Protein AF-A0A512MAI5-F1 (afdb_monomer)

pLDDT: mean 74.7, std 24.09, range [29.08, 98.25]

Foldseek 3Di:
DDDDDDDDDDDDDDDDDDDDDDDDDDDDDDDDDDDDDDDDDDDDDDDDDDDDDDDDDDDDDPDPVVVVVVVVVVVVVVVVVVVVVPDDDDDLVVVVVVVVCVLCVLQPPDDDDAFQWEQQPQPRDTFGADPLQAFSDAQPPDDPVNVSVVLNVLLVLLLVVLLCQLVVNDPPDADELLNVQSVQSNVLRLCCVVQNHAQFAKEKEARAPCRVVVNPQSYQQKAFAADLAQQQQLPVAPFGKMKHFFPQSDSDRSRAHTSSFTMKIKGWDACDVLLLAHHIIMMITGHNADARVHAGDPGDRPPGHHDDDDPVNVVRNVVVVVVCVSCPPVADPPSHLYQAAHPVLLVLLVVLLVVDDPPLSVLQPPPPARGNNHALLSNLVSLVVSLVVDDPPDPNNVSSCVSNVVCPVVDDPSNNGHHSHHYYYSSNSD

Structure (mmCIF, N/CA/C/O backbone):
data_AF-A0A512MAI5-F1
#
_entry.id   AF-A0A512MAI5-F1
#
loop_
_atom_site.group_PDB
_atom_site.id
_atom_site.type_symbol
_atom_site.label_atom_id
_atom_site.label_alt_id
_atom_site.label_comp_id
_atom_site.label_asym_id
_atom_site.label_entity_id
_atom_site.label_seq_id
_atom_site.pdbx_PDB_ins_code
_atom_site.Cartn_x
_atom_site.Cartn_y
_atom_site.Cartn_z
_atom_site.occupancy
_at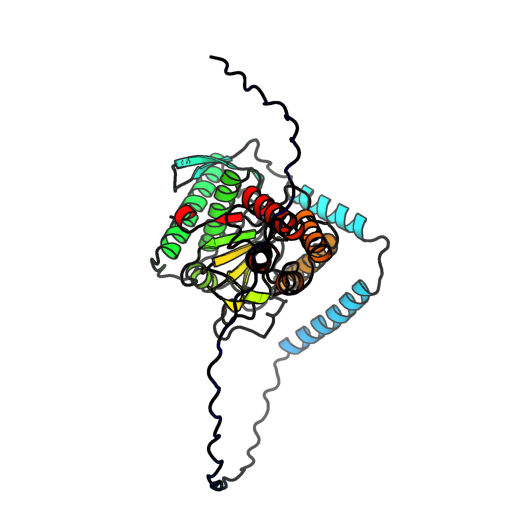om_site.B_iso_or_equiv
_atom_site.auth_seq_id
_atom_site.auth_comp_id
_atom_site.auth_asym_id
_atom_site.auth_atom_id
_atom_site.pdbx_PDB_model_num
ATOM 1 N N . MET A 1 1 ? 39.278 14.447 13.593 1.00 38.53 1 MET A N 1
ATOM 2 C CA . MET A 1 1 ? 39.739 13.643 12.443 1.00 38.53 1 MET A CA 1
ATOM 3 C C . MET A 1 1 ? 38.834 13.982 11.276 1.00 38.53 1 MET A C 1
ATOM 5 O O . MET A 1 1 ? 37.700 13.529 11.249 1.00 38.53 1 MET A O 1
ATOM 9 N N . SER A 1 2 ? 39.291 14.879 10.406 1.00 30.28 2 SER A N 1
ATOM 10 C CA . SER A 1 2 ? 38.518 15.384 9.268 1.00 30.28 2 SER A CA 1
ATOM 11 C C . SER A 1 2 ? 39.024 14.702 8.008 1.00 30.28 2 SER A C 1
ATOM 13 O O . SER A 1 2 ? 40.211 14.798 7.705 1.00 30.28 2 SER A O 1
ATOM 15 N N . VAL A 1 3 ? 38.144 13.999 7.300 1.00 33.81 3 VAL A N 1
ATOM 16 C CA . VAL A 1 3 ? 38.470 13.353 6.026 1.00 33.81 3 VAL A CA 1
ATOM 17 C C . VAL A 1 3 ? 37.884 14.207 4.906 1.00 33.81 3 VAL A C 1
ATOM 19 O O . VAL A 1 3 ? 36.670 14.354 4.789 1.00 33.81 3 VAL A O 1
ATOM 22 N N . HIS A 1 4 ? 38.771 14.812 4.118 1.00 30.73 4 HIS A N 1
ATOM 23 C CA . HIS A 1 4 ? 38.453 15.441 2.840 1.00 30.73 4 HIS A CA 1
ATOM 24 C C . HIS A 1 4 ? 38.208 14.358 1.784 1.00 30.73 4 HIS A C 1
ATOM 26 O O . HIS A 1 4 ? 39.070 13.511 1.560 1.00 30.73 4 HIS A O 1
ATOM 32 N N . LEU A 1 5 ? 37.062 14.419 1.106 1.00 37.56 5 LEU A N 1
ATOM 33 C CA . LEU A 1 5 ? 36.808 13.672 -0.125 1.00 37.56 5 LEU A CA 1
ATOM 34 C C . LEU A 1 5 ? 37.178 14.559 -1.320 1.00 37.56 5 LEU A C 1
ATOM 36 O O . LEU A 1 5 ? 36.527 15.569 -1.584 1.00 37.56 5 LEU A O 1
ATOM 40 N N . GLN A 1 6 ? 38.254 14.181 -2.011 1.00 33.62 6 GLN A N 1
ATOM 41 C CA . GLN A 1 6 ? 38.637 14.714 -3.317 1.00 33.62 6 GLN A CA 1
ATOM 42 C C . GLN A 1 6 ? 37.765 14.075 -4.407 1.00 33.62 6 GLN A C 1
ATOM 44 O O . GLN A 1 6 ? 37.620 12.855 -4.456 1.00 33.62 6 GLN A O 1
ATOM 49 N N . GLN A 1 7 ? 37.205 14.901 -5.291 1.00 35.25 7 GLN A N 1
ATOM 50 C CA . GLN A 1 7 ? 36.589 14.456 -6.542 1.00 35.25 7 GLN A CA 1
ATOM 51 C C . GLN A 1 7 ? 37.678 14.181 -7.594 1.00 35.25 7 GLN A C 1
ATOM 53 O O . GLN A 1 7 ? 38.600 14.993 -7.710 1.00 35.25 7 GLN A O 1
ATOM 58 N N . PRO A 1 8 ? 37.586 13.104 -8.395 1.00 41.28 8 PRO A N 1
ATOM 59 C CA . PRO A 1 8 ? 38.468 12.924 -9.536 1.00 41.28 8 PRO A CA 1
ATOM 60 C C . PRO A 1 8 ? 37.946 13.640 -10.791 1.00 41.28 8 PRO A C 1
ATOM 62 O O . PRO A 1 8 ? 36.758 13.631 -11.113 1.00 41.28 8 PRO A O 1
ATOM 65 N N . LEU A 1 9 ? 38.902 14.254 -11.486 1.00 34.19 9 LEU A N 1
ATOM 66 C CA . LEU A 1 9 ? 38.802 14.944 -12.768 1.00 34.19 9 LEU A CA 1
ATOM 67 C C . LEU A 1 9 ? 38.496 13.970 -13.920 1.00 34.19 9 LEU A C 1
ATOM 69 O O . LEU A 1 9 ? 39.096 12.901 -14.020 1.00 34.19 9 LEU A O 1
ATOM 73 N N . LEU A 1 10 ? 37.608 14.392 -14.824 1.00 35.34 10 LEU A N 1
ATOM 74 C CA . LEU A 1 10 ? 37.319 13.747 -16.109 1.00 35.34 10 LEU A CA 1
ATOM 75 C C . LEU A 1 10 ? 38.524 13.883 -17.056 1.00 35.34 10 LEU A C 1
ATOM 77 O O . LEU A 1 10 ? 38.804 14.967 -17.565 1.00 35.34 10 LEU A O 1
ATOM 81 N N . GLY A 1 11 ? 39.235 12.776 -17.281 1.00 33.69 11 GLY A N 1
ATOM 82 C CA . GLY A 1 11 ? 40.284 12.641 -18.295 1.00 33.69 11 GLY A CA 1
ATOM 83 C C . GLY A 1 11 ? 39.714 12.187 -19.642 1.00 33.69 11 GLY A C 1
ATOM 84 O O . GLY A 1 11 ? 38.841 11.324 -19.692 1.00 33.69 11 GLY A O 1
ATOM 85 N N . GLY A 1 12 ? 40.201 12.800 -20.724 1.00 32.84 12 GLY A N 1
ATOM 86 C CA . GLY A 1 12 ? 39.754 12.579 -22.099 1.00 32.84 12 GLY A CA 1
ATOM 87 C C . GLY A 1 12 ? 40.074 11.194 -22.671 1.00 32.84 12 GLY A C 1
ATOM 88 O O . GLY A 1 12 ? 41.032 10.531 -22.278 1.00 32.84 12 GLY A O 1
ATOM 89 N N . LEU A 1 13 ? 39.246 10.785 -23.634 1.00 37.34 13 LEU A N 1
ATOM 90 C CA . LEU A 1 13 ? 39.361 9.543 -24.397 1.00 37.34 13 LEU A CA 1
ATOM 91 C C . LEU A 1 13 ? 40.420 9.658 -25.512 1.00 37.34 13 LEU A C 1
ATOM 93 O O . LEU A 1 13 ? 40.415 10.657 -26.236 1.00 37.34 13 LEU A O 1
ATOM 97 N N . PRO A 1 14 ? 41.268 8.636 -25.729 1.00 42.28 14 PRO A N 1
ATOM 98 C CA . PRO A 1 14 ? 41.997 8.464 -26.981 1.00 42.28 14 PRO A CA 1
ATOM 99 C C . PRO A 1 14 ? 41.134 7.733 -28.036 1.00 42.28 14 PRO A C 1
ATOM 101 O O . PRO A 1 14 ? 40.220 6.986 -27.675 1.00 42.28 14 PRO A O 1
ATOM 104 N N . PRO A 1 15 ? 41.407 7.919 -29.341 1.00 38.91 15 PRO A N 1
ATOM 105 C CA . PRO A 1 15 ? 40.669 7.253 -30.410 1.00 38.91 15 PRO A CA 1
ATOM 106 C C . PRO A 1 15 ? 41.094 5.783 -30.550 1.00 38.91 15 PRO A C 1
ATOM 108 O O . PRO A 1 15 ? 42.277 5.456 -30.440 1.00 38.91 15 PRO A O 1
ATOM 111 N N . LEU A 1 16 ? 40.125 4.905 -30.820 1.00 40.72 16 LEU A N 1
ATOM 112 C CA . LEU A 1 16 ? 40.356 3.489 -31.119 1.00 40.72 16 LEU A CA 1
ATOM 113 C C . LEU A 1 16 ? 40.530 3.247 -32.630 1.00 40.72 16 LEU A C 1
ATOM 115 O O . LEU A 1 16 ? 39.947 3.977 -33.435 1.00 40.72 16 LEU A O 1
ATOM 119 N N . PRO A 1 17 ? 41.330 2.234 -33.016 1.00 39.94 17 PRO A N 1
ATOM 120 C CA . PRO A 1 17 ? 41.697 1.967 -34.399 1.00 39.94 17 PRO A CA 1
ATOM 121 C C . PRO A 1 17 ? 40.676 1.106 -35.157 1.00 39.94 17 PRO A C 1
ATOM 123 O O . PRO A 1 17 ? 39.855 0.394 -34.581 1.00 39.94 17 PRO A O 1
ATOM 126 N N . HIS A 1 18 ? 40.801 1.190 -36.480 1.00 33.88 18 HIS A N 1
ATOM 127 C CA . HIS A 1 18 ? 40.090 0.447 -37.514 1.00 33.88 18 HIS A CA 1
ATOM 128 C C . HIS A 1 18 ? 40.183 -1.086 -37.388 1.00 33.88 18 HIS A C 1
ATOM 130 O O . HIS A 1 18 ? 41.269 -1.645 -37.273 1.00 33.88 18 HIS A O 1
ATOM 136 N N . ASP A 1 19 ? 39.008 -1.714 -37.467 1.00 35.75 19 ASP A N 1
ATOM 137 C CA . ASP A 1 19 ? 38.585 -2.743 -38.432 1.00 35.75 19 ASP A CA 1
ATOM 138 C C . ASP A 1 19 ? 39.604 -3.808 -38.889 1.00 35.75 19 ASP A C 1
ATOM 140 O O . ASP A 1 19 ? 40.536 -3.496 -39.629 1.00 35.75 19 ASP A O 1
ATOM 144 N N . GLN A 1 20 ? 39.336 -5.080 -38.558 1.00 33.53 20 GLN A N 1
ATOM 145 C CA . GLN A 1 20 ? 39.626 -6.232 -39.425 1.00 33.53 20 GLN A CA 1
ATOM 146 C C . GLN A 1 20 ? 38.560 -7.321 -39.238 1.00 33.53 20 GLN A C 1
ATOM 148 O O . GLN A 1 20 ? 38.294 -7.780 -38.126 1.00 33.53 20 GLN A O 1
ATOM 153 N N . GLY A 1 21 ? 37.951 -7.696 -40.364 1.00 33.94 21 GLY A N 1
ATOM 154 C CA . GLY A 1 21 ? 36.859 -8.653 -40.478 1.00 33.94 21 GLY A CA 1
ATOM 155 C C . GLY A 1 21 ? 37.239 -10.110 -40.228 1.00 33.94 21 GLY A C 1
ATOM 156 O O . GLY A 1 21 ? 38.408 -10.493 -40.239 1.00 33.94 21 GLY A O 1
ATOM 157 N N . ILE A 1 22 ? 36.203 -10.931 -40.049 1.00 37.66 22 ILE A N 1
ATOM 158 C CA . ILE A 1 22 ? 36.301 -12.388 -40.087 1.00 37.66 22 ILE A CA 1
ATOM 159 C C . ILE A 1 22 ? 35.157 -12.951 -40.932 1.00 37.66 22 ILE A C 1
ATOM 161 O O . ILE A 1 22 ? 34.013 -12.502 -40.874 1.00 37.66 22 ILE A O 1
ATOM 165 N N . ASP A 1 23 ? 35.576 -13.921 -41.732 1.00 34.81 23 ASP A N 1
ATOM 166 C CA . ASP A 1 23 ? 34.932 -14.610 -42.833 1.00 34.81 23 ASP A CA 1
ATOM 167 C C . ASP A 1 23 ? 33.792 -15.558 -42.441 1.00 34.81 23 ASP A C 1
ATOM 169 O O . ASP A 1 23 ? 33.665 -16.026 -41.307 1.00 34.81 23 ASP A O 1
ATOM 173 N N . ALA A 1 24 ? 32.995 -15.872 -43.461 1.00 35.72 24 ALA A N 1
ATOM 174 C CA . ALA A 1 24 ? 31.846 -16.761 -43.438 1.00 35.72 24 ALA A CA 1
ATOM 175 C C . ALA A 1 24 ? 32.212 -18.246 -43.244 1.00 35.72 24 ALA A C 1
ATOM 177 O O . ALA A 1 24 ? 33.210 -18.742 -43.763 1.00 35.72 24 ALA A O 1
ATOM 178 N N . GLY A 1 25 ? 31.321 -18.993 -42.585 1.00 32.53 25 GLY A N 1
ATOM 179 C CA . GLY A 1 25 ? 31.386 -20.451 -42.478 1.00 32.53 25 GLY A CA 1
ATOM 180 C C . GLY A 1 25 ? 29.993 -21.078 -42.416 1.00 32.53 25 GLY A C 1
ATOM 181 O O . GLY A 1 25 ? 29.254 -20.889 -41.457 1.00 32.53 25 GLY A O 1
ATOM 182 N N . GLN A 1 26 ? 29.643 -21.804 -43.476 1.00 34.97 26 GLN A N 1
ATOM 183 C CA . GLN A 1 26 ? 28.407 -22.562 -43.692 1.00 34.97 26 GLN A CA 1
ATOM 184 C C . GLN A 1 26 ? 28.293 -23.791 -42.761 1.00 34.97 26 GLN A C 1
ATOM 186 O O . GLN A 1 26 ? 29.307 -24.434 -42.499 1.00 34.97 26 GLN A O 1
ATOM 191 N N . ASN A 1 27 ? 27.071 -24.203 -42.377 1.00 32.22 27 ASN A N 1
ATOM 192 C CA . ASN A 1 27 ? 26.424 -25.446 -42.859 1.00 32.22 27 ASN A CA 1
ATOM 193 C C . ASN A 1 27 ? 25.310 -26.027 -41.954 1.00 32.22 27 ASN A C 1
ATOM 195 O O . ASN A 1 27 ? 25.454 -26.157 -40.745 1.00 32.22 27 ASN A O 1
ATOM 199 N N . ASN A 1 28 ? 24.294 -26.540 -42.661 1.00 35.56 28 ASN A N 1
ATOM 200 C CA . ASN A 1 28 ? 23.476 -27.737 -42.412 1.00 35.56 28 ASN A CA 1
ATOM 201 C C . ASN A 1 28 ? 22.297 -27.730 -41.420 1.00 35.56 28 ASN A C 1
ATOM 203 O O . ASN A 1 28 ? 22.423 -27.927 -40.216 1.00 35.56 28 ASN A O 1
ATOM 207 N N . VAL A 1 29 ? 21.111 -27.691 -42.039 1.00 43.06 29 VAL A N 1
ATOM 208 C CA . VAL A 1 29 ? 19.788 -28.093 -41.541 1.00 43.06 29 VAL A CA 1
ATOM 209 C C . VAL A 1 29 ? 19.509 -29.554 -41.941 1.00 43.06 29 VAL A C 1
ATOM 211 O O . VAL A 1 29 ? 19.768 -29.905 -43.094 1.00 43.06 29 VAL A O 1
ATOM 214 N N . PRO A 1 30 ? 18.896 -30.382 -41.073 1.00 46.69 30 PRO A N 1
ATOM 215 C CA . PRO A 1 30 ? 18.131 -31.559 -41.487 1.00 46.69 30 PRO A CA 1
ATOM 216 C C . PRO A 1 30 ? 16.601 -31.394 -41.294 1.00 46.69 30 PRO A C 1
ATOM 218 O O . PRO A 1 30 ? 16.153 -30.490 -40.588 1.00 46.69 30 PRO A O 1
ATOM 221 N N . PRO A 1 31 ? 15.785 -32.234 -41.966 1.00 50.75 31 PRO A N 1
ATOM 222 C CA . PRO A 1 31 ? 14.461 -31.861 -42.463 1.00 50.75 31 PRO A CA 1
ATOM 223 C C . PRO A 1 31 ? 13.286 -32.143 -41.515 1.00 50.75 31 PRO A C 1
ATOM 225 O O . PRO A 1 31 ? 13.330 -33.016 -40.652 1.00 50.75 31 PRO A O 1
ATOM 228 N N . GLN A 1 32 ? 12.190 -31.425 -41.780 1.00 38.72 32 GLN A N 1
ATOM 229 C CA . GLN A 1 32 ? 10.863 -31.616 -41.200 1.00 38.72 32 GLN A CA 1
ATOM 230 C C . GLN A 1 32 ? 10.175 -32.897 -41.712 1.00 38.72 32 GLN A C 1
ATOM 232 O O . GLN A 1 32 ? 10.114 -33.154 -42.913 1.00 38.72 32 GLN A O 1
ATOM 237 N N . GLN A 1 33 ? 9.567 -33.636 -40.787 1.00 39.56 33 GLN A N 1
ATOM 238 C CA . GLN A 1 33 ? 8.447 -34.567 -40.980 1.00 39.56 33 GLN A CA 1
ATOM 239 C C . GLN A 1 33 ? 7.448 -34.207 -39.866 1.00 39.56 33 GLN A C 1
ATOM 241 O O . GLN A 1 33 ? 7.876 -33.876 -38.767 1.00 39.56 33 GLN A O 1
ATOM 246 N N . GLY A 1 34 ? 6.129 -34.176 -39.987 1.00 35.03 34 GLY A N 1
ATOM 247 C CA . GLY A 1 34 ? 5.163 -34.650 -40.967 1.00 35.03 34 GLY A CA 1
ATOM 248 C C . GLY A 1 34 ? 3.853 -34.703 -40.171 1.00 35.03 34 GLY A C 1
ATOM 249 O O . GLY A 1 34 ? 3.717 -35.521 -39.267 1.00 35.03 34 GLY A O 1
ATOM 250 N N . TYR A 1 35 ? 2.952 -33.749 -40.404 1.00 37.59 35 TYR A N 1
ATOM 251 C CA . TYR A 1 35 ? 1.710 -33.571 -39.646 1.00 37.59 35 TYR A CA 1
ATOM 252 C C . TYR A 1 35 ? 0.630 -34.524 -40.184 1.00 37.59 35 TYR A C 1
ATOM 254 O O . TYR A 1 35 ? 0.362 -34.523 -41.384 1.00 37.59 35 TYR A O 1
ATOM 262 N N . VAL A 1 36 ? -0.004 -35.313 -39.310 1.00 44.25 36 VAL A N 1
ATOM 263 C CA . VAL A 1 36 ? -1.173 -36.153 -39.633 1.00 44.25 36 VAL A CA 1
ATOM 264 C C . VAL A 1 36 ? -2.261 -35.888 -38.584 1.00 44.25 36 VAL A C 1
ATOM 266 O O . VAL A 1 36 ? -2.052 -36.217 -37.417 1.00 44.25 36 VAL A O 1
ATOM 269 N N . PRO A 1 37 ? -3.414 -35.296 -38.946 1.00 45.81 37 PRO A N 1
ATOM 270 C CA . PRO A 1 37 ? -4.536 -35.146 -38.025 1.00 45.81 37 PRO A CA 1
ATOM 271 C C . PRO A 1 37 ? -5.405 -36.419 -37.997 1.00 45.81 37 PRO A C 1
ATOM 273 O O . PRO A 1 37 ? -5.703 -36.973 -39.060 1.00 45.81 37 PRO A O 1
ATOM 276 N N . PRO A 1 38 ? -5.867 -36.884 -36.822 1.00 47.94 38 PRO A N 1
ATOM 277 C CA . PRO A 1 38 ? -6.860 -37.943 -36.759 1.00 47.94 38 PRO A CA 1
ATOM 278 C C . PRO A 1 38 ? -8.286 -37.417 -36.970 1.00 47.94 38 PRO A C 1
ATOM 280 O O . PRO A 1 38 ? -8.653 -36.296 -36.620 1.00 47.94 38 PRO A O 1
ATOM 283 N N . GLN A 1 39 ? -9.060 -38.299 -37.589 1.00 36.03 39 GLN A N 1
ATOM 284 C CA . GLN A 1 39 ? -10.402 -38.146 -38.125 1.00 36.03 39 GLN A CA 1
ATOM 285 C C . GLN A 1 39 ? -11.477 -37.943 -37.043 1.00 36.0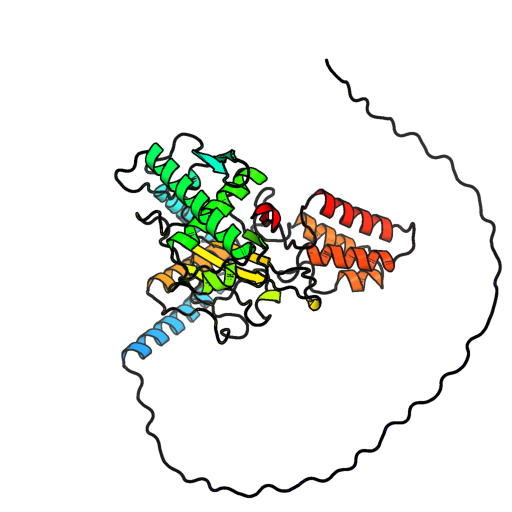3 39 GLN A C 1
ATOM 287 O O . GLN A 1 39 ? -11.477 -38.600 -36.005 1.00 36.03 39 GLN A O 1
ATOM 292 N N . LEU A 1 40 ? -12.439 -37.069 -37.352 1.00 40.03 40 LEU A N 1
ATOM 293 C CA . LEU A 1 40 ? -13.723 -36.922 -36.668 1.00 40.03 40 LEU A CA 1
ATOM 294 C C . LEU A 1 40 ? -14.650 -38.091 -37.032 1.00 40.03 40 LEU A C 1
ATOM 296 O O . LEU A 1 40 ? -14.997 -38.271 -38.198 1.00 40.03 40 LEU A O 1
ATOM 300 N N . GLY A 1 41 ? -15.109 -38.835 -36.029 1.00 32.12 41 GLY A N 1
ATOM 301 C CA . GLY A 1 41 ? -16.185 -39.813 -36.167 1.00 32.12 41 GLY A CA 1
ATOM 302 C C . GLY A 1 41 ? -16.761 -40.172 -34.801 1.00 32.12 41 GLY A C 1
ATOM 303 O O . GLY A 1 41 ? -16.025 -40.630 -33.934 1.00 32.12 41 GLY A O 1
ATOM 304 N N . GLY A 1 42 ? -18.065 -39.955 -34.595 1.00 32.22 42 GLY A N 1
ATOM 305 C CA . GLY A 1 42 ? -18.729 -40.386 -33.360 1.00 32.22 42 GLY A CA 1
ATOM 306 C C . GLY A 1 42 ? -20.041 -39.680 -33.019 1.00 32.22 42 GLY A C 1
ATOM 307 O O . GLY A 1 42 ? -20.070 -38.808 -32.167 1.00 32.22 42 GLY A O 1
ATOM 308 N N . GLN A 1 43 ? -21.099 -40.074 -33.727 1.00 31.39 43 GLN A N 1
ATOM 309 C CA . GLN A 1 43 ? -22.498 -40.258 -33.299 1.00 31.39 43 GLN A CA 1
ATOM 310 C C . GLN A 1 43 ? -23.060 -39.515 -32.062 1.00 31.39 43 GLN A C 1
ATOM 312 O O . GLN A 1 43 ? -22.675 -39.739 -30.918 1.00 31.39 43 GLN A O 1
ATOM 317 N N . LEU A 1 44 ? -24.132 -38.759 -32.328 1.00 34.66 44 LEU A N 1
ATOM 318 C CA . LEU A 1 44 ? -25.171 -38.327 -31.385 1.00 34.66 44 LEU A CA 1
ATOM 319 C C . LEU A 1 44 ? -25.925 -39.521 -30.767 1.00 34.66 44 LEU A C 1
ATOM 321 O O . LEU A 1 44 ? -26.283 -40.447 -31.500 1.00 34.66 44 LEU A O 1
ATOM 325 N N . PRO A 1 45 ? -26.351 -39.407 -29.497 1.00 37.72 45 PRO A N 1
ATOM 326 C CA . PRO A 1 45 ? -27.605 -39.999 -29.051 1.00 37.72 45 PRO A CA 1
ATOM 327 C C . PRO A 1 45 ? -28.647 -38.944 -28.658 1.00 37.72 45 PRO A C 1
ATOM 329 O O . PRO A 1 45 ? -28.361 -37.899 -28.077 1.00 37.72 45 PRO A O 1
ATOM 332 N N . GLN A 1 46 ? -29.880 -39.283 -29.015 1.00 33.38 46 GLN A N 1
ATOM 333 C CA . GLN A 1 46 ? -31.127 -38.560 -28.813 1.00 33.38 46 GLN A CA 1
ATOM 334 C C . GLN A 1 46 ? -31.495 -38.406 -27.328 1.00 33.38 46 GLN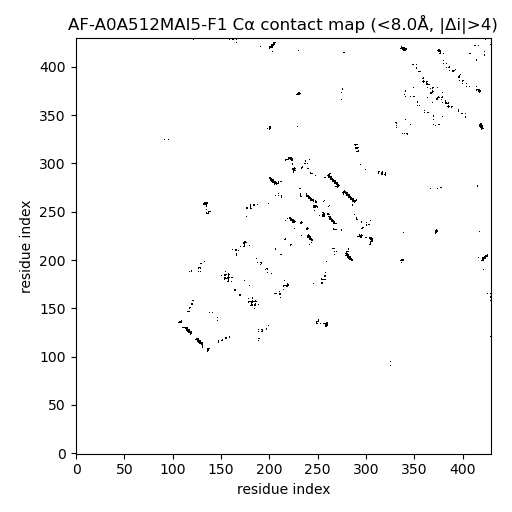 A C 1
ATOM 336 O O . GLN A 1 46 ? -31.222 -39.276 -26.503 1.00 33.38 46 GLN A O 1
ATOM 341 N N . ALA A 1 47 ? -32.184 -37.308 -27.018 1.00 33.72 47 ALA A N 1
ATOM 342 C CA . ALA A 1 47 ? -32.835 -37.061 -25.736 1.00 33.72 47 ALA A CA 1
ATOM 343 C C . ALA A 1 47 ? -34.128 -37.885 -25.578 1.00 33.72 47 ALA A C 1
ATOM 345 O O . ALA A 1 47 ? -34.833 -38.091 -26.569 1.00 33.72 47 ALA A O 1
ATOM 346 N N . PRO A 1 48 ? -34.537 -38.231 -24.344 1.00 40.66 48 PRO A N 1
ATOM 347 C CA . PRO A 1 48 ? -35.931 -38.465 -24.024 1.00 40.66 48 PRO A CA 1
ATOM 348 C C . PRO A 1 48 ? -36.567 -37.247 -23.340 1.00 40.66 48 PRO A C 1
ATOM 350 O O . PRO A 1 48 ? -36.024 -36.628 -22.426 1.00 40.66 48 PRO A O 1
ATOM 353 N N . HIS A 1 49 ? -37.762 -36.941 -23.832 1.00 35.91 49 HIS A N 1
ATOM 354 C CA . HIS A 1 49 ? -38.717 -35.950 -23.366 1.00 35.91 49 HIS A CA 1
ATOM 355 C C . HIS A 1 49 ? -39.081 -36.098 -21.880 1.00 35.91 49 HIS A C 1
ATOM 357 O O . HIS A 1 49 ? -39.384 -37.199 -21.426 1.00 35.91 49 HIS A O 1
ATOM 363 N N . LEU A 1 50 ? -39.191 -34.973 -21.165 1.00 32.88 50 LEU A N 1
ATOM 364 C CA . LEU A 1 50 ? -39.969 -34.876 -19.929 1.00 32.88 50 LEU A CA 1
ATOM 365 C C . LEU A 1 50 ? -40.794 -33.583 -19.913 1.00 32.88 50 LEU A C 1
ATOM 367 O O . LEU A 1 50 ? -40.341 -32.507 -20.298 1.00 32.88 50 LEU A O 1
ATOM 371 N N . ALA A 1 51 ? -42.055 -33.773 -19.542 1.00 32.81 51 ALA A N 1
ATOM 372 C CA . ALA A 1 51 ? -43.192 -32.893 -19.722 1.00 32.81 51 ALA A CA 1
ATOM 373 C C . ALA A 1 51 ? -43.130 -31.599 -18.891 1.00 32.81 51 ALA A C 1
ATOM 375 O O . ALA A 1 51 ? -42.816 -31.618 -17.703 1.00 32.81 51 ALA A O 1
ATOM 376 N N . GLN A 1 52 ? -43.530 -30.481 -19.505 1.00 32.84 52 GLN A N 1
ATOM 377 C CA . GLN A 1 52 ? -43.901 -29.257 -18.796 1.00 32.84 52 GLN A CA 1
ATOM 378 C C . GLN A 1 52 ? -45.288 -29.427 -18.163 1.00 32.84 52 GLN A C 1
ATOM 380 O O . GLN A 1 52 ? -46.300 -29.461 -18.861 1.00 32.84 52 GLN A O 1
ATOM 385 N N . GLN A 1 53 ? -45.333 -29.481 -16.833 1.00 33.28 53 GLN A N 1
ATOM 386 C CA . GLN A 1 53 ? -46.533 -29.202 -16.050 1.00 33.28 53 GLN A CA 1
ATOM 387 C C . GLN A 1 53 ? -46.505 -27.723 -15.644 1.00 33.28 53 GLN A C 1
ATOM 389 O O . GLN A 1 53 ? -45.595 -27.268 -14.953 1.00 33.28 53 GLN A O 1
ATOM 394 N N . GLN A 1 54 ? -47.499 -26.963 -16.107 1.00 33.72 54 GLN A N 1
ATOM 395 C CA . GLN A 1 54 ? -47.767 -25.601 -15.658 1.00 33.72 54 GLN A CA 1
ATOM 396 C C . GLN A 1 54 ? -48.331 -25.640 -14.232 1.00 33.72 54 GLN A C 1
ATOM 398 O O . GLN A 1 54 ? -49.420 -26.160 -14.004 1.00 33.72 54 GLN A O 1
ATOM 403 N N . GLY A 1 55 ? -47.600 -25.059 -13.282 1.00 29.27 55 GLY A N 1
ATOM 404 C CA . GLY A 1 55 ? -48.073 -24.758 -11.935 1.00 29.27 55 GLY A CA 1
ATOM 405 C C . GLY A 1 55 ? -47.671 -23.332 -11.588 1.00 29.27 55 GLY A C 1
ATOM 406 O O . GLY A 1 55 ? -46.489 -23.042 -11.424 1.00 29.27 55 GLY A O 1
ATOM 407 N N . GLY A 1 56 ? -48.646 -22.424 -11.545 1.00 37.25 56 GLY A N 1
ATOM 408 C CA . GLY A 1 56 ? -48.424 -21.025 -11.203 1.00 37.25 56 GLY A CA 1
ATOM 409 C C . GLY A 1 56 ? -47.940 -20.869 -9.763 1.00 37.25 56 GLY A C 1
ATOM 410 O O . GLY A 1 56 ? -48.604 -21.316 -8.830 1.00 37.25 56 GLY A O 1
ATOM 411 N N . GLN A 1 57 ? -46.811 -20.184 -9.585 1.00 29.08 57 GLN A N 1
ATOM 412 C CA . GLN A 1 57 ? -46.417 -19.617 -8.300 1.00 29.08 57 GLN A CA 1
ATOM 413 C C . GLN A 1 57 ? -46.608 -18.102 -8.329 1.00 29.08 57 GLN A C 1
ATOM 415 O O . GLN A 1 57 ? -46.093 -17.391 -9.192 1.00 29.08 57 GLN A O 1
ATOM 420 N N . GLN A 1 58 ? -47.394 -17.630 -7.365 1.00 29.66 58 GLN A N 1
ATOM 421 C CA . GLN A 1 58 ? -47.586 -16.225 -7.045 1.00 29.66 58 GLN A CA 1
ATOM 422 C C . GLN A 1 58 ? -46.250 -15.607 -6.623 1.00 29.66 58 GLN A C 1
ATOM 424 O O . GLN A 1 58 ? -45.598 -16.077 -5.694 1.00 29.66 58 GLN A O 1
ATOM 429 N N . ILE A 1 59 ? -45.867 -14.526 -7.299 1.00 32.19 59 ILE A N 1
ATOM 430 C CA . ILE A 1 59 ? -44.739 -13.677 -6.916 1.00 32.19 59 ILE A CA 1
ATOM 431 C C . ILE A 1 59 ? -45.123 -12.949 -5.614 1.00 32.19 59 ILE A C 1
ATOM 433 O O . ILE A 1 59 ? -46.135 -12.240 -5.610 1.00 32.19 59 ILE A O 1
ATOM 437 N N . PRO A 1 60 ? -44.345 -13.058 -4.521 1.00 30.28 60 PRO A N 1
ATOM 438 C CA . PRO A 1 60 ? -44.546 -12.217 -3.350 1.00 30.28 60 PRO A CA 1
ATOM 439 C C . PRO A 1 60 ? -44.307 -10.757 -3.739 1.00 30.28 60 PRO A C 1
ATOM 441 O O . PRO A 1 60 ? -43.246 -10.406 -4.260 1.00 30.28 60 PRO A O 1
ATOM 444 N N . GLN A 1 61 ? -45.290 -9.891 -3.490 1.00 32.81 61 GLN A N 1
ATOM 445 C CA . GLN A 1 61 ? -45.076 -8.454 -3.614 1.00 32.81 61 GLN A CA 1
ATOM 446 C C . GLN A 1 61 ? -43.941 -8.021 -2.670 1.00 32.81 61 GLN A C 1
ATOM 448 O O . GLN A 1 61 ? -43.981 -8.356 -1.483 1.00 32.81 61 GLN A O 1
ATOM 453 N N . PRO A 1 62 ? -42.947 -7.249 -3.143 1.00 29.81 62 PRO A N 1
ATOM 454 C CA . PRO A 1 62 ? -41.953 -6.670 -2.256 1.00 29.81 62 PRO A CA 1
ATOM 455 C C . PRO A 1 62 ? -42.629 -5.675 -1.311 1.00 29.81 62 PRO A C 1
ATOM 457 O O . PRO A 1 62 ? -43.442 -4.842 -1.722 1.00 29.81 62 PRO A O 1
ATOM 460 N N . SER A 1 63 ? -42.272 -5.767 -0.032 1.00 36.38 63 SER A N 1
ATOM 461 C CA . SER A 1 63 ? -42.761 -4.886 1.021 1.00 36.38 63 SER A CA 1
ATOM 462 C C . SER A 1 63 ? -42.489 -3.409 0.693 1.00 36.38 63 SER A C 1
ATOM 464 O O . SER A 1 63 ? -41.491 -3.034 0.068 1.00 36.38 63 SER A O 1
ATOM 466 N N . ILE A 1 64 ? -43.403 -2.547 1.147 1.00 37.75 64 ILE A N 1
ATOM 467 C CA . ILE A 1 64 ? -43.489 -1.100 0.867 1.00 37.75 64 ILE A CA 1
ATOM 468 C C . ILE A 1 64 ? -42.186 -0.329 1.198 1.00 37.75 64 ILE A C 1
ATOM 470 O O . ILE A 1 64 ? -41.973 0.777 0.697 1.00 37.75 64 ILE A O 1
ATOM 474 N N . HIS A 1 65 ? -41.254 -0.922 1.953 1.00 36.00 65 HIS A N 1
ATOM 475 C CA . HIS A 1 65 ? -39.964 -0.317 2.285 1.00 36.00 65 HIS A CA 1
ATOM 476 C C . HIS A 1 65 ? -38.923 -0.304 1.148 1.00 36.00 65 HIS A C 1
ATOM 478 O O . HIS A 1 65 ? -38.080 0.593 1.149 1.00 36.00 65 HIS A O 1
ATOM 484 N N . MET A 1 66 ? -38.996 -1.181 0.135 1.00 33.19 66 MET A N 1
ATOM 485 C CA . MET A 1 66 ? -38.028 -1.158 -0.983 1.00 33.19 66 MET A CA 1
ATOM 486 C C . MET A 1 66 ? -38.359 -0.141 -2.087 1.00 33.19 66 MET A C 1
ATOM 488 O O . MET A 1 66 ? -37.449 0.380 -2.731 1.00 33.19 66 MET A O 1
ATOM 492 N N . ARG A 1 67 ? -39.634 0.232 -2.285 1.00 33.16 67 ARG A N 1
ATOM 493 C CA . ARG A 1 67 ? -40.024 1.175 -3.359 1.00 33.16 67 ARG A CA 1
ATOM 494 C C . ARG A 1 67 ? -39.539 2.613 -3.136 1.00 33.16 67 ARG A C 1
ATOM 496 O O . ARG A 1 67 ? -39.424 3.369 -4.095 1.00 33.16 67 ARG A O 1
ATOM 503 N N . ARG A 1 68 ? -39.206 2.996 -1.898 1.00 37.34 68 ARG A N 1
ATOM 504 C CA . ARG A 1 68 ? -38.649 4.329 -1.598 1.00 37.34 68 ARG A CA 1
ATOM 505 C C . ARG A 1 68 ? -37.139 4.431 -1.843 1.00 37.34 68 ARG A C 1
ATOM 507 O O . ARG A 1 68 ? -36.657 5.533 -2.077 1.00 37.34 68 ARG A O 1
ATOM 514 N N . PHE A 1 69 ? -36.408 3.315 -1.859 1.00 34.09 69 PHE A N 1
ATOM 515 C CA . PHE A 1 69 ? -34.961 3.321 -2.112 1.00 34.09 69 PHE A CA 1
ATOM 516 C C . PHE A 1 69 ? -34.629 3.499 -3.603 1.00 34.09 69 PHE A C 1
ATOM 518 O O . PHE A 1 69 ? -33.697 4.223 -3.947 1.00 34.09 69 PHE A O 1
ATOM 525 N N . SER A 1 70 ? -35.443 2.936 -4.503 1.00 33.16 70 SER A N 1
ATOM 526 C CA . SER A 1 70 ? -35.257 3.086 -5.954 1.00 33.16 70 SER A CA 1
ATOM 527 C C . SER A 1 70 ? -35.498 4.519 -6.449 1.00 33.16 70 SER A C 1
ATOM 529 O O . SER A 1 70 ? -34.804 4.977 -7.351 1.00 33.16 70 SER A O 1
ATOM 531 N N . ALA A 1 71 ? -36.423 5.265 -5.833 1.00 33.12 71 ALA A N 1
ATOM 532 C CA . ALA A 1 71 ? -36.696 6.658 -6.205 1.00 33.12 71 ALA A CA 1
ATOM 533 C C . ALA A 1 71 ? -35.548 7.616 -5.824 1.00 33.12 71 ALA A C 1
ATOM 535 O O . ALA A 1 71 ? -35.270 8.565 -6.555 1.00 33.12 71 ALA A O 1
ATOM 536 N N . VAL A 1 72 ? -34.835 7.339 -4.724 1.00 36.22 72 VAL A N 1
ATOM 537 C CA . VAL A 1 72 ? -33.652 8.117 -4.317 1.00 36.22 72 VAL A CA 1
ATOM 538 C C . VAL A 1 72 ? -32.462 7.820 -5.238 1.00 36.22 72 VAL A C 1
ATOM 540 O O . VAL A 1 72 ? -31.780 8.749 -5.658 1.00 36.22 72 VAL A O 1
ATOM 543 N N . LEU A 1 73 ? -32.254 6.563 -5.647 1.00 33.38 73 LEU A N 1
ATOM 544 C CA . LEU A 1 73 ? -31.182 6.195 -6.587 1.00 33.38 73 LEU A CA 1
ATOM 545 C C . LEU A 1 73 ? -31.382 6.768 -8.003 1.00 33.38 73 LEU A C 1
ATOM 547 O O . LEU A 1 73 ? -30.413 7.208 -8.622 1.00 33.38 73 LEU A O 1
ATOM 551 N N . VAL A 1 74 ? -32.622 6.830 -8.504 1.00 38.28 74 VAL A N 1
ATOM 552 C CA . VAL A 1 74 ? -32.922 7.429 -9.821 1.00 38.28 74 VAL A CA 1
ATOM 553 C C . VAL A 1 74 ? -32.796 8.962 -9.793 1.00 38.28 74 VAL A C 1
ATOM 555 O O . VAL A 1 74 ? -32.340 9.550 -10.772 1.00 38.28 74 VAL A O 1
ATOM 558 N N . GLY A 1 75 ? -33.100 9.613 -8.662 1.00 33.47 75 GLY A N 1
ATOM 559 C CA . GLY A 1 75 ? -32.892 11.058 -8.476 1.00 33.47 75 GLY A CA 1
ATOM 560 C C . GLY A 1 75 ? -31.423 11.471 -8.296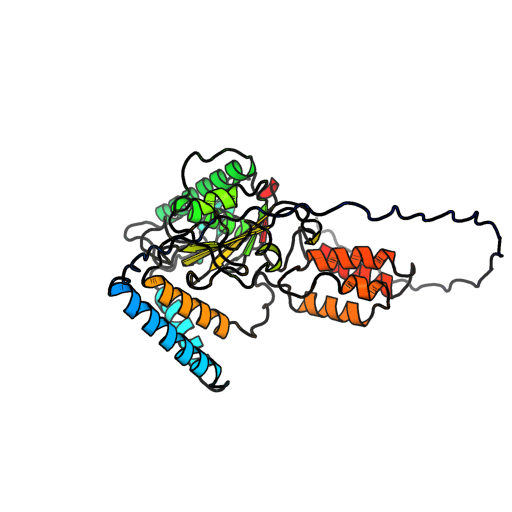 1.00 33.47 75 GLY A C 1
ATOM 561 O O . GLY A 1 75 ? -31.018 12.543 -8.741 1.00 33.47 75 GLY A O 1
ATOM 562 N N . VAL A 1 76 ? -30.590 10.615 -7.695 1.00 39.84 76 VAL A N 1
ATOM 563 C CA . VAL A 1 76 ? -29.145 10.878 -7.546 1.00 39.84 76 VAL A CA 1
ATOM 564 C C . VAL A 1 76 ? -28.412 10.705 -8.881 1.00 39.84 76 VAL A C 1
ATOM 566 O O . VAL A 1 76 ? -27.515 11.488 -9.184 1.00 39.84 76 VAL A O 1
ATOM 569 N N . GLY A 1 77 ? -28.833 9.762 -9.732 1.00 34.00 77 GLY A N 1
ATOM 570 C CA . GLY A 1 77 ? -28.272 9.598 -11.079 1.00 34.00 77 GLY A CA 1
ATOM 571 C C . GLY A 1 77 ? -28.501 10.806 -12.000 1.00 34.00 77 GLY A C 1
ATOM 572 O O . GLY A 1 77 ? -27.611 11.171 -12.772 1.00 34.00 77 GLY A O 1
ATOM 573 N N . SER A 1 78 ? -29.655 11.473 -11.898 1.00 36.22 78 SER A N 1
ATOM 574 C CA . SER A 1 78 ? -29.957 12.690 -12.665 1.00 36.22 78 SER A CA 1
ATOM 575 C C . SER A 1 78 ? -29.265 13.934 -12.096 1.00 36.22 78 SER A C 1
ATOM 577 O O . SER A 1 78 ? -28.749 14.735 -12.874 1.00 36.22 78 SER A O 1
ATOM 579 N N . ALA A 1 79 ? -29.143 14.056 -10.770 1.00 38.53 79 ALA A N 1
ATOM 580 C CA . ALA A 1 79 ? -28.356 15.117 -10.137 1.00 38.53 79 ALA A CA 1
ATOM 581 C C . ALA A 1 79 ? -26.849 14.988 -10.433 1.00 38.53 79 ALA A C 1
ATOM 583 O O . ALA A 1 79 ? -26.186 15.990 -10.684 1.00 38.53 79 ALA A O 1
ATOM 584 N N . PHE A 1 80 ? -26.309 13.766 -10.483 1.00 39.69 80 PHE A N 1
ATOM 585 C CA . PHE A 1 80 ? -24.899 13.513 -10.806 1.00 39.69 80 PHE A CA 1
ATOM 586 C C . PHE A 1 80 ? -24.590 13.752 -12.292 1.00 39.69 80 PHE A C 1
ATOM 588 O O . PHE A 1 80 ? -23.546 14.311 -12.621 1.00 39.69 80 PHE A O 1
ATOM 595 N N . ARG A 1 81 ? -25.525 13.423 -13.201 1.00 41.31 81 ARG A N 1
ATOM 596 C CA . ARG A 1 81 ? -25.426 13.817 -14.619 1.00 41.31 81 ARG A CA 1
ATOM 597 C C . ARG A 1 81 ? -25.542 15.329 -14.815 1.00 41.31 81 ARG A C 1
ATOM 599 O O . ARG A 1 81 ? -24.828 15.862 -15.653 1.00 41.31 81 ARG A O 1
ATOM 606 N N . ALA A 1 82 ? -26.368 16.023 -14.029 1.00 39.53 82 ALA A N 1
ATOM 607 C CA . ALA A 1 82 ? -26.426 17.485 -14.040 1.00 39.53 82 ALA A CA 1
ATOM 608 C C . ALA A 1 82 ? -25.130 18.115 -13.493 1.00 39.53 82 ALA A C 1
ATOM 610 O O . ALA A 1 82 ? -24.628 19.068 -14.079 1.00 39.53 82 ALA A O 1
ATOM 611 N N . LEU A 1 83 ? -24.530 17.540 -12.443 1.00 36.38 83 LEU A N 1
ATOM 612 C CA . LEU A 1 83 ? -23.249 17.997 -11.886 1.00 36.38 83 LEU A CA 1
ATOM 613 C C . LEU A 1 83 ? -22.064 17.759 -12.843 1.00 36.38 83 LEU A C 1
ATOM 615 O O . LEU A 1 83 ? -21.125 18.545 -12.858 1.00 36.38 83 LEU A O 1
ATOM 619 N N . LEU A 1 84 ? -22.118 16.697 -13.657 1.00 39.75 84 LEU A N 1
ATOM 620 C CA . LEU A 1 84 ? -21.139 16.410 -14.716 1.00 39.75 84 LEU A CA 1
ATOM 621 C C . LEU A 1 84 ? -21.371 17.229 -16.000 1.00 39.75 84 LEU A C 1
ATOM 623 O O . LEU A 1 84 ? -20.434 17.403 -16.774 1.00 39.75 84 LEU A O 1
ATOM 627 N N . ALA A 1 85 ? -22.590 17.727 -16.232 1.00 38.97 85 ALA A N 1
ATOM 628 C CA . ALA A 1 85 ? -22.939 18.543 -17.399 1.00 38.97 85 ALA A CA 1
ATOM 629 C C . ALA A 1 85 ? -22.694 20.051 -17.194 1.00 38.97 85 ALA A C 1
ATOM 631 O O . ALA A 1 85 ? -22.596 20.792 -18.171 1.00 38.97 85 ALA A O 1
ATOM 632 N N . VAL A 1 86 ? -22.556 20.520 -15.949 1.00 40.06 86 VAL A N 1
ATOM 633 C CA . VAL A 1 86 ? -22.155 21.904 -15.654 1.00 40.06 86 VAL A CA 1
ATOM 634 C C . VAL A 1 86 ? -20.628 21.984 -15.645 1.00 40.06 86 VAL A C 1
ATOM 636 O O . VAL A 1 86 ? -19.962 21.732 -14.643 1.00 40.06 86 VAL A O 1
ATOM 639 N N . GLY A 1 87 ? -20.067 22.311 -16.806 1.00 37.06 87 GLY A N 1
ATOM 640 C CA . GLY A 1 87 ? -18.639 22.529 -16.992 1.00 37.06 87 GLY A CA 1
ATOM 641 C C . GLY A 1 87 ? -18.051 23.634 -16.098 1.00 37.06 87 GLY A C 1
ATOM 642 O O . GLY A 1 87 ? -18.512 24.771 -16.073 1.00 37.06 87 GLY A O 1
ATOM 643 N N . THR A 1 88 ? -16.968 23.273 -15.409 1.00 42.53 88 THR A N 1
ATOM 644 C CA . THR A 1 88 ? -15.650 23.945 -15.432 1.00 42.53 88 THR A CA 1
ATOM 645 C C . THR A 1 88 ? -15.447 25.406 -15.017 1.00 42.53 88 THR A C 1
ATOM 647 O O . THR A 1 88 ? -14.301 25.836 -15.092 1.00 42.53 88 THR A O 1
ATOM 650 N N . LEU A 1 89 ? -16.410 26.178 -14.504 1.00 39.34 89 LEU A N 1
ATOM 651 C CA . LEU A 1 89 ? -16.091 27.543 -14.035 1.00 39.34 89 LEU A CA 1
ATOM 652 C C . LEU A 1 89 ? -16.819 27.928 -12.734 1.00 39.34 89 LEU A C 1
ATOM 654 O O . LEU A 1 89 ? -17.999 28.253 -12.736 1.00 39.34 89 LEU A O 1
ATOM 658 N N . GLY A 1 90 ? -16.084 27.926 -11.611 1.00 38.22 90 GLY A N 1
ATOM 659 C CA . GLY A 1 90 ? -16.395 28.768 -10.440 1.00 38.22 90 GLY A CA 1
ATOM 660 C C . GLY A 1 90 ? -16.673 28.077 -9.099 1.00 38.22 90 GLY A C 1
ATOM 661 O O . GLY A 1 90 ? -16.552 28.721 -8.061 1.00 38.22 90 GLY A O 1
ATOM 662 N N . ILE A 1 91 ? -16.994 26.780 -9.067 1.00 47.41 91 ILE A N 1
ATOM 663 C CA . ILE A 1 91 ? -17.393 26.099 -7.814 1.00 47.41 91 ILE A CA 1
ATOM 664 C C . ILE A 1 91 ? -16.189 25.493 -7.056 1.00 47.41 91 ILE A C 1
ATOM 666 O O . ILE A 1 91 ? -16.254 25.287 -5.842 1.00 47.41 91 ILE A O 1
ATOM 670 N N . SER A 1 92 ? -15.056 25.253 -7.728 1.00 51.31 92 SER A N 1
ATOM 671 C CA . SER A 1 92 ? -13.924 24.516 -7.144 1.00 51.31 92 SER A CA 1
ATOM 672 C C . SER A 1 92 ? -13.241 25.245 -5.988 1.00 51.31 92 SER A C 1
ATOM 674 O O . SER A 1 92 ? -12.879 24.602 -5.011 1.00 51.31 92 SER A O 1
ATOM 676 N N . GLU A 1 93 ? -13.080 26.568 -6.053 1.00 45.34 93 GLU A N 1
ATOM 677 C CA . GLU A 1 93 ? -12.344 27.315 -5.020 1.00 45.34 93 GLU A CA 1
ATOM 678 C C . GLU A 1 93 ? -13.173 27.533 -3.749 1.00 45.34 93 GLU A C 1
ATOM 680 O O . GLU A 1 93 ? -12.657 27.396 -2.642 1.00 45.34 93 GLU A O 1
ATOM 685 N N . GLY A 1 94 ? -14.482 27.765 -3.886 1.00 42.91 94 GLY A N 1
ATOM 686 C CA . GLY A 1 94 ? -15.390 27.880 -2.742 1.00 42.91 94 GLY A CA 1
ATOM 687 C C . GLY A 1 94 ? -15.522 26.567 -1.968 1.00 42.91 94 GLY A C 1
ATOM 688 O O . GLY A 1 94 ? -15.461 26.566 -0.739 1.00 42.91 94 GLY A O 1
ATOM 689 N N . LEU A 1 95 ? -15.628 25.436 -2.677 1.00 47.00 95 LEU A N 1
ATOM 690 C CA . LEU A 1 95 ? -15.670 24.114 -2.047 1.00 47.00 95 LEU A CA 1
ATOM 691 C C . LEU A 1 95 ? -14.318 23.700 -1.453 1.00 47.00 95 LEU A C 1
ATOM 693 O O . LEU A 1 95 ? -14.312 23.122 -0.371 1.00 47.00 95 LEU A O 1
ATOM 697 N N . LYS A 1 96 ? -13.186 24.034 -2.090 1.00 46.81 96 LYS A N 1
ATOM 698 C CA . LYS A 1 96 ? -11.845 23.816 -1.513 1.00 46.81 96 LYS A CA 1
ATOM 699 C C . LYS A 1 96 ? -11.636 24.636 -0.242 1.00 46.81 96 LYS A C 1
ATOM 701 O O . LYS A 1 96 ? -11.190 24.091 0.762 1.00 46.81 96 LYS A O 1
ATOM 706 N N . ALA A 1 97 ? -12.003 25.918 -0.254 1.00 45.59 97 ALA A N 1
ATOM 707 C CA . ALA A 1 97 ? -11.888 26.790 0.911 1.00 45.59 97 ALA A CA 1
ATOM 708 C C . ALA A 1 97 ? -12.821 26.354 2.050 1.00 45.59 97 ALA A C 1
ATOM 710 O O . ALA A 1 97 ? -12.450 26.445 3.218 1.00 45.59 97 ALA A O 1
ATOM 711 N N . LEU A 1 98 ? -14.017 25.853 1.729 1.00 43.06 98 LEU A N 1
ATOM 712 C CA . LEU A 1 98 ? -14.948 25.322 2.720 1.00 43.06 98 LEU A CA 1
ATOM 713 C C . LEU A 1 98 ? -14.478 23.971 3.279 1.00 43.06 98 LEU A C 1
ATOM 715 O O . LEU A 1 98 ? -14.524 23.781 4.489 1.00 43.06 98 LEU A O 1
ATOM 719 N N . ALA A 1 99 ? -13.973 23.063 2.438 1.00 46.06 99 ALA A N 1
ATOM 720 C CA . ALA A 1 99 ? -13.400 21.790 2.872 1.00 46.06 99 ALA A CA 1
ATOM 721 C C . ALA A 1 99 ? -12.156 22.002 3.749 1.00 46.06 99 ALA A C 1
ATOM 723 O O . ALA A 1 99 ? -12.061 21.392 4.810 1.00 46.06 99 ALA A O 1
ATOM 724 N N . GLY A 1 100 ? -11.268 22.926 3.365 1.00 38.66 100 GLY A N 1
ATOM 725 C CA . GLY A 1 100 ? -10.115 23.339 4.169 1.00 38.66 100 GLY A CA 1
ATOM 726 C C . GLY A 1 100 ? -10.534 23.950 5.505 1.00 38.66 100 GLY A C 1
ATOM 727 O O . GLY A 1 100 ? -10.074 23.512 6.550 1.00 38.66 100 GLY A O 1
ATOM 728 N N . LYS A 1 101 ? -11.509 24.871 5.513 1.00 38.38 101 LYS A N 1
ATOM 729 C CA . LYS A 1 101 ? -12.023 25.467 6.758 1.00 38.38 101 LYS A CA 1
ATOM 730 C C . LYS A 1 101 ? -12.741 24.468 7.663 1.00 38.38 101 LYS A C 1
ATOM 732 O O . LYS A 1 101 ? -12.639 24.597 8.875 1.00 38.38 101 LYS A O 1
ATOM 737 N N . ILE A 1 102 ? -13.461 23.487 7.117 1.00 41.19 102 ILE A N 1
ATOM 738 C CA . ILE A 1 102 ? -14.100 22.425 7.911 1.00 41.19 102 ILE A CA 1
ATOM 739 C C . ILE A 1 102 ? -13.037 21.477 8.481 1.00 41.19 102 ILE A C 1
ATOM 741 O O . ILE A 1 102 ? -13.151 21.074 9.637 1.00 41.19 102 ILE A O 1
ATOM 745 N N . TYR A 1 103 ? -11.986 21.172 7.716 1.00 40.31 103 TYR A N 1
ATOM 746 C CA . TYR A 1 103 ? -10.843 20.381 8.174 1.00 40.31 103 TYR A CA 1
ATOM 747 C C . TYR A 1 103 ? -10.057 21.103 9.287 1.00 40.31 103 TYR A C 1
ATOM 749 O O . TYR A 1 103 ? -9.788 20.521 10.338 1.00 40.31 103 TYR A O 1
ATOM 757 N N . ASP A 1 104 ? -9.797 22.402 9.132 1.00 39.09 104 ASP A N 1
ATOM 758 C CA . ASP A 1 104 ? -9.082 23.230 10.113 1.00 39.09 104 ASP A CA 1
ATOM 759 C C . ASP A 1 104 ? -9.929 23.535 11.367 1.00 39.09 104 ASP A C 1
ATOM 761 O O . ASP A 1 104 ? -9.431 23.555 12.497 1.00 39.09 104 ASP A O 1
ATOM 765 N N . ALA A 1 105 ? -11.242 23.729 11.206 1.00 36.50 105 ALA A N 1
ATOM 766 C CA . ALA A 1 105 ? -12.160 23.941 12.325 1.00 36.50 105 ALA A CA 1
ATOM 767 C C . ALA A 1 105 ? -12.431 22.648 13.115 1.00 36.50 105 ALA A C 1
ATOM 769 O O . ALA A 1 105 ? -12.650 22.704 14.324 1.00 36.50 105 ALA A O 1
ATOM 770 N N . ALA A 1 106 ? -12.373 21.475 12.476 1.00 39.88 106 ALA A N 1
ATOM 771 C CA . ALA A 1 106 ? -12.510 20.188 13.160 1.00 39.88 106 ALA A CA 1
ATOM 772 C C . ALA A 1 106 ? -11.250 19.768 13.945 1.00 39.88 106 ALA A C 1
ATOM 774 O O . ALA A 1 106 ? -11.360 18.960 14.865 1.00 39.88 106 ALA A O 1
ATOM 775 N N . THR A 1 107 ? -10.079 20.332 13.625 1.00 42.75 107 THR A N 1
ATOM 776 C CA . THR A 1 107 ? -8.763 19.955 14.184 1.00 42.75 107 THR A CA 1
ATOM 777 C C . THR A 1 107 ? -8.202 20.950 15.214 1.00 42.75 107 THR A C 1
ATOM 779 O O . THR A 1 107 ? -7.086 20.787 15.705 1.00 42.75 107 THR A O 1
ATOM 782 N N . SER A 1 108 ? -8.953 21.996 15.579 1.00 33.53 108 SER A N 1
ATOM 783 C CA . SER A 1 108 ? -8.452 23.129 16.382 1.00 33.53 108 SER A CA 1
ATOM 784 C C . SER A 1 108 ? -8.777 23.087 17.883 1.00 33.53 108 SER A C 1
ATOM 786 O O . SER A 1 108 ? -8.510 24.056 18.590 1.00 33.53 108 SER A O 1
ATOM 788 N N . SER A 1 109 ? -9.264 21.965 18.421 1.00 38.75 109 SER A N 1
ATOM 789 C CA . SER A 1 109 ? -9.430 21.799 19.876 1.00 38.75 109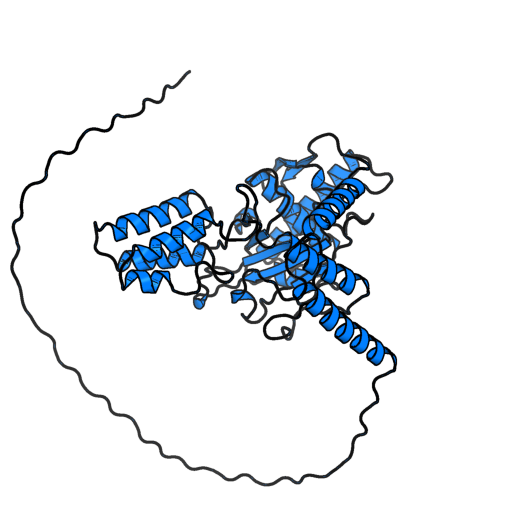 SER A CA 1
ATOM 790 C C . SER A 1 109 ? -8.494 20.703 20.389 1.00 38.75 109 SER A C 1
ATOM 792 O O . SER A 1 109 ? -8.594 19.560 19.969 1.00 38.75 109 SER A O 1
ATOM 794 N N . SER A 1 110 ? -7.553 21.085 21.266 1.00 43.69 110 SER A N 1
ATOM 795 C CA . SER A 1 110 ? -6.421 20.294 21.800 1.00 43.69 110 SER A CA 1
ATOM 796 C C . SER A 1 110 ? -5.346 19.871 20.783 1.00 43.69 110 SER A C 1
ATOM 798 O O . SER A 1 110 ? -5.129 18.691 20.541 1.00 43.69 110 SER A O 1
ATOM 800 N N . ARG A 1 111 ? -4.604 20.838 20.218 1.00 51.62 111 ARG A N 1
ATOM 801 C CA . ARG A 1 111 ? -3.336 20.525 19.534 1.00 51.62 111 ARG A CA 1
ATOM 802 C C . ARG A 1 111 ? -2.326 20.003 20.559 1.00 51.62 111 ARG A C 1
ATOM 804 O O . ARG A 1 111 ? -1.891 20.756 21.428 1.00 51.62 111 ARG A O 1
ATOM 811 N N . HIS A 1 112 ? -1.960 18.732 20.444 1.00 55.28 112 HIS A N 1
ATOM 812 C CA . HIS A 1 112 ? -0.784 18.164 21.096 1.00 55.28 112 HIS A CA 1
ATOM 813 C C . HIS A 1 112 ? 0.450 19.022 20.774 1.00 55.28 112 HIS A C 1
ATOM 815 O O . HIS A 1 112 ? 0.727 19.308 19.608 1.00 55.28 112 HIS A O 1
ATOM 821 N N . GLN A 1 113 ? 1.170 19.468 21.803 1.00 57.88 113 GLN A N 1
ATOM 822 C CA . GLN A 1 113 ? 2.394 20.246 21.637 1.00 57.88 113 GLN A CA 1
ATOM 823 C C . GLN A 1 113 ? 3.593 19.296 21.696 1.00 57.88 113 GLN A C 1
ATOM 825 O O . GLN A 1 113 ? 4.056 18.939 22.774 1.00 57.88 113 GLN A O 1
ATOM 830 N N . GLY A 1 114 ? 4.067 18.874 20.524 1.00 75.06 114 GLY A N 1
ATOM 831 C CA . GLY A 1 114 ? 5.305 18.108 20.357 1.00 75.06 114 GLY A CA 1
ATOM 832 C C . GLY A 1 114 ? 5.097 16.658 19.896 1.00 75.06 114 GLY A C 1
ATOM 833 O O . GLY A 1 114 ? 4.023 16.108 20.135 1.00 75.06 114 GLY A O 1
ATOM 834 N N . PRO A 1 115 ? 6.099 16.051 19.228 1.00 84.94 115 PRO A N 1
ATOM 835 C CA . PRO A 1 115 ? 6.038 14.669 18.750 1.00 84.94 115 PRO A CA 1
ATOM 836 C C . PRO A 1 115 ? 5.735 13.664 19.865 1.00 84.94 115 PRO A C 1
ATOM 838 O O . PRO A 1 115 ? 6.150 13.854 21.009 1.00 84.94 115 PRO A O 1
ATOM 841 N N . ILE A 1 116 ? 5.059 12.569 19.520 1.00 88.12 116 ILE A N 1
ATOM 842 C CA . ILE A 1 116 ? 4.765 11.477 20.455 1.00 88.12 116 ILE A CA 1
ATOM 843 C C . ILE A 1 116 ? 5.844 10.408 20.293 1.00 88.12 116 ILE A C 1
ATOM 845 O O . ILE A 1 116 ? 6.132 9.991 19.176 1.00 88.12 116 ILE A O 1
ATOM 849 N N . ALA A 1 117 ? 6.459 9.984 21.394 1.00 92.00 117 ALA A N 1
ATOM 850 C CA . ALA A 1 117 ? 7.500 8.964 21.368 1.00 92.00 117 ALA A CA 1
ATOM 851 C C . ALA A 1 117 ? 6.883 7.564 21.520 1.00 92.00 117 ALA A C 1
ATOM 853 O O . ALA A 1 117 ? 6.179 7.309 22.497 1.00 92.00 117 ALA A O 1
ATOM 854 N N . ILE A 1 118 ? 7.145 6.674 20.567 1.00 94.44 118 ILE A N 1
ATOM 855 C CA . ILE A 1 118 ? 6.629 5.301 20.522 1.00 94.44 118 ILE A CA 1
ATOM 856 C C . ILE A 1 118 ? 7.798 4.342 20.327 1.00 94.44 118 ILE A C 1
ATOM 858 O O . ILE A 1 118 ? 8.667 4.586 19.492 1.00 94.44 118 ILE A O 1
ATOM 862 N N . ASN A 1 119 ? 7.825 3.251 21.086 1.00 94.50 119 ASN A N 1
ATOM 863 C CA . ASN A 1 119 ? 8.792 2.179 20.884 1.00 94.50 119 ASN A CA 1
ATOM 864 C C . ASN A 1 119 ? 8.262 1.222 19.817 1.00 94.50 119 ASN A C 1
ATOM 866 O O . ASN A 1 119 ? 7.137 0.736 19.926 1.00 94.50 119 ASN A O 1
ATOM 870 N N . LEU A 1 120 ? 9.065 0.931 18.797 1.00 92.56 120 LEU A N 1
ATOM 871 C CA . LEU A 1 120 ? 8.724 -0.098 17.823 1.00 92.56 120 LEU A CA 1
ATOM 872 C C . LEU A 1 120 ? 9.009 -1.495 18.399 1.00 92.56 120 LEU A C 1
ATOM 874 O O . LEU A 1 120 ? 10.143 -1.764 18.807 1.00 92.56 120 LEU A O 1
ATOM 878 N N . PRO A 1 121 ? 8.026 -2.409 18.394 1.00 88.25 121 PRO A N 1
ATOM 879 C CA . PRO A 1 121 ? 8.150 -3.706 19.061 1.00 88.25 121 PRO A CA 1
ATOM 880 C C . PRO A 1 121 ? 9.156 -4.666 18.403 1.00 88.25 121 PRO A C 1
ATOM 882 O O . PRO A 1 121 ? 9.666 -5.559 19.071 1.00 88.25 121 PRO A O 1
ATOM 885 N N . ASN A 1 122 ? 9.497 -4.477 17.125 1.00 78.81 122 ASN A N 1
ATOM 886 C CA . ASN A 1 122 ? 10.374 -5.388 16.381 1.00 78.81 122 ASN A CA 1
ATOM 887 C C . ASN A 1 122 ? 11.880 -5.096 16.546 1.00 78.81 122 ASN A C 1
ATOM 889 O O . ASN A 1 122 ? 12.714 -5.965 16.308 1.00 78.81 122 ASN A O 1
ATOM 893 N N . ASN A 1 123 ? 12.259 -3.873 16.929 1.00 81.12 123 ASN A N 1
ATOM 894 C CA . ASN A 1 123 ? 13.667 -3.480 17.067 1.00 81.12 123 ASN A CA 1
ATOM 895 C C . ASN A 1 123 ? 13.967 -2.624 18.308 1.00 81.12 123 ASN A C 1
ATOM 897 O O . ASN A 1 123 ? 15.114 -2.222 18.501 1.00 81.12 123 ASN A O 1
ATOM 901 N N . GLY A 1 124 ? 12.956 -2.314 19.127 1.00 81.12 124 GLY A N 1
ATOM 902 C CA . GLY A 1 124 ? 13.084 -1.428 20.286 1.00 81.12 124 GLY A CA 1
ATOM 903 C C . GLY A 1 124 ? 13.440 0.018 19.927 1.00 81.12 124 GLY A C 1
ATOM 904 O O . GLY A 1 124 ? 13.820 0.792 20.803 1.00 81.12 124 GLY A O 1
ATOM 905 N N . GLY A 1 125 ? 13.363 0.389 18.646 1.00 88.50 125 GLY A N 1
ATOM 906 C CA . GLY A 1 125 ? 13.689 1.721 18.161 1.00 88.50 125 GLY A CA 1
ATOM 907 C C . GLY A 1 125 ? 12.649 2.737 18.615 1.00 88.50 125 GLY A C 1
ATOM 908 O O . GLY A 1 125 ? 11.447 2.504 18.483 1.00 88.50 125 GLY A O 1
ATOM 909 N N . LEU A 1 126 ? 13.114 3.875 19.130 1.00 91.38 126 LEU A N 1
ATOM 910 C CA . LEU A 1 126 ? 12.243 4.983 19.502 1.00 91.38 126 LEU A CA 1
ATOM 911 C C . LEU A 1 126 ? 11.896 5.815 18.264 1.00 91.38 126 LEU A C 1
ATOM 913 O O . LEU A 1 126 ? 12.781 6.355 17.601 1.00 91.38 126 LEU A O 1
ATOM 917 N N . VAL A 1 127 ? 10.604 5.949 17.987 1.00 91.69 127 VAL A N 1
ATOM 918 C CA . VAL A 1 127 ? 10.061 6.725 16.871 1.00 91.69 127 VAL A CA 1
ATOM 919 C C . VAL A 1 127 ? 9.317 7.930 17.418 1.00 91.69 127 VAL A C 1
ATOM 921 O O . VAL A 1 127 ? 8.500 7.809 18.329 1.00 91.69 127 VAL A O 1
ATOM 924 N N . HIS A 1 128 ? 9.579 9.099 16.841 1.00 90.94 128 HIS A N 1
ATOM 925 C CA . HIS A 1 128 ? 8.844 10.322 17.138 1.00 90.94 128 HIS A CA 1
ATOM 926 C C . HIS A 1 128 ? 7.808 10.564 16.045 1.00 90.94 128 HIS A C 1
ATOM 928 O O . HIS A 1 128 ? 8.165 10.983 14.945 1.00 90.94 128 HIS A O 1
ATOM 934 N N . VAL A 1 129 ? 6.539 10.299 16.350 1.00 90.12 129 VAL A N 1
ATOM 935 C CA . VAL A 1 129 ? 5.441 10.433 15.385 1.00 90.12 129 VAL A CA 1
ATOM 936 C C . VAL A 1 129 ? 4.762 11.793 15.471 1.00 90.12 129 VAL A C 1
ATOM 938 O O . VAL A 1 129 ? 4.710 12.426 16.536 1.00 90.12 129 VAL A O 1
ATOM 941 N N . ASP A 1 130 ? 4.246 12.252 14.330 1.00 86.56 130 ASP A N 1
ATOM 942 C CA . ASP A 1 130 ? 3.489 13.501 14.245 1.00 86.56 130 ASP A CA 1
ATOM 943 C C . ASP A 1 130 ? 2.195 13.362 15.069 1.00 86.56 130 ASP A C 1
ATOM 945 O O . ASP A 1 130 ? 1.445 12.405 14.874 1.00 86.56 130 ASP A O 1
ATOM 949 N N . PRO A 1 131 ? 1.864 14.305 15.969 1.00 84.75 131 PRO A N 1
ATOM 950 C CA . PRO A 1 131 ? 0.670 14.181 16.803 1.00 84.75 131 PRO A CA 1
ATOM 951 C C . PRO A 1 131 ? -0.653 14.161 16.037 1.00 84.75 131 PRO A C 1
ATOM 953 O O . PRO A 1 131 ? -1.672 13.765 16.601 1.00 84.75 131 PRO A O 1
ATOM 956 N N . SER A 1 132 ? -0.651 14.574 14.766 1.00 85.44 132 SER A N 1
ATOM 957 C CA . SER A 1 132 ? -1.799 14.407 13.872 1.00 85.44 132 SER A CA 1
ATOM 958 C C . SER A 1 132 ? -2.168 12.946 13.619 1.00 85.44 132 SER A C 1
ATOM 960 O O . SER A 1 132 ? -3.299 12.707 13.213 1.00 85.44 132 SER A O 1
ATOM 962 N N . ILE A 1 133 ? -1.295 11.980 13.942 1.00 88.19 133 ILE A N 1
ATOM 963 C CA . ILE A 1 133 ? -1.623 10.548 13.914 1.00 88.19 133 ILE A CA 1
ATOM 964 C C . ILE A 1 133 ? -2.830 10.217 14.803 1.00 88.19 133 ILE A C 1
ATOM 966 O O . ILE A 1 133 ? -3.606 9.313 14.490 1.00 88.19 133 ILE A O 1
ATOM 970 N N . LEU A 1 134 ? -3.018 10.963 15.895 1.00 85.50 134 LEU A N 1
ATOM 971 C CA . LEU A 1 134 ? -4.154 10.817 16.792 1.00 85.50 134 LEU A CA 1
ATOM 972 C C . LEU A 1 134 ? -5.415 11.459 16.194 1.00 85.50 134 LEU A C 1
ATOM 974 O O . LEU A 1 134 ? -5.333 12.433 15.443 1.00 85.50 134 LEU A O 1
ATOM 978 N N . PRO A 1 135 ? -6.617 10.967 16.542 1.00 73.19 135 PRO A N 1
ATOM 979 C CA . PRO A 1 135 ? -7.844 11.641 16.148 1.00 73.19 135 PRO A CA 1
ATOM 980 C C . PRO A 1 135 ? -7.861 13.084 16.647 1.00 73.19 135 PRO A C 1
ATOM 982 O O . PRO A 1 135 ? -7.432 13.376 17.761 1.00 73.19 135 PRO A O 1
ATOM 985 N N . GLY A 1 136 ? -8.468 13.980 15.864 1.00 66.38 136 GLY A N 1
ATOM 986 C CA . GLY A 1 136 ? -8.569 15.407 16.201 1.00 66.38 136 GLY A CA 1
ATOM 987 C C . GLY A 1 136 ? -9.322 15.727 17.502 1.00 66.38 136 GLY A C 1
ATOM 988 O O . GLY A 1 136 ? -9.417 16.893 17.873 1.00 66.38 136 GLY A O 1
ATOM 989 N N . ARG A 1 137 ? -9.876 14.721 18.195 1.00 66.50 137 ARG A N 1
ATOM 990 C CA . ARG A 1 137 ? -10.468 14.841 19.530 1.00 66.50 137 ARG A CA 1
ATOM 991 C C . ARG A 1 137 ? -9.934 13.734 20.433 1.00 66.50 137 ARG A C 1
ATOM 993 O O . ARG A 1 137 ? -10.264 12.567 20.241 1.00 66.50 137 ARG A O 1
ATOM 1000 N N . ILE A 1 138 ? -9.173 14.124 21.452 1.00 64.06 138 ILE A N 1
ATOM 1001 C CA . ILE A 1 138 ? -8.782 13.238 22.552 1.00 64.06 138 ILE A CA 1
ATOM 1002 C C . ILE A 1 138 ? -10.051 12.846 23.331 1.00 64.06 138 ILE A C 1
ATOM 1004 O O . ILE A 1 138 ? -10.878 13.725 23.619 1.00 64.06 138 ILE A O 1
ATOM 1008 N N . PRO A 1 139 ? -10.235 11.565 23.702 1.00 70.81 139 PRO A N 1
ATOM 1009 C CA . PRO A 1 139 ? -11.307 11.168 24.603 1.00 70.81 139 PRO A CA 1
ATOM 1010 C C . PRO A 1 139 ? -11.288 12.014 25.883 1.00 70.81 139 PRO A C 1
ATOM 1012 O O . PRO A 1 139 ? -10.244 12.217 26.508 1.00 70.81 139 PRO A O 1
ATOM 1015 N N . LYS A 1 140 ? -12.451 12.546 26.280 1.00 69.62 140 LYS A N 1
ATOM 1016 C CA . LYS A 1 140 ? -12.550 13.412 27.465 1.00 69.62 140 LYS A CA 1
ATOM 1017 C C . LYS A 1 140 ? -11.972 12.698 28.692 1.00 69.62 140 LYS A C 1
ATOM 1019 O O . LYS A 1 140 ? -12.422 11.611 29.031 1.00 69.62 140 LYS A O 1
ATOM 1024 N N . GLY A 1 141 ? -11.031 13.350 29.375 1.00 72.75 141 GLY A N 1
ATOM 1025 C CA . GLY A 1 141 ? -10.434 12.851 30.617 1.00 72.75 141 GLY A CA 1
ATOM 1026 C C . GLY A 1 141 ? -9.141 12.048 30.452 1.00 72.75 141 GLY A C 1
ATOM 1027 O O . GLY A 1 141 ? -8.558 11.687 31.469 1.00 72.75 141 GLY A O 1
ATOM 1028 N N . MET A 1 142 ? -8.660 11.805 29.226 1.00 79.62 142 MET A N 1
ATOM 1029 C CA . MET A 1 142 ? -7.336 11.208 29.018 1.00 79.62 142 MET A CA 1
ATOM 1030 C C . MET A 1 142 ? -6.222 12.259 29.097 1.00 79.62 142 MET A C 1
ATOM 1032 O O . MET A 1 142 ? -6.275 13.304 28.447 1.00 79.62 142 MET A O 1
ATOM 1036 N N . THR A 1 143 ? -5.190 11.965 29.886 1.00 82.88 143 THR A N 1
ATOM 1037 C CA . THR A 1 143 ? -3.933 12.723 29.906 1.00 82.88 143 THR A CA 1
ATOM 1038 C C . THR A 1 143 ? -3.091 12.416 28.665 1.00 82.88 143 THR A C 1
ATOM 1040 O O . THR A 1 143 ? -3.291 11.405 27.992 1.00 82.88 143 THR A O 1
ATOM 1043 N N . GLN A 1 144 ? -2.098 13.259 28.371 1.00 78.12 144 GLN A N 1
ATOM 1044 C CA . GLN A 1 144 ? -1.153 13.008 27.276 1.00 78.12 144 GLN A CA 1
ATOM 1045 C C . GLN A 1 144 ? -0.401 11.681 27.453 1.00 78.12 144 GLN A C 1
ATOM 1047 O O . GLN A 1 144 ? -0.234 10.950 26.483 1.00 78.12 144 GLN A O 1
ATOM 1052 N N . LEU A 1 145 ? -0.008 11.345 28.687 1.00 84.38 145 LEU A N 1
ATOM 1053 C CA . LEU A 1 145 ? 0.656 10.079 28.996 1.00 84.38 145 LEU A CA 1
ATOM 1054 C C . LEU A 1 145 ? -0.269 8.882 28.744 1.00 84.38 145 LEU A C 1
ATOM 1056 O O . LEU A 1 145 ? 0.156 7.890 28.168 1.00 84.38 145 LEU A O 1
ATOM 1060 N N . GLN A 1 146 ? -1.547 8.992 29.118 1.00 87.94 146 GLN A N 1
ATOM 1061 C CA . GLN A 1 146 ? -2.540 7.951 28.832 1.00 87.94 146 GLN A CA 1
ATOM 1062 C C . GLN A 1 146 ? -2.782 7.785 27.330 1.00 87.94 146 GLN A C 1
ATOM 1064 O O . GLN A 1 146 ? -2.926 6.660 26.870 1.00 87.94 146 GLN A O 1
ATOM 1069 N N . MET A 1 147 ? -2.783 8.874 26.556 1.00 85.25 147 MET A N 1
ATOM 1070 C CA . MET A 1 147 ? -2.888 8.797 25.095 1.00 85.25 147 MET A CA 1
ATOM 1071 C C . MET A 1 147 ? -1.655 8.174 24.447 1.00 85.25 147 MET A C 1
ATOM 1073 O O . MET A 1 147 ? -1.796 7.374 23.528 1.00 85.25 147 MET A O 1
ATOM 1077 N N . GLN A 1 148 ? -0.458 8.523 24.920 1.00 89.25 148 GLN A N 1
ATOM 1078 C CA . GLN A 1 148 ? 0.781 7.906 24.454 1.00 89.25 148 GLN A CA 1
ATOM 1079 C C . GLN A 1 148 ? 0.793 6.408 24.766 1.00 89.25 148 GLN A C 1
ATOM 1081 O O . GLN A 1 148 ? 1.120 5.621 23.886 1.00 89.25 148 GLN A O 1
ATOM 1086 N N . GLN A 1 149 ? 0.382 6.013 25.976 1.00 92.12 149 GLN A N 1
ATOM 1087 C CA . GLN A 1 149 ? 0.264 4.604 26.343 1.00 92.12 149 GLN A CA 1
ATOM 1088 C C . GLN A 1 149 ? -0.777 3.887 25.481 1.00 92.12 149 GLN A C 1
ATOM 1090 O O . GLN A 1 149 ? -0.481 2.836 24.935 1.00 92.12 149 GLN A O 1
ATOM 1095 N N . ALA A 1 150 ? -1.956 4.479 25.281 1.00 91.56 150 ALA A N 1
ATOM 1096 C CA . ALA A 1 150 ? -2.978 3.892 24.422 1.00 91.56 150 ALA A CA 1
ATOM 1097 C C . ALA A 1 150 ? -2.476 3.716 22.980 1.00 91.56 150 ALA A C 1
ATOM 1099 O O . ALA A 1 150 ? -2.765 2.706 22.350 1.00 91.56 150 ALA A O 1
ATOM 1100 N N . LEU A 1 151 ? -1.711 4.677 22.450 1.00 93.62 151 LEU A N 1
ATOM 1101 C CA . LEU A 1 151 ? -1.083 4.550 21.135 1.00 93.62 151 LEU A CA 1
ATOM 1102 C C . LEU A 1 151 ? -0.016 3.443 21.115 1.00 93.62 151 LEU A C 1
ATOM 1104 O O . LEU A 1 151 ? 0.022 2.680 20.155 1.00 93.62 151 LEU A O 1
ATOM 1108 N N . GLN A 1 152 ? 0.809 3.330 22.159 1.00 96.06 152 GLN A N 1
ATOM 1109 C CA . GLN A 1 152 ? 1.781 2.242 22.297 1.00 96.06 152 GLN A CA 1
ATOM 1110 C C . GLN A 1 152 ? 1.080 0.876 22.303 1.00 96.06 152 GLN A C 1
ATOM 1112 O O . GLN A 1 152 ? 1.441 0.014 21.511 1.00 96.06 152 GLN A O 1
ATOM 1117 N N . ASP A 1 153 ? 0.019 0.718 23.100 1.00 96.38 153 ASP A N 1
ATOM 1118 C CA . ASP A 1 153 ? -0.752 -0.526 23.186 1.00 96.38 153 ASP A CA 1
ATOM 1119 C C . ASP A 1 153 ? -1.334 -0.919 21.816 1.00 96.38 153 ASP A C 1
ATOM 1121 O O . ASP A 1 153 ? -1.293 -2.087 21.433 1.00 96.38 153 ASP A O 1
ATOM 1125 N N . LYS A 1 154 ? -1.829 0.057 21.035 1.00 96.06 154 LYS A N 1
ATOM 1126 C CA . LYS A 1 154 ? -2.296 -0.183 19.658 1.00 96.06 154 LYS A CA 1
ATOM 1127 C C . LYS A 1 154 ? -1.185 -0.665 18.733 1.00 96.06 154 LYS A C 1
ATOM 1129 O O . LYS A 1 154 ? -1.414 -1.552 17.916 1.00 96.06 154 LYS A O 1
ATOM 1134 N N . VAL A 1 155 ? -0.004 -0.060 18.826 1.00 97.19 155 VAL A N 1
ATOM 1135 C CA . VAL A 1 155 ? 1.154 -0.418 17.997 1.00 97.19 155 VAL A CA 1
ATOM 1136 C C . VAL A 1 155 ? 1.639 -1.826 18.333 1.00 97.19 155 VAL A C 1
ATOM 1138 O O . VAL A 1 155 ? 1.908 -2.605 17.418 1.00 97.19 155 VAL A O 1
ATOM 1141 N N . ASP A 1 156 ? 1.679 -2.178 19.616 1.00 97.50 156 ASP A N 1
ATOM 1142 C CA . ASP A 1 156 ? 2.096 -3.501 20.083 1.00 97.50 156 ASP A CA 1
ATOM 1143 C C . ASP A 1 156 ? 1.081 -4.588 19.687 1.00 97.50 156 ASP A C 1
ATOM 1145 O O . ASP A 1 156 ? 1.464 -5.641 19.167 1.00 97.50 156 ASP A O 1
ATOM 1149 N N . ASP A 1 157 ? -0.221 -4.327 19.858 1.00 97.81 157 ASP A N 1
ATOM 1150 C CA . ASP A 1 157 ? -1.283 -5.242 19.425 1.00 97.81 157 ASP A CA 1
ATOM 1151 C C . ASP A 1 157 ? -1.307 -5.415 17.900 1.00 97.81 157 ASP A C 1
ATOM 1153 O O . ASP A 1 157 ? -1.439 -6.538 17.404 1.00 97.81 157 ASP A O 1
ATOM 1157 N N . GLY A 1 158 ? -1.146 -4.320 17.152 1.00 97.81 158 GLY A N 1
ATOM 1158 C CA . GLY A 1 158 ? -1.088 -4.335 15.693 1.00 97.81 158 GLY A CA 1
ATOM 1159 C C . GLY A 1 158 ? 0.096 -5.144 15.176 1.00 97.81 158 GLY A C 1
ATOM 1160 O O . GLY A 1 158 ? -0.079 -5.984 14.293 1.00 97.81 158 GLY A O 1
ATOM 1161 N N . TYR A 1 159 ? 1.278 -4.953 15.767 1.00 97.44 159 TYR A N 1
ATOM 1162 C CA . TYR A 1 159 ? 2.460 -5.757 15.466 1.00 97.44 159 TYR A CA 1
ATOM 1163 C C . TYR A 1 159 ? 2.216 -7.242 15.721 1.00 97.44 159 TYR A C 1
ATOM 1165 O O . TYR A 1 159 ? 2.450 -8.054 14.829 1.00 97.44 159 TYR A O 1
ATOM 1173 N N . ARG A 1 160 ? 1.698 -7.602 16.904 1.00 96.94 160 ARG A N 1
ATOM 1174 C CA . ARG A 1 160 ? 1.410 -8.998 17.253 1.00 96.94 160 ARG A CA 1
ATOM 1175 C C . ARG A 1 160 ? 0.472 -9.646 16.240 1.00 96.94 160 ARG A C 1
ATOM 1177 O O . ARG A 1 160 ? 0.766 -10.734 15.763 1.00 96.94 160 ARG A O 1
ATOM 1184 N N . LEU A 1 161 ? -0.623 -8.971 15.880 1.00 97.56 161 LEU A N 1
ATOM 1185 C CA . LEU A 1 161 ? -1.577 -9.474 14.889 1.00 97.56 161 LEU A CA 1
ATOM 1186 C C . LEU A 1 161 ? -0.920 -9.700 13.525 1.00 97.56 161 LEU A C 1
ATOM 1188 O O . LEU A 1 161 ? -1.089 -10.767 12.939 1.00 97.56 161 LEU A O 1
ATOM 1192 N N . VAL A 1 162 ? -0.175 -8.715 13.017 1.00 96.88 162 VAL A N 1
ATOM 1193 C CA . VAL A 1 162 ? 0.480 -8.825 11.706 1.00 96.88 162 VAL A CA 1
ATOM 1194 C C . VAL A 1 162 ? 1.556 -9.910 11.718 1.00 96.88 162 VAL A C 1
ATOM 1196 O O . VAL A 1 162 ? 1.603 -10.712 10.785 1.00 96.88 162 VAL A O 1
ATOM 1199 N N . SER A 1 163 ? 2.376 -9.975 12.767 1.00 95.69 163 SER A N 1
ATOM 1200 C CA . SER A 1 163 ? 3.426 -10.984 12.929 1.00 95.69 163 SER A CA 1
ATOM 1201 C C . SER A 1 163 ? 2.831 -12.395 12.994 1.00 95.69 163 SER A C 1
ATOM 1203 O O . SER A 1 163 ? 3.210 -13.255 12.197 1.00 95.69 163 SER A O 1
ATOM 1205 N N . ASP A 1 164 ? 1.812 -12.614 13.836 1.00 96.00 164 ASP A N 1
ATOM 1206 C CA . ASP A 1 164 ? 1.121 -13.902 13.960 1.00 96.00 164 ASP A CA 1
ATOM 1207 C C . ASP A 1 164 ? 0.500 -14.348 12.630 1.00 96.00 164 ASP A C 1
ATOM 1209 O O . ASP A 1 164 ? 0.729 -15.472 12.172 1.00 96.00 164 ASP A O 1
ATOM 1213 N N . LEU A 1 165 ? -0.245 -13.462 11.965 1.00 96.44 165 LEU A N 1
ATOM 1214 C CA . LEU A 1 165 ? -0.895 -13.772 10.690 1.00 96.44 165 LEU A CA 1
ATOM 1215 C C . LEU A 1 165 ? 0.134 -14.060 9.588 1.00 96.44 165 LEU A C 1
ATOM 1217 O O . LEU A 1 165 ? -0.019 -15.032 8.846 1.00 96.44 165 LEU A O 1
ATOM 1221 N N . THR A 1 166 ? 1.216 -13.281 9.517 1.00 94.88 166 THR A N 1
ATOM 1222 C CA . THR A 1 166 ? 2.303 -13.493 8.545 1.00 94.88 166 THR A CA 1
ATOM 1223 C C . THR A 1 166 ? 3.011 -14.828 8.794 1.00 94.88 166 THR A C 1
ATOM 1225 O O . THR A 1 166 ? 3.257 -15.582 7.849 1.00 94.88 166 THR A O 1
ATOM 1228 N N . ALA A 1 167 ? 3.256 -15.183 10.060 1.00 93.62 167 ALA A N 1
ATOM 1229 C CA . ALA A 1 167 ? 3.854 -16.457 10.464 1.00 93.62 167 ALA A CA 1
ATOM 1230 C C . ALA A 1 167 ? 2.926 -17.670 10.247 1.00 93.62 167 ALA A C 1
ATOM 1232 O O . ALA A 1 167 ? 3.392 -18.808 10.206 1.00 93.62 167 ALA A O 1
ATOM 1233 N N . GLY A 1 168 ? 1.624 -17.445 10.055 1.00 94.12 168 GLY A N 1
ATOM 1234 C CA . GLY A 1 168 ? 0.634 -18.509 9.866 1.00 94.12 168 GLY A CA 1
ATOM 1235 C C . GLY A 1 168 ? -0.017 -18.990 11.152 1.00 94.12 168 GLY A C 1
ATOM 1236 O O . GLY A 1 168 ? -0.676 -20.030 11.147 1.00 94.12 168 GLY A O 1
ATOM 1237 N N . ASN A 1 169 ? 0.130 -18.230 12.235 1.00 94.31 169 ASN A N 1
ATOM 1238 C CA . ASN A 1 169 ? -0.557 -18.481 13.488 1.00 94.31 169 ASN A CA 1
ATOM 1239 C C . ASN A 1 169 ? -2.030 -18.060 13.340 1.00 94.31 169 ASN A C 1
ATOM 1241 O O . ASN A 1 169 ? -2.320 -16.897 13.043 1.00 94.31 169 ASN A O 1
ATOM 1245 N N . PRO A 1 170 ? -2.993 -18.980 13.520 1.00 87.94 170 PRO A N 1
ATOM 1246 C CA . PRO A 1 170 ? -4.399 -18.650 13.363 1.00 87.94 170 PRO A CA 1
ATOM 1247 C C . PRO A 1 170 ? -4.883 -17.754 14.506 1.00 87.94 170 PRO A C 1
ATOM 1249 O O . PRO A 1 170 ? -4.722 -18.074 15.684 1.00 87.94 170 PRO A O 1
ATOM 1252 N N . ILE A 1 171 ? -5.586 -16.675 14.160 1.00 94.06 171 ILE A N 1
ATOM 1253 C CA . ILE A 1 171 ? -6.360 -15.897 15.127 1.00 94.06 171 ILE A CA 1
ATOM 1254 C C . ILE A 1 171 ? -7.739 -16.551 15.242 1.00 94.06 171 ILE A C 1
ATOM 1256 O O . ILE A 1 171 ? -8.583 -16.405 14.364 1.00 94.06 171 ILE A O 1
ATOM 1260 N N . GLY A 1 172 ? -7.971 -17.307 16.319 1.00 92.88 172 GLY A N 1
ATOM 1261 C CA . GLY A 1 172 ? -9.185 -18.117 16.541 1.00 92.88 172 GLY A CA 1
ATOM 1262 C C . GLY A 1 172 ? -10.484 -17.334 16.790 1.00 92.88 172 GLY A C 1
ATOM 1263 O O . GLY A 1 172 ? -11.382 -17.829 17.467 1.00 92.88 172 GLY A O 1
ATOM 1264 N N . ARG A 1 173 ? -10.579 -16.095 16.306 1.00 95.81 173 ARG A N 1
ATOM 1265 C CA . ARG A 1 173 ? -11.725 -15.194 16.458 1.00 95.81 173 ARG A CA 1
ATOM 1266 C C . ARG A 1 173 ? -11.850 -14.290 15.236 1.00 95.81 173 ARG A C 1
ATOM 1268 O O . ARG A 1 173 ? -10.881 -14.070 14.520 1.00 95.81 173 ARG A O 1
ATOM 1275 N N . THR A 1 174 ? -13.032 -13.718 15.044 1.00 96.38 174 THR A N 1
ATOM 1276 C CA . THR A 1 174 ? -13.265 -12.709 14.006 1.00 96.38 174 THR A CA 1
ATOM 1277 C C . THR A 1 174 ? -12.492 -11.423 14.298 1.00 96.38 174 THR A C 1
ATOM 1279 O O . THR A 1 174 ? -12.340 -11.030 15.462 1.00 96.38 174 THR A O 1
ATOM 1282 N N . CYS A 1 175 ? -12.065 -10.738 13.241 1.00 97.44 175 CYS A N 1
ATOM 1283 C CA . CYS A 1 175 ? -11.488 -9.405 13.319 1.00 97.44 175 CYS A CA 1
ATOM 1284 C C . CYS A 1 175 ? -12.509 -8.417 13.893 1.00 97.44 175 CYS A C 1
ATOM 1286 O O . CYS A 1 175 ? -13.661 -8.335 13.464 1.00 97.44 175 CYS A O 1
ATOM 1288 N N . THR A 1 176 ? -12.078 -7.667 14.898 1.00 96.75 176 THR A N 1
ATOM 1289 C CA . THR A 1 176 ? -12.827 -6.569 15.501 1.00 96.75 176 THR A CA 1
ATOM 1290 C C . THR A 1 176 ? -12.370 -5.237 14.913 1.00 96.75 176 THR A C 1
ATOM 1292 O O . THR A 1 176 ? -11.329 -5.140 14.262 1.00 96.75 176 THR A O 1
ATOM 1295 N N . GLN A 1 177 ? -13.116 -4.166 15.193 1.00 95.06 177 GLN A N 1
ATOM 1296 C CA . GLN A 1 177 ? -12.670 -2.823 14.818 1.00 95.06 177 GLN A CA 1
ATOM 1297 C C . GLN A 1 177 ? -11.360 -2.422 15.488 1.00 95.06 177 GLN A C 1
ATOM 1299 O O . GLN A 1 177 ? -10.535 -1.794 14.830 1.00 95.06 177 GLN A O 1
ATOM 1304 N N . LYS A 1 178 ? -11.146 -2.842 16.741 1.00 96.00 178 LYS A N 1
ATOM 1305 C CA . LYS A 1 178 ? -9.891 -2.583 17.444 1.00 96.00 178 LYS A CA 1
ATOM 1306 C C . LYS A 1 178 ? -8.724 -3.196 16.676 1.00 96.00 178 LYS A C 1
ATOM 1308 O O . LYS A 1 178 ? -7.825 -2.455 16.304 1.00 96.00 178 LYS A O 1
ATOM 1313 N N . ASP A 1 179 ? -8.811 -4.481 16.324 1.00 98.00 179 ASP A N 1
ATOM 1314 C CA . ASP A 1 179 ? -7.751 -5.181 15.581 1.00 98.00 179 ASP A CA 1
ATOM 1315 C C . ASP A 1 179 ? -7.395 -4.477 14.271 1.00 98.00 179 ASP A C 1
ATOM 1317 O O . ASP A 1 179 ? -6.225 -4.250 13.981 1.00 98.00 179 ASP A O 1
ATOM 1321 N N . MET A 1 180 ? -8.411 -4.103 13.488 1.00 97.44 180 MET A N 1
ATOM 1322 C CA . MET A 1 180 ? -8.210 -3.384 12.232 1.00 97.44 180 MET A CA 1
ATOM 1323 C C . MET A 1 180 ? -7.503 -2.041 12.473 1.00 97.44 180 MET A C 1
ATOM 1325 O O . MET A 1 180 ? -6.534 -1.730 11.782 1.00 97.44 180 MET A O 1
ATOM 1329 N N . THR A 1 181 ? -7.931 -1.259 13.472 1.00 96.56 181 THR A N 1
ATOM 1330 C CA . THR A 1 181 ? -7.269 0.019 13.782 1.00 96.56 181 THR A CA 1
ATOM 1331 C C . THR A 1 181 ? -5.851 -0.168 14.310 1.00 96.56 181 THR A C 1
ATOM 1333 O O . THR A 1 181 ? -4.972 0.589 13.916 1.00 96.56 181 THR A O 1
ATOM 1336 N N . ASP A 1 182 ? -5.612 -1.179 15.145 1.00 97.94 182 ASP A N 1
ATOM 1337 C CA . ASP A 1 182 ? -4.307 -1.482 15.733 1.00 97.94 182 ASP A CA 1
ATOM 1338 C C . ASP A 1 182 ? -3.295 -1.841 14.644 1.00 97.94 182 ASP A C 1
ATOM 1340 O O . ASP A 1 182 ? -2.211 -1.258 14.597 1.00 97.94 182 ASP A O 1
ATOM 1344 N N . ILE A 1 183 ? -3.685 -2.707 13.695 1.00 98.12 183 ILE A N 1
ATOM 1345 C CA . ILE A 1 183 ? -2.886 -3.017 12.500 1.00 98.12 183 ILE A CA 1
ATOM 1346 C C . ILE A 1 183 ? -2.521 -1.722 11.763 1.00 98.12 183 ILE A C 1
ATOM 1348 O O . ILE A 1 183 ? -1.352 -1.493 11.454 1.00 98.12 183 ILE A O 1
ATOM 1352 N N . MET A 1 184 ? -3.493 -0.838 11.514 1.00 97.50 184 MET A N 1
ATOM 1353 C CA . MET A 1 184 ? -3.223 0.404 10.785 1.00 97.50 184 MET A CA 1
ATOM 1354 C C . MET A 1 184 ? -2.350 1.392 11.569 1.00 97.50 184 MET A C 1
ATOM 1356 O O . MET A 1 184 ? -1.524 2.061 10.953 1.00 97.50 184 MET A O 1
ATOM 1360 N N . PHE A 1 185 ? -2.475 1.480 12.897 1.00 96.56 185 PHE A N 1
ATOM 1361 C CA . PHE A 1 185 ? -1.579 2.295 13.725 1.00 96.56 185 PHE A CA 1
ATOM 1362 C C . PHE A 1 185 ? -0.152 1.749 13.721 1.00 96.56 185 PHE A C 1
ATOM 1364 O O . PHE A 1 185 ? 0.784 2.526 13.544 1.00 96.56 185 PHE A O 1
ATOM 1371 N N . PHE A 1 186 ? 0.026 0.433 13.840 1.00 97.25 186 PHE A N 1
ATOM 1372 C CA . PHE A 1 186 ? 1.342 -0.191 13.723 1.00 97.25 186 PHE A CA 1
ATOM 1373 C C . PHE A 1 186 ? 2.009 0.144 12.378 1.00 97.25 186 PHE A C 1
ATOM 1375 O O . PHE A 1 186 ? 3.126 0.669 12.353 1.00 97.25 186 PHE A O 1
ATOM 1382 N N . LEU A 1 187 ? 1.308 -0.083 11.261 1.00 96.62 187 LEU A N 1
ATOM 1383 C CA . LEU A 1 187 ? 1.833 0.199 9.921 1.00 96.62 187 LEU A CA 1
ATOM 1384 C C . LEU A 1 187 ? 2.162 1.684 9.729 1.00 96.62 187 LEU A C 1
ATOM 1386 O O . LEU A 1 187 ? 3.189 2.022 9.140 1.00 96.62 187 LEU A O 1
ATOM 1390 N N . GLN A 1 188 ? 1.322 2.568 10.264 1.00 95.38 188 GLN A N 1
ATOM 1391 C CA . GLN A 1 188 ? 1.508 4.013 10.225 1.00 95.38 188 GLN A CA 1
ATOM 1392 C C . GLN A 1 188 ? 2.768 4.460 10.982 1.00 95.38 188 GLN A C 1
ATOM 1394 O O . GLN A 1 188 ? 3.599 5.169 10.415 1.00 95.38 188 GLN A O 1
ATOM 1399 N N . VAL A 1 189 ? 2.949 4.024 12.235 1.00 95.19 189 VAL A N 1
ATOM 1400 C CA . VAL A 1 189 ? 4.144 4.356 13.033 1.00 95.19 189 VAL A CA 1
ATOM 1401 C C . VAL A 1 189 ? 5.404 3.806 12.366 1.00 95.19 189 VAL A C 1
ATOM 1403 O O . VAL A 1 189 ? 6.426 4.492 12.283 1.00 95.19 189 VAL A O 1
ATOM 1406 N N . LYS A 1 190 ? 5.331 2.589 11.821 1.00 93.88 190 LYS A N 1
ATOM 1407 C CA . LYS A 1 190 ? 6.445 1.987 11.088 1.00 93.88 190 LYS A CA 1
ATOM 1408 C C . LYS A 1 190 ? 6.785 2.762 9.809 1.00 93.88 190 LYS A C 1
ATOM 1410 O O . LYS A 1 190 ? 7.965 2.950 9.505 1.00 93.88 190 LYS A O 1
ATOM 1415 N N . ALA A 1 191 ? 5.782 3.249 9.077 1.00 92.56 191 ALA A N 1
ATOM 1416 C CA . ALA A 1 191 ? 6.002 4.090 7.903 1.00 92.56 191 ALA A CA 1
ATOM 1417 C C . ALA A 1 191 ? 6.668 5.411 8.286 1.00 92.56 191 ALA A C 1
ATOM 1419 O O . ALA A 1 191 ? 7.656 5.781 7.649 1.00 92.56 191 ALA A O 1
ATOM 1420 N N . GLU A 1 192 ? 6.208 6.050 9.366 1.00 91.38 192 GLU A N 1
ATOM 1421 C CA . GLU A 1 192 ? 6.806 7.290 9.866 1.00 91.38 192 GLU A CA 1
ATOM 1422 C C . GLU A 1 192 ? 8.275 7.124 10.264 1.00 91.38 192 GLU A C 1
ATOM 1424 O O . GLU A 1 192 ? 9.100 7.984 9.956 1.00 91.38 192 GLU A O 1
ATOM 1429 N N . ASN A 1 193 ? 8.633 5.977 10.845 1.00 90.56 193 ASN A N 1
ATOM 1430 C CA . ASN A 1 193 ? 10.027 5.639 11.120 1.00 90.56 193 ASN A CA 1
ATOM 1431 C C . ASN A 1 193 ? 10.873 5.511 9.840 1.00 90.56 193 ASN A C 1
ATOM 1433 O O . ASN A 1 193 ? 12.016 5.954 9.796 1.00 90.56 193 ASN A O 1
ATOM 1437 N N . SER A 1 194 ? 10.323 4.888 8.795 1.00 85.75 194 SER A N 1
ATOM 1438 C CA . SER A 1 194 ? 11.079 4.570 7.576 1.00 85.75 194 SER A CA 1
ATOM 1439 C C . SER A 1 194 ? 11.208 5.732 6.586 1.00 85.75 194 SER A C 1
ATOM 1441 O O . SER A 1 194 ? 12.214 5.820 5.883 1.00 85.75 194 SER A O 1
ATOM 1443 N N . LYS A 1 195 ? 10.201 6.612 6.492 1.00 80.75 195 LYS A N 1
ATOM 1444 C CA . LYS A 1 195 ? 10.138 7.662 5.460 1.00 80.75 195 LYS A CA 1
ATOM 1445 C C . LYS A 1 195 ? 9.861 9.071 6.008 1.00 80.75 195 LYS A C 1
ATOM 1447 O O . LYS A 1 195 ? 9.747 10.007 5.218 1.00 80.75 195 LYS A O 1
ATOM 1452 N N . GLY A 1 196 ? 9.780 9.252 7.327 1.00 81.62 196 GLY A N 1
ATOM 1453 C CA . GLY A 1 196 ? 9.385 10.521 7.945 1.00 81.62 196 GLY A CA 1
ATOM 1454 C C . GLY A 1 196 ? 7.871 10.738 7.897 1.00 81.62 196 GLY A C 1
ATOM 1455 O O . GLY A 1 196 ? 7.113 9.784 7.796 1.00 81.62 196 GLY A O 1
ATOM 1456 N N . SER A 1 197 ? 7.401 11.988 7.975 1.00 78.12 197 SER A N 1
ATOM 1457 C CA . SER A 1 197 ? 5.961 12.281 8.085 1.00 78.12 197 SER A CA 1
ATOM 1458 C C . SER A 1 197 ? 5.143 11.642 6.950 1.00 78.12 197 SER A C 1
ATOM 1460 O O . SER A 1 197 ? 5.229 12.051 5.792 1.00 78.12 197 SER A O 1
ATOM 1462 N N . PHE A 1 198 ? 4.323 10.652 7.302 1.00 81.69 198 PHE A N 1
ATOM 1463 C CA . PHE A 1 198 ? 3.418 9.941 6.406 1.00 81.69 198 PHE A CA 1
ATOM 1464 C C . PHE A 1 198 ? 1.990 10.259 6.852 1.00 81.69 198 PHE A C 1
ATOM 1466 O O . PHE A 1 198 ? 1.617 9.945 7.970 1.00 81.69 198 PHE A O 1
ATOM 1473 N N . LYS A 1 199 ? 1.182 10.935 6.036 1.00 80.19 199 LYS A N 1
ATOM 1474 C CA . LYS A 1 199 ? -0.208 11.302 6.413 1.00 80.19 199 LYS A CA 1
ATOM 1475 C C . LYS A 1 199 ? -1.255 10.694 5.496 1.00 80.19 199 LYS A C 1
ATOM 1477 O O . LYS A 1 199 ? -2.401 10.497 5.884 1.00 80.19 199 LYS A O 1
ATOM 1482 N N . GLU A 1 200 ? -0.848 10.419 4.266 1.00 80.88 200 GLU A N 1
ATOM 1483 C CA . GLU A 1 200 ? -1.675 9.853 3.219 1.00 80.88 200 GLU A CA 1
ATOM 1484 C C . GLU A 1 200 ? -0.824 8.930 2.352 1.00 80.88 200 GLU A C 1
ATOM 1486 O O . GLU A 1 200 ? 0.360 9.190 2.129 1.00 80.88 200 GLU A O 1
ATOM 1491 N N . GLY A 1 201 ? -1.448 7.870 1.851 1.00 86.75 201 GLY A N 1
ATOM 1492 C CA . GLY A 1 201 ? -0.816 6.900 0.973 1.00 86.75 201 GLY A CA 1
ATOM 1493 C C . GLY A 1 201 ? -1.392 5.509 1.171 1.00 86.75 201 GLY A C 1
ATOM 1494 O O . GLY A 1 201 ? -2.363 5.312 1.907 1.00 86.75 201 GLY A O 1
ATOM 1495 N N . ALA A 1 202 ? -0.772 4.548 0.501 1.00 92.88 202 ALA A N 1
ATOM 1496 C CA . ALA A 1 202 ? -1.084 3.139 0.655 1.00 92.88 202 ALA A CA 1
ATOM 1497 C C . ALA A 1 202 ? 0.105 2.375 1.235 1.00 92.88 202 ALA A C 1
ATOM 1499 O O . ALA A 1 202 ? 1.255 2.814 1.149 1.00 92.88 202 ALA A O 1
ATOM 1500 N N . PHE A 1 203 ? -0.198 1.210 1.784 1.00 95.56 203 PHE A N 1
ATOM 1501 C CA . PHE A 1 203 ? 0.754 0.189 2.169 1.00 95.56 203 PHE A CA 1
ATOM 1502 C C . PHE A 1 203 ? 0.607 -1.002 1.229 1.00 95.56 203 PHE A C 1
ATOM 1504 O O . PHE A 1 203 ? -0.497 -1.354 0.814 1.00 95.56 203 PHE A O 1
ATOM 1511 N N . ASN A 1 204 ? 1.729 -1.635 0.935 1.00 95.50 204 ASN A N 1
ATOM 1512 C CA . ASN A 1 204 ? 1.822 -2.896 0.231 1.00 95.50 204 ASN A CA 1
ATOM 1513 C C . ASN A 1 204 ? 2.669 -3.833 1.094 1.00 95.50 204 ASN A C 1
ATOM 1515 O O . ASN A 1 204 ? 3.899 -3.736 1.129 1.00 95.50 204 ASN A O 1
ATOM 1519 N N . ILE A 1 205 ? 2.005 -4.715 1.833 1.00 97.19 205 ILE A N 1
ATOM 1520 C CA . ILE A 1 205 ? 2.645 -5.593 2.817 1.00 97.19 205 ILE A CA 1
ATOM 1521 C C . ILE A 1 205 ? 2.656 -7.036 2.321 1.00 97.19 205 ILE A C 1
ATOM 1523 O O . ILE A 1 205 ? 1.800 -7.418 1.527 1.00 97.19 205 ILE A O 1
ATOM 1527 N N . ALA A 1 206 ? 3.622 -7.834 2.768 1.00 96.50 206 ALA A N 1
ATOM 1528 C CA . ALA A 1 206 ? 3.574 -9.276 2.543 1.00 96.50 206 ALA A CA 1
ATOM 1529 C C . ALA A 1 206 ? 2.324 -9.869 3.219 1.00 96.50 206 ALA A C 1
ATOM 1531 O O . ALA A 1 206 ? 2.040 -9.542 4.370 1.00 96.50 206 ALA A O 1
ATOM 1532 N N . ASP A 1 207 ? 1.594 -10.737 2.516 1.00 96.75 207 ASP A N 1
ATOM 1533 C CA . ASP A 1 207 ? 0.450 -11.466 3.080 1.00 96.75 207 ASP A CA 1
ATOM 1534 C C . ASP A 1 207 ? 0.442 -12.926 2.596 1.00 96.75 207 ASP A C 1
ATOM 1536 O O . ASP A 1 207 ? -0.412 -13.313 1.793 1.00 96.75 207 ASP A O 1
ATOM 1540 N N . PRO A 1 208 ? 1.414 -13.752 3.035 1.00 95.25 208 PRO A N 1
ATOM 1541 C CA . PRO A 1 208 ? 1.549 -15.127 2.564 1.00 95.25 208 PRO A CA 1
ATOM 1542 C C . PRO A 1 208 ? 0.270 -15.939 2.797 1.00 95.25 208 PRO A C 1
ATOM 1544 O O . PRO A 1 208 ? -0.156 -16.130 3.940 1.00 95.25 208 PRO A O 1
ATOM 1547 N N . GLY A 1 209 ? -0.333 -16.448 1.719 1.00 93.62 209 GLY A N 1
ATOM 1548 C CA . GLY A 1 209 ? -1.588 -17.195 1.787 1.00 93.62 209 GLY A CA 1
ATOM 1549 C C . GLY A 1 209 ? -2.823 -16.343 2.105 1.00 93.62 209 GLY A C 1
ATOM 1550 O O . GLY A 1 209 ? -3.832 -16.901 2.533 1.00 93.62 209 GLY A O 1
ATOM 1551 N N . GLY A 1 210 ? -2.751 -15.015 1.945 1.00 94.56 210 GLY A N 1
ATOM 1552 C CA . GLY A 1 210 ? -3.891 -14.104 2.102 1.00 94.56 210 GLY A CA 1
ATOM 1553 C C . GLY A 1 210 ? -4.488 -14.090 3.513 1.00 94.56 210 GLY A C 1
ATOM 1554 O O . GLY A 1 210 ? -5.704 -13.944 3.681 1.00 94.56 210 GLY A O 1
ATOM 1555 N N . ARG A 1 211 ? -3.670 -14.328 4.541 1.00 96.12 211 ARG A N 1
ATOM 1556 C CA . ARG A 1 211 ? -4.113 -14.554 5.926 1.00 96.12 211 ARG A CA 1
ATOM 1557 C C . ARG A 1 211 ? -4.578 -13.270 6.593 1.00 96.12 211 ARG A C 1
ATOM 1559 O O . ARG A 1 211 ? -5.612 -13.281 7.260 1.00 96.12 211 ARG A O 1
ATOM 1566 N N . ILE A 1 212 ? -3.858 -12.168 6.392 1.00 97.56 212 ILE A N 1
ATOM 1567 C CA . ILE A 1 212 ? -4.240 -10.850 6.902 1.00 97.56 212 ILE A CA 1
ATOM 1568 C C . ILE A 1 212 ? -5.524 -10.406 6.213 1.00 97.56 212 ILE A C 1
ATOM 1570 O O . ILE A 1 212 ? -6.477 -10.025 6.893 1.00 97.56 212 ILE A O 1
ATOM 1574 N N . LYS A 1 213 ? -5.605 -10.537 4.884 1.00 96.50 213 LYS A N 1
ATOM 1575 C CA . LYS A 1 213 ? -6.839 -10.257 4.144 1.00 96.50 213 LYS A CA 1
ATOM 1576 C C . LYS A 1 213 ? -8.016 -11.082 4.661 1.00 96.50 213 LYS A C 1
ATOM 1578 O O . LYS A 1 213 ? -9.070 -10.518 4.935 1.00 96.50 213 LYS A O 1
ATOM 1583 N N . THR A 1 214 ? -7.842 -12.393 4.827 1.00 95.88 214 THR A N 1
ATOM 1584 C CA . THR A 1 214 ? -8.891 -13.295 5.335 1.00 95.88 214 THR A CA 1
ATOM 1585 C C . THR A 1 214 ? -9.330 -12.905 6.745 1.00 95.88 214 THR A C 1
ATOM 1587 O O . THR A 1 214 ? -10.522 -12.905 7.054 1.00 95.88 214 THR A O 1
ATOM 1590 N N . PHE A 1 215 ? -8.383 -12.522 7.605 1.00 97.75 215 PHE A N 1
ATOM 1591 C CA . PHE A 1 215 ? -8.698 -12.016 8.933 1.00 97.75 215 PHE A CA 1
ATOM 1592 C C . PHE A 1 215 ? -9.523 -10.727 8.851 1.00 97.75 215 PHE A C 1
ATOM 1594 O O . PHE A 1 215 ? -10.579 -10.659 9.476 1.00 97.75 215 PHE A O 1
ATOM 1601 N N . LEU A 1 216 ? -9.129 -9.749 8.031 1.00 97.88 216 LEU A N 1
ATOM 1602 C CA . LEU A 1 216 ? -9.897 -8.515 7.816 1.00 97.88 216 LEU A CA 1
ATOM 1603 C C . LEU A 1 216 ? -11.293 -8.786 7.228 1.00 97.88 216 LEU A C 1
ATOM 1605 O O . LEU A 1 216 ? -12.269 -8.201 7.695 1.00 97.88 216 LEU A O 1
ATOM 1609 N N . ASP A 1 217 ? -11.414 -9.724 6.284 1.00 96.62 217 ASP A N 1
ATOM 1610 C CA . ASP A 1 217 ? -12.691 -10.154 5.697 1.00 96.62 217 ASP A CA 1
ATOM 1611 C C . ASP A 1 217 ? -13.651 -10.744 6.748 1.00 96.62 217 ASP A C 1
ATOM 1613 O O . ASP A 1 217 ? -14.866 -10.693 6.571 1.00 96.62 217 ASP A O 1
ATOM 1617 N N . SER A 1 218 ? -13.147 -11.243 7.882 1.00 96.62 218 SER A N 1
ATOM 1618 C CA . SER A 1 218 ? -13.993 -11.721 8.985 1.00 96.62 218 SER A CA 1
ATOM 1619 C C . SER A 1 218 ? -14.607 -10.603 9.846 1.00 96.62 218 SER A C 1
ATOM 1621 O O . SER A 1 218 ? -15.407 -10.887 10.742 1.00 96.62 218 SER A O 1
ATOM 1623 N N . ASN A 1 219 ? -14.255 -9.335 9.604 1.00 96.56 219 ASN A N 1
ATOM 1624 C CA . ASN A 1 219 ? -14.839 -8.196 10.309 1.00 96.56 219 ASN A CA 1
ATOM 1625 C C . ASN A 1 219 ? -16.306 -7.998 9.892 1.00 96.56 219 ASN A C 1
ATOM 1627 O O . ASN A 1 219 ? -16.640 -7.906 8.714 1.00 96.56 219 ASN A O 1
ATOM 1631 N N . ASN A 1 220 ? -17.204 -7.860 10.869 1.00 92.94 220 ASN A N 1
ATOM 1632 C CA . ASN A 1 220 ? -18.647 -7.733 10.626 1.00 92.94 220 ASN A CA 1
ATOM 1633 C C . ASN A 1 220 ? -19.072 -6.434 9.909 1.00 92.94 220 ASN A C 1
ATOM 1635 O O . ASN A 1 220 ? -20.223 -6.307 9.488 1.00 92.94 220 ASN A O 1
ATOM 1639 N N . THR A 1 221 ? -18.167 -5.462 9.792 1.00 92.31 221 THR A N 1
ATOM 1640 C CA . THR A 1 221 ? -18.367 -4.216 9.046 1.00 92.31 221 THR A CA 1
ATOM 1641 C C . THR A 1 221 ? -17.603 -4.177 7.723 1.00 92.31 221 THR A C 1
ATOM 1643 O O . THR A 1 221 ? -17.671 -3.164 7.021 1.00 92.31 221 THR A O 1
ATOM 1646 N N . ALA A 1 222 ? -16.919 -5.264 7.357 1.00 95.50 222 ALA A N 1
ATOM 1647 C CA . ALA A 1 222 ? -16.300 -5.392 6.051 1.00 95.50 222 ALA A CA 1
ATOM 1648 C C . ALA A 1 222 ? -17.360 -5.485 4.937 1.00 95.50 222 ALA A C 1
ATOM 1650 O O . ALA A 1 222 ? -18.473 -5.984 5.128 1.00 95.50 222 ALA A O 1
ATOM 1651 N N . TYR A 1 223 ? -17.022 -4.974 3.759 1.00 94.62 223 TYR A N 1
ATOM 1652 C CA . TYR A 1 223 ? -17.864 -5.028 2.567 1.00 94.62 223 TYR A CA 1
ATOM 1653 C C . TYR A 1 223 ? -17.027 -5.059 1.300 1.00 94.62 223 TYR A C 1
ATOM 1655 O O . TYR A 1 223 ? -15.941 -4.490 1.257 1.00 94.62 223 TYR A O 1
ATOM 1663 N N . GLN A 1 224 ? -17.553 -5.666 0.244 1.00 94.00 224 GLN A N 1
ATOM 1664 C CA . GLN A 1 224 ? -16.935 -5.598 -1.078 1.00 94.00 224 GLN A CA 1
ATOM 1665 C C . GLN A 1 224 ? -17.168 -4.230 -1.727 1.00 94.00 224 GLN A C 1
ATOM 1667 O O . GLN A 1 224 ? -18.261 -3.669 -1.626 1.00 94.00 224 GLN A O 1
ATOM 1672 N N . ARG A 1 225 ? -16.146 -3.691 -2.399 1.00 91.50 225 ARG A N 1
ATOM 1673 C CA . ARG A 1 225 ? -16.245 -2.436 -3.156 1.00 91.50 225 ARG A CA 1
ATOM 1674 C C . ARG A 1 225 ? -15.301 -2.417 -4.354 1.00 91.50 225 ARG A C 1
ATOM 1676 O O . ARG A 1 225 ? -14.270 -3.068 -4.317 1.00 91.50 225 ARG A O 1
ATOM 1683 N N . ASP A 1 226 ? -15.609 -1.628 -5.380 1.00 87.81 226 ASP A N 1
ATOM 1684 C CA . ASP A 1 226 ? -14.625 -1.268 -6.417 1.00 87.81 226 ASP A CA 1
ATOM 1685 C C . ASP A 1 226 ? -13.587 -0.263 -5.885 1.00 87.81 226 ASP A C 1
ATOM 1687 O O . ASP A 1 226 ? -13.834 0.496 -4.936 1.00 87.81 226 ASP A O 1
ATOM 1691 N N . SER A 1 227 ? -12.421 -0.216 -6.529 1.00 86.25 227 SER A N 1
ATOM 1692 C CA . SER A 1 227 ? -11.526 0.936 -6.436 1.00 86.25 227 SER A CA 1
ATOM 1693 C C . SER A 1 227 ? -10.747 1.171 -7.734 1.00 86.25 227 SER A C 1
ATOM 1695 O O . SER A 1 227 ? -10.672 0.334 -8.628 1.00 86.25 227 SER A O 1
ATOM 1697 N N . SER A 1 228 ? -10.171 2.359 -7.879 1.00 82.50 228 SER A N 1
ATOM 1698 C CA . SER A 1 228 ? -9.335 2.710 -9.032 1.00 82.50 228 SER A CA 1
ATOM 1699 C C . SER A 1 228 ? -7.878 2.251 -8.899 1.00 82.50 228 SER A C 1
ATOM 1701 O O . SER A 1 228 ? -7.081 2.519 -9.796 1.00 82.50 228 SER A O 1
ATOM 1703 N N . HIS A 1 229 ? -7.523 1.578 -7.804 1.00 82.81 229 HIS A N 1
ATOM 1704 C CA . HIS A 1 229 ? -6.167 1.108 -7.519 1.00 82.81 229 HIS A CA 1
ATOM 1705 C C . HIS A 1 229 ? -5.996 -0.366 -7.900 1.00 82.81 229 HIS A C 1
ATOM 1707 O O . HIS A 1 229 ? -6.970 -1.113 -7.867 1.00 82.81 229 HIS A O 1
ATOM 1713 N N . ILE A 1 230 ? -4.776 -0.767 -8.277 1.00 83.81 230 ILE A N 1
ATOM 1714 C CA . ILE A 1 230 ? -4.370 -2.161 -8.562 1.00 83.81 230 ILE A CA 1
ATOM 1715 C C . ILE A 1 230 ? -5.420 -2.970 -9.349 1.00 83.81 230 ILE A C 1
ATOM 1717 O O . ILE A 1 230 ? -5.740 -4.115 -9.038 1.00 83.81 230 ILE A O 1
ATOM 1721 N N . THR A 1 231 ? -6.005 -2.344 -10.372 1.00 85.88 231 THR A N 1
ATOM 1722 C CA . THR A 1 231 ? -7.283 -2.781 -10.966 1.00 85.88 231 THR A CA 1
ATOM 1723 C C . THR A 1 231 ? -7.231 -4.165 -11.608 1.00 85.88 231 THR A C 1
ATOM 1725 O O . THR A 1 231 ? -8.260 -4.833 -11.671 1.00 85.88 231 THR A O 1
ATOM 1728 N N . ALA A 1 232 ? -6.049 -4.626 -12.021 1.00 83.94 232 ALA A N 1
ATOM 1729 C CA . ALA A 1 232 ? -5.853 -5.967 -12.565 1.00 83.94 232 ALA A CA 1
ATOM 1730 C C . ALA A 1 232 ? -6.005 -7.090 -11.526 1.00 83.94 232 ALA A C 1
ATOM 1732 O O . ALA A 1 232 ? -6.403 -8.200 -11.878 1.00 83.94 232 ALA A O 1
ATOM 1733 N N . PHE A 1 233 ? -5.740 -6.816 -10.245 1.00 87.12 233 PHE A N 1
ATOM 1734 C CA . PHE A 1 233 ? -5.899 -7.813 -9.182 1.00 87.12 233 PHE A CA 1
ATOM 1735 C C . PHE A 1 233 ? -7.360 -7.967 -8.762 1.00 87.12 233 PHE A C 1
ATOM 1737 O O . PHE A 1 233 ? -7.774 -9.058 -8.394 1.00 87.12 233 PHE A O 1
ATOM 1744 N N . GLN A 1 234 ? -8.183 -6.930 -8.932 1.00 85.38 234 GLN A N 1
ATOM 1745 C CA . GLN A 1 234 ? -9.585 -6.952 -8.502 1.00 85.38 234 GLN A CA 1
ATOM 1746 C C . GLN A 1 234 ? -10.463 -7.959 -9.251 1.00 85.38 234 GLN A C 1
ATOM 1748 O O . GLN A 1 234 ? -11.496 -8.363 -8.729 1.00 85.38 234 GLN A O 1
ATOM 1753 N N . THR A 1 235 ? -10.080 -8.355 -10.466 1.00 78.56 235 THR A N 1
ATOM 1754 C CA . THR A 1 235 ? -10.791 -9.385 -11.241 1.00 78.56 235 THR A CA 1
ATOM 1755 C C . THR A 1 235 ? -10.158 -10.770 -11.103 1.00 78.56 235 THR A C 1
ATOM 1757 O O . THR A 1 235 ? -10.601 -11.716 -11.752 1.00 78.56 235 THR A O 1
ATOM 1760 N N . THR A 1 236 ? -9.098 -10.895 -10.301 1.00 73.75 236 THR A N 1
ATOM 1761 C CA . THR A 1 236 ? -8.476 -12.180 -9.975 1.00 73.75 236 THR A CA 1
ATOM 1762 C C . THR A 1 236 ? -9.246 -12.773 -8.795 1.00 73.75 236 THR A C 1
ATOM 1764 O O . THR A 1 236 ? -9.439 -12.109 -7.781 1.00 73.75 236 THR A O 1
ATOM 1767 N N . GLY A 1 237 ? -9.787 -13.983 -8.964 1.00 66.69 237 GLY A N 1
ATOM 1768 C CA . GLY A 1 237 ? -10.841 -14.518 -8.094 1.00 66.69 237 GLY A CA 1
ATOM 1769 C C . GLY A 1 237 ? -10.524 -14.449 -6.596 1.00 66.69 237 GLY A C 1
ATOM 1770 O O . GLY A 1 237 ? -9.525 -15.003 -6.151 1.00 66.69 237 GLY A O 1
ATOM 1771 N N . GLY A 1 238 ? -11.404 -13.802 -5.822 1.00 69.56 238 GLY A N 1
ATOM 1772 C CA . GLY A 1 238 ? -11.280 -13.669 -4.364 1.00 69.56 238 GLY A CA 1
ATOM 1773 C C . GLY A 1 238 ? -10.415 -12.498 -3.883 1.00 69.56 238 GLY A C 1
ATOM 1774 O O . GLY A 1 238 ? -10.451 -12.178 -2.691 1.00 69.56 238 GLY A O 1
ATOM 1775 N N . GLU A 1 239 ? -9.710 -11.818 -4.789 1.00 79.69 239 GLU A N 1
ATOM 1776 C CA . GLU A 1 239 ? -8.821 -10.683 -4.498 1.00 79.69 239 GLU A CA 1
ATOM 1777 C C . GLU A 1 239 ? -9.484 -9.314 -4.663 1.00 79.69 239 GLU A C 1
ATOM 1779 O O . GLU A 1 239 ? -8.836 -8.269 -4.547 1.00 79.69 239 GLU A O 1
ATOM 1784 N N . GLY A 1 240 ? -10.797 -9.310 -4.903 1.00 85.81 240 GLY A N 1
ATOM 1785 C CA . GLY A 1 240 ? -11.581 -8.097 -5.034 1.00 85.81 240 GLY A CA 1
ATOM 1786 C C . GLY A 1 240 ? -11.379 -7.149 -3.854 1.00 85.81 240 GLY A C 1
ATOM 1787 O O . GLY A 1 240 ? -11.164 -7.546 -2.705 1.00 85.81 240 GLY A O 1
ATOM 1788 N N . HIS A 1 241 ? -11.488 -5.859 -4.140 1.00 92.50 241 HIS A N 1
ATOM 1789 C CA . HIS A 1 241 ? -11.347 -4.829 -3.128 1.00 92.50 241 HIS A CA 1
ATOM 1790 C C . HIS A 1 241 ? -12.464 -4.859 -2.090 1.00 92.50 241 HIS A C 1
ATOM 1792 O O . HIS A 1 24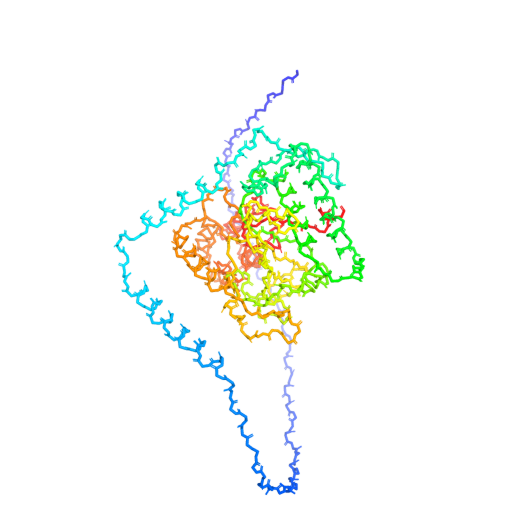1 ? -13.611 -5.250 -2.340 1.00 92.50 241 HIS A O 1
ATOM 1798 N N . ARG A 1 242 ? -12.091 -4.427 -0.891 1.00 94.56 242 ARG A N 1
ATOM 1799 C CA . ARG A 1 242 ? -12.912 -4.437 0.308 1.00 94.56 242 ARG A CA 1
ATOM 1800 C C . ARG A 1 242 ? -12.785 -3.121 1.052 1.00 94.56 242 ARG A C 1
ATOM 1802 O O . ARG A 1 242 ? -11.794 -2.405 0.924 1.00 94.56 242 ARG A O 1
ATOM 1809 N N . GLY A 1 243 ? -13.806 -2.794 1.826 1.00 95.75 243 GLY A N 1
ATOM 1810 C CA . GLY A 1 243 ? -13.821 -1.662 2.734 1.00 95.75 243 GLY A CA 1
ATOM 1811 C C . GLY A 1 243 ? -14.189 -2.105 4.142 1.00 95.75 243 GLY A C 1
ATOM 1812 O O . GLY A 1 243 ? -15.065 -2.948 4.298 1.00 95.75 243 GLY A O 1
ATOM 1813 N N . ILE A 1 244 ? -13.574 -1.507 5.159 1.00 95.94 244 ILE A N 1
ATOM 1814 C CA . ILE A 1 244 ? -14.052 -1.534 6.548 1.00 95.94 244 ILE A CA 1
ATOM 1815 C C . ILE A 1 244 ? -14.204 -0.084 6.997 1.00 95.94 244 ILE A C 1
ATOM 1817 O O . ILE A 1 244 ? -13.231 0.671 7.014 1.00 95.94 244 ILE A O 1
ATOM 1821 N N . ASP A 1 245 ? -15.424 0.327 7.341 1.00 92.31 245 ASP A N 1
ATOM 1822 C CA . ASP A 1 245 ? -15.672 1.693 7.807 1.00 92.31 245 ASP A CA 1
ATOM 1823 C C . ASP A 1 245 ? -15.429 1.795 9.312 1.00 92.31 245 ASP A C 1
ATOM 1825 O O . ASP A 1 245 ? -15.978 1.028 10.097 1.00 92.31 245 ASP A O 1
ATOM 1829 N N . ALA A 1 246 ? -14.623 2.770 9.707 1.00 88.12 246 ALA A N 1
ATOM 1830 C CA . ALA A 1 246 ? -14.285 3.133 11.071 1.00 88.12 246 ALA A CA 1
ATOM 1831 C C . ALA A 1 246 ? -15.141 4.317 11.556 1.00 88.12 246 ALA A C 1
ATOM 1833 O O . ALA A 1 246 ? -15.712 5.086 10.774 1.00 88.12 246 ALA A O 1
ATOM 1834 N N . ASN A 1 247 ? -15.194 4.520 12.871 1.00 71.12 247 ASN A N 1
ATOM 1835 C CA . ASN A 1 247 ? -15.842 5.684 13.467 1.00 71.12 247 ASN A CA 1
ATOM 1836 C C . ASN A 1 247 ? -14.894 6.884 13.369 1.00 71.12 247 ASN A C 1
ATOM 1838 O O . ASN A 1 247 ? -14.245 7.258 14.340 1.00 71.12 247 ASN A O 1
ATOM 1842 N N . GLY A 1 248 ? -14.792 7.475 12.179 1.00 60.19 248 GLY A N 1
ATOM 1843 C CA . GLY A 1 248 ? -13.918 8.614 11.904 1.00 60.19 248 GLY A CA 1
ATOM 1844 C C . GLY A 1 248 ? -13.984 9.723 12.956 1.00 60.19 248 GLY A C 1
ATOM 1845 O O . GLY A 1 248 ? -14.986 10.435 13.030 1.00 60.19 248 GLY A O 1
ATOM 1846 N N . GLY A 1 249 ? -12.923 9.879 13.754 1.00 58.06 249 GLY A N 1
ATOM 1847 C CA . GLY A 1 249 ? -12.816 10.924 14.780 1.00 58.06 249 GLY A CA 1
ATOM 1848 C C . GLY A 1 249 ? -13.865 10.844 15.899 1.00 58.06 249 GLY A C 1
ATOM 1849 O O . GLY A 1 249 ? -14.172 11.865 16.521 1.00 58.06 249 GLY A O 1
ATOM 1850 N N . GLY A 1 250 ? -14.459 9.666 16.125 1.00 64.88 250 GLY A N 1
ATOM 1851 C CA . GLY A 1 250 ? -15.363 9.419 17.248 1.00 64.88 250 GLY A CA 1
ATOM 1852 C C . GLY A 1 250 ? -14.632 9.426 18.600 1.00 64.88 250 GLY A C 1
ATOM 1853 O O . GLY A 1 250 ? -13.407 9.388 18.642 1.00 64.88 250 GLY A O 1
ATOM 1854 N N . PRO A 1 251 ? -15.361 9.452 19.733 1.00 68.06 251 PRO A N 1
ATOM 1855 C CA . PRO A 1 251 ? -14.744 9.438 21.065 1.00 68.06 251 PRO A CA 1
ATOM 1856 C C . PRO A 1 251 ? -14.083 8.094 21.418 1.00 68.06 251 PRO A C 1
ATOM 1858 O O . PRO A 1 251 ? -13.421 7.994 22.444 1.00 68.06 251 PRO A O 1
ATOM 1861 N N . ASP A 1 252 ? -14.309 7.063 20.603 1.00 84.38 252 ASP A N 1
ATOM 1862 C CA . ASP A 1 252 ? -13.806 5.712 20.806 1.00 84.38 252 ASP A CA 1
ATOM 1863 C C . ASP A 1 252 ? -12.515 5.519 20.000 1.00 84.38 252 ASP A C 1
ATOM 1865 O O . ASP A 1 252 ? -12.543 5.301 18.782 1.00 84.38 252 ASP A O 1
ATOM 1869 N N . PHE A 1 253 ? -11.376 5.641 20.685 1.00 86.31 253 PHE A N 1
ATOM 1870 C CA . PHE A 1 253 ? -10.055 5.503 20.074 1.00 86.31 253 PHE A CA 1
ATOM 1871 C C . PHE A 1 253 ? -9.857 4.110 19.457 1.00 86.31 253 PHE A C 1
ATOM 1873 O O . PHE A 1 253 ? -9.220 3.995 18.413 1.00 86.31 253 PHE A O 1
ATOM 1880 N N . ASP A 1 254 ? -10.509 3.078 20.006 1.00 89.38 254 ASP A N 1
ATOM 1881 C CA . ASP A 1 254 ? -10.464 1.709 19.481 1.00 89.38 254 ASP A CA 1
ATOM 1882 C C . ASP A 1 254 ? -11.202 1.507 18.161 1.00 89.38 254 ASP A C 1
ATOM 1884 O O . ASP A 1 254 ? -11.129 0.441 17.557 1.00 89.38 254 ASP A O 1
ATOM 1888 N N . LYS A 1 255 ? -11.917 2.525 17.690 1.00 89.62 255 LYS A N 1
ATOM 1889 C CA . LYS A 1 255 ? -12.639 2.486 16.416 1.00 89.62 255 LYS A CA 1
ATOM 1890 C C . LYS A 1 255 ? -12.216 3.599 15.476 1.00 89.62 255 LYS A C 1
ATOM 1892 O O . LYS A 1 255 ? -12.946 3.885 14.528 1.00 89.62 255 LYS A O 1
ATOM 1897 N N . THR A 1 256 ? -11.080 4.238 15.739 1.00 89.94 256 THR A N 1
ATOM 1898 C CA . THR A 1 256 ? -10.590 5.353 14.934 1.00 89.94 256 THR A CA 1
ATOM 1899 C C . THR A 1 256 ? -9.313 4.964 14.208 1.00 89.94 256 THR A C 1
ATOM 1901 O O . THR A 1 256 ? -8.426 4.366 14.799 1.00 89.94 256 THR A O 1
ATOM 1904 N N . LEU A 1 257 ? -9.219 5.301 12.924 1.00 93.06 257 LEU A N 1
ATOM 1905 C CA . LEU A 1 257 ? -7.990 5.137 12.151 1.00 93.06 257 LEU A CA 1
ATOM 1906 C C . LEU A 1 257 ? -7.022 6.305 12.404 1.00 93.06 257 LEU A C 1
ATOM 1908 O O . LEU A 1 257 ? -7.465 7.386 12.821 1.00 93.06 257 LEU A O 1
ATOM 1912 N N . PRO A 1 258 ? -5.726 6.125 12.088 1.00 92.06 258 PRO A N 1
ATOM 1913 C CA . PRO A 1 258 ? -4.761 7.215 12.105 1.00 92.06 258 PRO A CA 1
ATOM 1914 C C . PRO A 1 258 ? -5.239 8.442 11.327 1.00 92.06 258 PRO A C 1
ATOM 1916 O O . PRO A 1 258 ? -5.980 8.326 10.345 1.00 92.06 258 PRO A O 1
ATOM 1919 N N . HIS A 1 259 ? -4.826 9.629 11.775 1.00 88.62 259 HIS A N 1
ATOM 1920 C CA . HIS A 1 259 ? -5.161 10.915 11.144 1.00 88.62 259 HIS A CA 1
ATOM 1921 C C . HIS A 1 259 ? -6.671 11.191 11.036 1.00 88.62 259 HIS A C 1
ATOM 1923 O O . HIS A 1 259 ? -7.116 12.002 10.225 1.00 88.62 259 HIS A O 1
ATOM 1929 N N . GLY A 1 260 ? -7.489 10.508 11.847 1.00 87.25 260 GLY A N 1
ATOM 1930 C CA . GLY A 1 260 ? -8.946 10.644 11.823 1.00 87.25 260 GLY A CA 1
ATOM 1931 C C . GLY A 1 260 ? -9.601 10.111 10.544 1.00 87.25 260 GLY A C 1
ATOM 1932 O O . GLY A 1 260 ? -10.735 10.496 10.236 1.00 87.25 260 GLY A O 1
ATOM 1933 N N . MET A 1 261 ? -8.908 9.241 9.802 1.00 89.38 261 MET A N 1
ATOM 1934 C CA . MET A 1 261 ? -9.462 8.578 8.624 1.00 89.38 261 MET A CA 1
ATOM 1935 C C . MET A 1 261 ? -10.675 7.716 8.998 1.00 89.38 261 MET A C 1
ATOM 1937 O O . MET A 1 261 ? -10.893 7.355 10.159 1.00 89.38 261 MET A O 1
ATOM 1941 N N . LYS A 1 262 ? -11.524 7.435 8.010 1.00 90.88 262 LYS A N 1
ATOM 1942 C CA . LYS A 1 262 ? -12.859 6.868 8.246 1.00 90.88 262 LYS A CA 1
ATOM 1943 C C . LYS A 1 262 ? -13.060 5.497 7.643 1.00 90.88 262 LYS A C 1
ATOM 1945 O O . LYS A 1 262 ? -14.006 4.829 8.031 1.00 90.88 262 LYS A O 1
ATOM 1950 N N . THR A 1 263 ? -12.209 5.078 6.719 1.00 93.50 263 THR A N 1
ATOM 1951 C CA . THR A 1 263 ? -12.358 3.785 6.056 1.00 93.50 263 THR A CA 1
ATOM 1952 C C . THR A 1 263 ? -10.995 3.192 5.762 1.00 93.50 263 THR A C 1
ATOM 1954 O O . THR A 1 263 ? -10.087 3.910 5.359 1.00 93.50 263 THR A O 1
ATOM 1957 N N . LEU A 1 264 ? -10.865 1.882 5.934 1.00 96.50 264 LEU A N 1
ATOM 1958 C CA . LEU A 1 264 ? -9.778 1.096 5.372 1.00 96.50 264 LEU A CA 1
ATOM 1959 C C . LEU A 1 264 ? -10.246 0.496 4.044 1.00 96.50 264 LEU A C 1
ATOM 1961 O O . LEU A 1 264 ? -11.202 -0.273 4.030 1.00 96.50 264 LEU A O 1
ATOM 1965 N N . LEU A 1 265 ? -9.585 0.843 2.943 1.00 96.06 265 LEU A N 1
ATOM 1966 C CA . LEU A 1 265 ? -9.625 0.117 1.675 1.00 96.06 265 LEU A CA 1
ATOM 1967 C C . LEU A 1 265 ? -8.534 -0.954 1.702 1.00 96.06 265 LEU A C 1
ATOM 1969 O O . LEU A 1 265 ? -7.390 -0.645 2.033 1.00 96.06 265 LEU A O 1
ATOM 1973 N N . TYR A 1 266 ? -8.860 -2.181 1.312 1.00 97.06 266 TYR A N 1
ATOM 1974 C CA . TYR A 1 266 ? -7.866 -3.241 1.181 1.00 97.06 266 TYR A CA 1
ATOM 1975 C C . TYR A 1 266 ? -8.182 -4.210 0.042 1.00 97.06 266 TYR A C 1
ATOM 1977 O O . TYR A 1 266 ? -9.323 -4.301 -0.412 1.00 97.06 266 TYR A O 1
ATOM 1985 N N . GLY A 1 267 ? -7.155 -4.898 -0.447 1.00 94.81 267 GLY A N 1
ATOM 1986 C CA . GLY A 1 267 ? -7.232 -5.799 -1.593 1.00 94.81 267 GLY A CA 1
ATOM 1987 C C . GLY A 1 267 ? -6.015 -6.699 -1.660 1.00 94.81 267 GLY A C 1
ATOM 1988 O O . GLY A 1 267 ? -4.899 -6.223 -1.456 1.00 94.81 267 GLY A O 1
ATOM 1989 N N . GLY A 1 268 ? -6.216 -7.986 -1.911 1.00 94.12 268 GLY A N 1
ATOM 1990 C CA . GLY A 1 268 ? -5.086 -8.894 -2.025 1.00 94.12 268 GLY A CA 1
ATOM 1991 C C . GLY A 1 268 ? -4.480 -8.858 -3.422 1.00 94.12 268 GLY A C 1
ATOM 1992 O O . GLY A 1 268 ? -5.066 -8.378 -4.393 1.00 94.12 268 GLY A O 1
ATOM 1993 N N . MET A 1 269 ? -3.236 -9.296 -3.488 1.00 93.19 269 MET A N 1
ATOM 1994 C CA . MET A 1 269 ? -2.419 -9.336 -4.686 1.00 93.19 269 MET A CA 1
ATOM 1995 C C . MET A 1 269 ? -1.703 -10.675 -4.673 1.00 93.19 269 MET A C 1
ATOM 1997 O O . MET A 1 269 ? -0.551 -10.762 -4.250 1.00 93.19 269 MET A O 1
ATOM 2001 N N . SER A 1 270 ? -2.413 -11.735 -5.059 1.00 92.50 270 SER A N 1
ATOM 2002 C CA . SER A 1 270 ? -1.828 -13.072 -5.077 1.00 92.50 270 SER A CA 1
ATOM 2003 C C . SER A 1 270 ? -0.705 -13.160 -6.104 1.00 92.50 270 SER A C 1
ATOM 2005 O O . SER A 1 270 ? -0.691 -12.465 -7.130 1.00 92.50 270 SER A O 1
ATOM 2007 N N . THR A 1 271 ? 0.208 -14.085 -5.836 1.00 93.19 271 THR A N 1
ATOM 2008 C CA . THR A 1 271 ? 1.244 -14.515 -6.764 1.00 93.19 271 THR A CA 1
ATOM 2009 C C . THR A 1 271 ? 0.606 -14.859 -8.104 1.00 93.19 271 THR A C 1
ATOM 2011 O O . THR A 1 271 ? -0.218 -15.769 -8.214 1.00 93.19 271 THR A O 1
ATOM 2014 N N . ASN A 1 272 ? 0.970 -14.113 -9.140 1.00 90.06 272 ASN A N 1
ATOM 2015 C CA . ASN A 1 272 ? 0.346 -14.240 -10.446 1.00 90.06 272 ASN A CA 1
ATOM 2016 C C . ASN A 1 272 ? 1.375 -13.925 -11.536 1.00 90.06 272 ASN A C 1
ATOM 2018 O O . ASN A 1 272 ? 1.692 -12.750 -11.744 1.00 90.06 272 ASN A O 1
ATOM 2022 N N . PRO A 1 273 ? 1.871 -14.942 -12.266 1.00 87.75 273 PRO A N 1
ATOM 2023 C CA . PRO A 1 273 ? 2.823 -14.742 -13.356 1.00 87.75 273 PRO A CA 1
ATOM 2024 C C . PRO A 1 273 ? 2.285 -13.845 -14.476 1.00 87.75 273 PRO A C 1
ATOM 2026 O O . PRO A 1 273 ? 3.026 -13.035 -15.020 1.00 87.75 273 PRO A O 1
ATOM 2029 N N . GLY A 1 274 ? 0.987 -13.933 -14.791 1.00 85.94 274 GLY A N 1
ATOM 2030 C CA . GLY A 1 274 ? 0.353 -13.107 -15.825 1.00 85.94 274 GLY A CA 1
ATOM 2031 C C . GLY A 1 274 ? 0.259 -11.630 -15.441 1.00 85.94 274 GLY A C 1
ATOM 2032 O O . GLY A 1 274 ? 0.331 -10.761 -16.306 1.00 85.94 274 GLY A O 1
ATOM 2033 N N . LEU A 1 275 ? 0.159 -11.343 -14.141 1.00 86.56 275 LEU A N 1
ATOM 2034 C CA . LEU A 1 275 ? 0.246 -9.988 -13.598 1.00 86.56 275 LEU A CA 1
ATOM 2035 C C . LEU A 1 275 ? 1.647 -9.638 -13.112 1.00 86.56 275 LEU A C 1
ATOM 2037 O O . LEU A 1 275 ? 1.828 -8.539 -12.588 1.00 86.56 275 LEU A O 1
ATOM 2041 N N . LYS A 1 276 ? 2.629 -10.530 -13.306 1.00 89.50 276 LYS A N 1
ATOM 2042 C CA . LYS A 1 276 ? 4.039 -10.365 -12.941 1.00 89.50 276 LYS A CA 1
ATOM 2043 C C . LYS A 1 276 ? 4.271 -10.141 -11.432 1.00 89.50 276 LYS A C 1
ATOM 2045 O O . LYS A 1 276 ? 5.226 -9.474 -11.044 1.00 89.50 276 LYS A O 1
ATOM 2050 N N . MET A 1 277 ? 3.364 -10.617 -10.576 1.00 91.94 277 MET A N 1
ATOM 2051 C CA . MET A 1 277 ? 3.473 -10.491 -9.117 1.00 91.94 277 MET A CA 1
ATOM 2052 C C . MET A 1 277 ? 4.174 -11.729 -8.543 1.00 91.94 277 MET A C 1
ATOM 2054 O O . MET A 1 277 ? 3.621 -12.824 -8.681 1.00 91.94 277 MET A O 1
ATOM 2058 N N . PRO A 1 278 ? 5.368 -11.589 -7.937 1.00 93.25 278 PRO A N 1
ATOM 2059 C CA . PRO A 1 278 ? 6.189 -12.736 -7.548 1.00 93.25 278 PRO A CA 1
ATOM 2060 C C . PRO A 1 278 ? 5.767 -13.402 -6.232 1.00 93.25 278 PRO A C 1
ATOM 2062 O O . PRO A 1 278 ? 6.198 -14.520 -5.969 1.00 93.25 278 PRO A O 1
ATOM 2065 N N . GLU A 1 279 ? 4.968 -12.730 -5.405 1.00 94.31 279 GLU A N 1
ATOM 2066 C CA . GLU A 1 279 ? 4.566 -13.219 -4.085 1.00 94.31 279 GLU A CA 1
ATOM 2067 C C . GLU A 1 279 ? 3.204 -12.654 -3.666 1.00 94.31 279 GLU A C 1
ATOM 2069 O O . GLU A 1 279 ? 2.755 -11.645 -4.214 1.00 94.31 279 GLU A O 1
ATOM 2074 N N . ASP A 1 280 ? 2.566 -13.288 -2.679 1.00 95.19 280 ASP A N 1
ATOM 2075 C CA . ASP A 1 280 ? 1.282 -12.841 -2.139 1.00 95.19 280 ASP A CA 1
ATOM 2076 C C . ASP A 1 280 ? 1.457 -11.592 -1.277 1.00 95.19 280 ASP A C 1
ATOM 2078 O O . ASP A 1 280 ? 2.240 -11.559 -0.317 1.00 95.19 280 ASP A O 1
ATOM 2082 N N . ARG A 1 281 ? 0.695 -10.554 -1.609 1.00 96.19 281 ARG A N 1
ATOM 2083 C CA . ARG A 1 281 ? 0.755 -9.262 -0.931 1.00 96.19 281 ARG A CA 1
ATOM 2084 C C . ARG A 1 281 ? -0.635 -8.717 -0.647 1.00 96.19 281 ARG A C 1
ATOM 2086 O O . ARG A 1 281 ? -1.619 -9.116 -1.263 1.00 96.19 281 ARG A O 1
ATOM 2093 N N . LEU A 1 282 ? -0.706 -7.762 0.269 1.00 96.69 282 LEU A N 1
ATOM 2094 C CA . LEU A 1 282 ? -1.926 -7.064 0.641 1.00 96.69 282 LEU A CA 1
ATOM 2095 C C . LEU A 1 282 ? -1.732 -5.561 0.463 1.00 96.69 282 LEU A C 1
ATOM 2097 O O . LEU A 1 282 ? -0.841 -4.945 1.052 1.00 96.69 282 LEU A O 1
ATOM 2101 N N . TYR A 1 283 ? -2.594 -4.976 -0.358 1.00 95.88 283 TYR A N 1
ATOM 2102 C CA . TYR A 1 283 ? -2.729 -3.539 -0.509 1.00 95.88 283 TYR A CA 1
ATOM 2103 C C . TYR A 1 283 ? -3.681 -3.002 0.560 1.00 95.88 283 TYR A C 1
ATOM 2105 O O . TYR A 1 283 ? -4.787 -3.518 0.719 1.00 95.88 283 TYR A O 1
ATOM 2113 N N . LEU A 1 284 ? -3.272 -1.954 1.275 1.00 97.06 284 LEU A N 1
ATOM 2114 C CA . LEU A 1 284 ? -4.043 -1.294 2.334 1.00 97.06 284 LEU A CA 1
ATOM 2115 C C . LEU A 1 284 ? -3.982 0.217 2.141 1.00 97.06 284 LEU A C 1
ATOM 2117 O O . LEU A 1 284 ? -2.920 0.773 1.883 1.00 97.06 284 LEU A O 1
ATOM 2121 N N . LYS A 1 285 ? -5.096 0.915 2.325 1.00 95.19 285 LYS A N 1
ATOM 2122 C CA . LYS A 1 285 ? -5.148 2.376 2.251 1.00 95.19 285 LYS A CA 1
ATOM 2123 C C . LYS A 1 285 ? -6.210 2.917 3.192 1.00 95.19 285 LYS A C 1
ATOM 2125 O O . LYS A 1 285 ? -7.367 2.517 3.118 1.00 95.19 285 LYS A O 1
ATOM 2130 N N . ILE A 1 286 ? -5.832 3.861 4.046 1.00 93.75 286 ILE A N 1
ATOM 2131 C CA . ILE A 1 286 ? -6.801 4.612 4.845 1.00 93.75 286 ILE A CA 1
ATOM 2132 C C . ILE A 1 286 ? -7.379 5.762 4.014 1.00 93.75 286 ILE A C 1
ATOM 2134 O O . ILE A 1 286 ? -6.662 6.481 3.320 1.00 93.75 286 ILE A O 1
ATOM 2138 N N . GLU A 1 287 ? -8.696 5.923 4.063 1.00 90.56 287 GLU A N 1
ATOM 2139 C CA . GLU A 1 287 ? -9.452 6.901 3.291 1.00 90.56 287 GLU A CA 1
ATOM 2140 C C . GLU A 1 287 ? -10.319 7.765 4.212 1.00 90.56 287 GLU A C 1
ATOM 2142 O O . GLU A 1 287 ? -10.822 7.330 5.253 1.00 90.56 287 GLU A O 1
ATOM 2147 N N . SER A 1 288 ? -10.557 9.008 3.795 1.00 88.62 288 SER A N 1
ATOM 2148 C CA . SER A 1 288 ? -11.438 9.942 4.506 1.00 88.62 288 SER A CA 1
ATOM 2149 C C . SER A 1 288 ? -12.924 9.589 4.382 1.00 88.62 288 SER A C 1
ATOM 2151 O O . SER A 1 288 ? -13.744 10.105 5.144 1.00 88.62 288 SER A O 1
ATOM 2153 N N . HIS A 1 289 ? -13.280 8.732 3.422 1.00 88.19 289 HIS A N 1
ATOM 2154 C CA . HIS A 1 289 ? -14.653 8.348 3.123 1.00 88.19 289 HIS A CA 1
ATOM 2155 C C . HIS A 1 289 ? -14.718 6.922 2.580 1.00 88.19 289 HIS A C 1
ATOM 2157 O O . HIS A 1 289 ? -13.929 6.557 1.709 1.00 88.19 289 HIS A O 1
ATOM 2163 N N . GLY A 1 290 ? -15.718 6.170 3.033 1.00 87.38 290 GLY A N 1
ATOM 2164 C CA . GLY A 1 290 ? -16.045 4.861 2.485 1.00 87.38 290 GLY A CA 1
ATOM 2165 C C . GLY A 1 290 ? -16.809 4.943 1.170 1.00 87.38 290 GLY A C 1
ATOM 2166 O O . GLY A 1 290 ? -17.380 5.978 0.819 1.00 87.38 290 GLY A O 1
ATOM 2167 N N . ALA A 1 291 ? -16.849 3.822 0.455 1.00 88.38 291 ALA A N 1
ATOM 2168 C CA . ALA A 1 291 ? -17.549 3.706 -0.820 1.00 88.38 291 ALA A CA 1
ATOM 2169 C C . ALA A 1 291 ? -18.381 2.418 -0.890 1.00 88.38 291 ALA A C 1
ATOM 2171 O O . ALA A 1 291 ? -18.346 1.686 -1.869 1.00 88.38 291 ALA A O 1
ATOM 2172 N N . TRP A 1 292 ? -19.175 2.142 0.144 1.00 88.31 292 TRP A N 1
ATOM 2173 C CA . TRP A 1 292 ? -20.071 0.974 0.178 1.00 88.31 292 TRP A CA 1
ATOM 2174 C C . TRP A 1 292 ? -21.004 0.867 -1.039 1.00 88.31 292 TRP A C 1
ATOM 2176 O O . TRP A 1 292 ? -21.355 -0.227 -1.467 1.00 88.31 292 TRP A O 1
ATOM 2186 N N . LEU A 1 293 ? -21.370 1.999 -1.649 1.00 86.44 293 LEU A N 1
ATOM 2187 C CA . LEU A 1 293 ? -22.217 2.027 -2.843 1.00 86.44 293 LEU A CA 1
ATOM 2188 C C . LEU A 1 293 ? -21.493 1.652 -4.151 1.00 86.44 293 LEU A C 1
ATOM 2190 O O . LEU A 1 293 ? -22.170 1.446 -5.161 1.00 86.44 293 LEU A O 1
ATOM 2194 N N . THR A 1 294 ? -20.158 1.566 -4.180 1.00 84.56 294 THR A N 1
ATOM 2195 C CA . THR A 1 294 ? -19.422 1.172 -5.393 1.00 84.56 294 THR A CA 1
ATOM 2196 C C . THR A 1 294 ? -19.291 -0.339 -5.451 1.00 84.56 294 THR A C 1
ATOM 2198 O O . THR A 1 294 ? -18.451 -0.905 -4.763 1.00 84.56 294 THR A O 1
ATOM 2201 N N . LYS A 1 295 ? -20.105 -0.995 -6.276 1.00 81.50 295 LYS A N 1
ATOM 2202 C CA . LYS A 1 295 ? -20.043 -2.452 -6.457 1.00 81.50 295 LYS A CA 1
ATOM 2203 C C . LYS A 1 295 ? -18.733 -2.897 -7.118 1.00 81.50 295 LYS A C 1
ATOM 2205 O O . LYS A 1 295 ? -18.295 -2.183 -8.019 1.00 81.50 295 LYS A O 1
ATOM 2210 N N . PRO A 1 296 ? -18.165 -4.059 -6.747 1.00 81.88 296 PRO A N 1
ATOM 2211 C CA . PRO A 1 296 ? -16.954 -4.596 -7.366 1.00 81.88 296 PRO A CA 1
ATOM 2212 C C . PRO A 1 296 ? -17.059 -4.758 -8.890 1.00 81.88 296 PRO A C 1
ATOM 2214 O O . PRO A 1 296 ? -18.124 -5.068 -9.440 1.00 81.88 296 PRO A O 1
ATOM 2217 N N . ARG A 1 297 ? -15.928 -4.589 -9.584 1.00 70.44 297 ARG A N 1
ATOM 2218 C CA . ARG A 1 297 ? -15.804 -4.872 -11.021 1.00 70.44 297 ARG A CA 1
ATOM 2219 C C . ARG A 1 297 ? -15.836 -6.378 -11.246 1.00 70.44 297 ARG A C 1
ATOM 2221 O O . ARG A 1 297 ? -14.941 -7.079 -10.806 1.00 70.44 297 ARG A O 1
ATOM 2228 N N . GLY A 1 298 ? -16.849 -6.861 -11.960 1.00 70.06 298 GLY A N 1
ATOM 2229 C CA . GLY A 1 298 ? -17.031 -8.297 -12.211 1.00 70.06 298 GLY A CA 1
ATOM 2230 C C . GLY A 1 298 ? -18.073 -8.969 -11.315 1.00 70.06 298 GLY A C 1
ATOM 2231 O O . GLY A 1 298 ? -18.377 -10.138 -11.530 1.00 70.06 298 GLY A O 1
ATOM 2232 N N . GLY A 1 299 ? -18.693 -8.217 -10.401 1.00 75.62 299 GLY A N 1
ATOM 2233 C CA . GLY A 1 299 ? -19.677 -8.744 -9.457 1.00 75.62 299 GLY A CA 1
ATOM 2234 C C . GLY A 1 299 ? -19.054 -9.106 -8.113 1.00 75.62 299 GLY A C 1
ATOM 2235 O O . GLY A 1 299 ? -17.846 -9.017 -7.930 1.00 75.62 299 GLY A O 1
ATOM 2236 N N . ASP A 1 300 ? -19.910 -9.455 -7.158 1.00 80.06 300 ASP A N 1
ATOM 2237 C CA . ASP A 1 300 ? -19.480 -9.802 -5.807 1.00 80.06 300 ASP A CA 1
ATOM 2238 C C . ASP A 1 300 ? -18.771 -11.164 -5.801 1.00 80.06 300 ASP A C 1
ATOM 2240 O O . ASP A 1 300 ? -19.259 -12.136 -6.385 1.00 80.06 300 ASP A O 1
ATOM 2244 N N . ASP A 1 301 ? -17.647 -11.252 -5.092 1.00 83.44 301 ASP A N 1
ATOM 2245 C CA . ASP A 1 301 ? -16.972 -12.516 -4.823 1.00 83.44 301 ASP A CA 1
ATOM 2246 C C . ASP A 1 301 ? -17.896 -13.408 -3.985 1.00 83.44 301 ASP A C 1
ATOM 2248 O O . ASP A 1 301 ? -18.387 -12.985 -2.936 1.00 83.44 301 ASP A O 1
ATOM 2252 N N . ALA A 1 302 ? -18.099 -14.658 -4.412 1.00 78.62 302 ALA A N 1
ATOM 2253 C CA . ALA A 1 302 ? -19.092 -15.581 -3.844 1.00 78.62 302 ALA A CA 1
ATOM 2254 C C . ALA A 1 302 ? -18.892 -15.942 -2.351 1.00 78.62 302 ALA A C 1
ATOM 2256 O O . ALA A 1 302 ? -19.755 -16.582 -1.755 1.00 78.62 302 ALA A O 1
ATOM 2257 N N . GLY A 1 303 ? -17.780 -15.528 -1.740 1.00 80.94 303 GLY A N 1
ATOM 2258 C CA . GLY A 1 303 ? -17.502 -15.661 -0.306 1.00 80.94 303 GLY A CA 1
ATOM 2259 C C . GLY A 1 303 ? -16.928 -14.393 0.328 1.00 80.94 303 GLY A C 1
ATOM 2260 O O . GLY A 1 303 ? -16.349 -14.466 1.407 1.00 80.94 303 GLY A O 1
ATOM 2261 N N . GLY A 1 304 ? -17.028 -13.244 -0.346 1.00 87.25 304 GLY A N 1
ATOM 2262 C CA . GLY A 1 304 ? -16.543 -11.980 0.199 1.00 87.25 304 GLY A CA 1
ATOM 2263 C C . GLY A 1 304 ? -17.443 -11.442 1.320 1.00 87.25 304 GLY A C 1
ATOM 2264 O O . GLY A 1 304 ? -18.614 -11.817 1.425 1.00 87.25 304 GLY A O 1
ATOM 2265 N N . PRO A 1 305 ? -16.925 -10.543 2.171 1.00 91.88 305 PRO A N 1
ATOM 2266 C CA . PRO A 1 305 ? -17.696 -9.947 3.242 1.00 91.88 305 PRO A CA 1
ATOM 2267 C C . PRO A 1 305 ? -18.811 -9.064 2.694 1.00 91.88 305 PRO A C 1
ATOM 2269 O O . PRO A 1 305 ? -18.626 -8.259 1.776 1.00 91.88 305 PRO A O 1
ATOM 2272 N N . HIS A 1 306 ? -19.971 -9.168 3.325 1.00 88.94 306 HIS A N 1
ATOM 2273 C CA . HIS A 1 306 ? -21.108 -8.309 3.061 1.00 88.94 306 HIS A CA 1
ATOM 2274 C C . HIS A 1 306 ? -21.642 -7.757 4.370 1.00 88.94 306 HIS A C 1
ATOM 2276 O O . HIS A 1 306 ? -21.842 -8.486 5.340 1.00 88.94 306 HIS A O 1
ATOM 2282 N N . ARG A 1 307 ? -21.985 -6.472 4.349 1.00 89.69 307 ARG A N 1
ATOM 2283 C CA . ARG A 1 307 ? -22.808 -5.855 5.383 1.00 89.69 307 ARG A CA 1
ATOM 2284 C C . ARG A 1 307 ? -23.994 -5.145 4.763 1.00 89.69 307 ARG A C 1
ATOM 2286 O O . ARG A 1 307 ? -23.942 -4.671 3.624 1.00 89.69 307 ARG A O 1
ATOM 2293 N N . THR A 1 308 ? -25.036 -4.992 5.565 1.00 86.81 308 THR A N 1
ATOM 2294 C CA . THR A 1 308 ? -26.187 -4.169 5.209 1.00 86.81 308 THR A CA 1
ATOM 2295 C C . THR A 1 308 ? -25.777 -2.701 5.110 1.00 86.81 308 THR A C 1
ATOM 2297 O O . THR A 1 308 ? -25.028 -2.184 5.947 1.00 86.81 308 THR A O 1
ATOM 2300 N N . GLY A 1 309 ? -26.294 -2.026 4.087 1.00 83.88 309 GLY A N 1
ATOM 2301 C CA . GLY A 1 309 ? -26.127 -0.589 3.932 1.00 83.88 309 GLY A CA 1
ATOM 2302 C C . GLY A 1 309 ? -26.829 0.192 5.039 1.00 83.88 309 GLY A C 1
ATOM 2303 O O . GLY A 1 309 ? -27.883 -0.207 5.541 1.00 83.88 309 GLY A O 1
ATOM 2304 N N . ASN A 1 310 ? -26.270 1.334 5.407 1.00 84.69 310 ASN A N 1
ATOM 2305 C CA . ASN A 1 310 ? -26.818 2.246 6.399 1.00 84.69 310 ASN A CA 1
ATOM 2306 C C . ASN A 1 310 ? -26.863 3.687 5.849 1.00 84.69 310 ASN A C 1
ATOM 2308 O O . ASN A 1 310 ? -26.399 3.985 4.750 1.00 84.69 310 ASN A O 1
ATOM 2312 N N . ARG A 1 311 ? -27.461 4.617 6.605 1.00 82.31 311 ARG A N 1
ATOM 2313 C CA . ARG A 1 311 ? -27.617 6.017 6.157 1.00 82.31 311 ARG A CA 1
ATOM 2314 C C . ARG A 1 311 ? -26.286 6.753 5.981 1.00 82.31 311 ARG A C 1
ATOM 2316 O O . ARG A 1 311 ? -26.227 7.684 5.181 1.00 82.31 311 ARG A O 1
ATOM 2323 N N . HIS A 1 312 ? -25.250 6.361 6.721 1.00 81.81 312 HIS A N 1
ATOM 2324 C CA . HIS A 1 312 ? -23.923 6.959 6.607 1.00 81.81 312 HIS A CA 1
ATOM 2325 C C . HIS A 1 312 ? -23.287 6.649 5.244 1.00 81.81 312 HIS A C 1
ATOM 2327 O O . HIS A 1 312 ? -22.592 7.504 4.704 1.00 81.81 312 HIS A O 1
ATOM 2333 N N . ASP A 1 313 ? -23.616 5.512 4.626 1.00 84.94 313 ASP A N 1
ATOM 2334 C CA . ASP A 1 313 ? -23.025 5.080 3.352 1.00 84.94 313 ASP A CA 1
ATOM 2335 C C . ASP A 1 313 ? -23.310 6.029 2.186 1.00 84.94 313 ASP A C 1
ATOM 2337 O O . ASP A 1 313 ? -22.453 6.238 1.330 1.00 84.94 313 ASP A O 1
ATOM 2341 N N . VAL A 1 314 ? -24.489 6.656 2.165 1.00 82.56 314 VAL A N 1
ATOM 2342 C CA . VAL A 1 314 ? -24.830 7.656 1.140 1.00 82.56 314 VAL A CA 1
ATOM 2343 C C . VAL A 1 314 ? -23.966 8.905 1.308 1.00 82.56 314 VAL A C 1
ATOM 2345 O O . VAL A 1 314 ? -23.408 9.412 0.337 1.00 82.56 314 VAL A O 1
ATOM 2348 N N . GLY A 1 315 ? -23.832 9.392 2.545 1.00 81.00 315 GLY A N 1
ATOM 2349 C CA . GLY A 1 315 ? -22.998 10.554 2.852 1.00 81.00 315 GLY A CA 1
ATOM 2350 C C . GLY A 1 315 ? -21.519 10.286 2.578 1.00 81.00 315 GLY A C 1
ATOM 2351 O O . GLY A 1 315 ? -20.850 11.116 1.966 1.00 81.00 315 GLY A O 1
ATOM 2352 N N . ALA A 1 316 ? -21.032 9.106 2.966 1.00 81.19 316 ALA A N 1
ATOM 2353 C CA . ALA A 1 316 ? -19.672 8.658 2.697 1.00 81.19 316 ALA A CA 1
ATOM 2354 C C . ALA A 1 316 ? -19.401 8.579 1.190 1.00 81.19 316 ALA A C 1
ATOM 2356 O O . ALA A 1 316 ? -18.440 9.177 0.722 1.00 81.19 316 ALA A O 1
ATOM 2357 N N . PHE A 1 317 ? -20.293 7.966 0.410 1.00 82.69 317 PHE A N 1
ATOM 2358 C CA . PHE A 1 317 ? -20.146 7.876 -1.043 1.00 82.69 317 PHE A CA 1
ATOM 2359 C C . PHE A 1 317 ? -20.132 9.245 -1.741 1.00 82.69 317 PHE A C 1
ATOM 2361 O O . PHE A 1 317 ? -19.334 9.472 -2.656 1.00 82.69 317 PHE A O 1
ATOM 2368 N N . LEU A 1 318 ? -20.991 10.178 -1.315 1.00 81.19 318 LEU A N 1
ATOM 2369 C CA . LEU A 1 318 ? -20.981 11.547 -1.840 1.00 81.19 318 LEU A CA 1
ATOM 2370 C C . LEU A 1 318 ? -19.670 12.260 -1.494 1.00 81.19 318 LEU A C 1
ATOM 2372 O O . LEU A 1 318 ? -19.061 12.869 -2.371 1.00 81.19 318 LEU A O 1
ATOM 2376 N N . GLY A 1 319 ? -19.207 12.140 -0.247 1.00 78.25 319 GLY A N 1
ATOM 2377 C CA . GLY A 1 319 ? -17.915 12.677 0.181 1.00 78.25 319 GLY A CA 1
ATOM 2378 C C . GLY A 1 319 ? -16.743 12.070 -0.594 1.00 78.25 319 GLY A C 1
ATOM 2379 O O . GLY A 1 319 ? -15.882 12.805 -1.073 1.00 78.25 319 GLY A O 1
ATOM 2380 N N . HIS A 1 320 ? -16.762 10.754 -0.820 1.00 77.38 320 HIS A N 1
ATOM 2381 C CA . HIS A 1 320 ? -15.784 10.041 -1.636 1.00 77.38 320 HIS A CA 1
ATOM 2382 C C . HIS A 1 320 ? -15.759 10.596 -3.067 1.00 77.38 320 HIS A C 1
ATOM 2384 O O . HIS A 1 320 ? -14.710 11.019 -3.554 1.00 77.38 320 HIS A O 1
ATOM 2390 N N . SER A 1 321 ? -16.926 10.712 -3.706 1.00 72.50 321 SER A N 1
ATOM 2391 C CA . SER A 1 321 ? -17.063 11.245 -5.068 1.00 72.50 321 SER A CA 1
ATOM 2392 C C . SER A 1 321 ? -16.575 12.693 -5.188 1.00 72.50 321 SER A C 1
ATOM 2394 O O . SER A 1 321 ? -15.855 13.032 -6.127 1.00 72.50 321 SER A O 1
ATOM 2396 N N . LEU A 1 322 ? -16.922 13.552 -4.224 1.00 73.38 322 LEU A N 1
ATOM 2397 C CA . LEU A 1 322 ? -16.462 14.942 -4.185 1.00 73.38 322 LEU A CA 1
ATOM 2398 C C . LEU A 1 322 ? -14.948 15.034 -3.969 1.00 73.38 322 LEU A C 1
ATOM 2400 O O . LEU A 1 322 ? -14.291 15.838 -4.628 1.00 73.38 322 LEU A O 1
ATOM 2404 N N . SER A 1 323 ? -14.383 14.195 -3.096 1.00 68.81 323 SER A N 1
ATOM 2405 C CA . SER A 1 323 ? -12.936 14.147 -2.856 1.00 68.81 323 SER A CA 1
ATOM 2406 C C . SER A 1 323 ? -12.166 13.711 -4.105 1.00 68.81 323 SER A C 1
ATOM 2408 O O . SER A 1 323 ? -11.130 14.291 -4.434 1.00 68.81 323 SER A O 1
ATOM 2410 N N . PHE A 1 324 ? -12.719 12.766 -4.871 1.00 67.12 324 PHE A N 1
ATOM 2411 C CA . PHE A 1 324 ? -12.160 12.349 -6.150 1.00 67.12 324 PHE A CA 1
ATOM 2412 C C . PHE A 1 324 ? -12.180 13.492 -7.173 1.00 67.12 324 PHE A C 1
ATOM 2414 O O . PHE A 1 324 ? -11.179 13.733 -7.841 1.00 67.12 324 PHE A O 1
ATOM 2421 N N . ILE A 1 325 ? -13.285 14.241 -7.273 1.00 60.84 325 ILE A N 1
ATOM 2422 C CA . ILE A 1 325 ? -13.381 15.409 -8.167 1.00 60.84 325 ILE A CA 1
ATOM 2423 C C . ILE A 1 325 ? -12.382 16.496 -7.756 1.00 60.84 325 ILE A C 1
ATOM 2425 O O . ILE A 1 325 ? -11.692 17.042 -8.612 1.00 60.84 325 ILE A O 1
ATOM 2429 N N . ALA A 1 326 ? -12.270 16.790 -6.459 1.00 59.97 326 ALA A N 1
ATOM 2430 C CA . ALA A 1 326 ? -11.374 17.824 -5.943 1.00 59.97 326 ALA A CA 1
ATOM 2431 C C . ALA A 1 326 ? -9.886 17.501 -6.169 1.00 59.97 326 ALA A C 1
ATOM 2433 O O . ALA A 1 326 ? -9.082 18.415 -6.343 1.00 59.97 326 ALA A O 1
ATOM 2434 N N . THR A 1 327 ? -9.533 16.214 -6.186 1.00 60.50 327 THR A N 1
ATOM 2435 C CA . THR A 1 327 ? -8.160 15.726 -6.399 1.00 60.50 327 THR A CA 1
ATOM 2436 C C . THR A 1 327 ? -7.869 15.359 -7.858 1.00 60.50 327 THR A C 1
ATOM 2438 O O . THR A 1 327 ? -6.725 15.066 -8.213 1.00 60.50 327 THR A O 1
ATOM 2441 N N . ARG A 1 328 ? -8.871 15.392 -8.746 1.00 51.72 328 ARG A N 1
ATOM 2442 C CA . ARG A 1 328 ? -8.702 15.102 -10.174 1.00 51.72 328 ARG A CA 1
ATOM 2443 C C . ARG A 1 328 ? -7.852 16.189 -10.835 1.00 51.72 328 ARG A C 1
ATOM 2445 O O . ARG A 1 328 ? -8.178 17.368 -10.766 1.00 51.72 328 ARG A O 1
ATOM 2452 N N . GLY A 1 329 ? -6.767 15.783 -11.495 1.00 50.78 329 GLY A N 1
ATOM 2453 C CA . GLY A 1 329 ? -5.836 16.697 -12.171 1.00 50.78 329 GLY A CA 1
ATOM 2454 C C . GLY A 1 329 ? -4.795 17.347 -11.255 1.00 50.78 329 GLY A C 1
ATOM 2455 O O . GLY A 1 329 ? -3.913 18.041 -11.749 1.00 50.78 329 GLY A O 1
ATOM 2456 N N . GLN A 1 330 ? -4.845 17.100 -9.943 1.00 51.91 330 GLN A N 1
ATOM 2457 C CA . GLN A 1 330 ? -3.709 17.377 -9.072 1.00 51.91 330 GLN A CA 1
ATOM 2458 C C . GLN A 1 330 ? -2.713 16.228 -9.257 1.00 51.91 330 GLN A C 1
ATOM 2460 O O . GLN A 1 330 ? -2.989 15.102 -8.839 1.00 51.91 330 GLN A O 1
ATOM 2465 N N . GLY A 1 331 ? -1.606 16.492 -9.956 1.00 49.84 331 GLY A N 1
ATOM 2466 C CA . GLY A 1 331 ? -0.504 15.536 -10.101 1.00 49.84 331 GLY A CA 1
ATOM 2467 C C . GLY A 1 331 ? 0.030 15.065 -8.744 1.00 49.84 331 GLY A C 1
ATOM 2468 O O . GLY A 1 331 ? -0.308 15.612 -7.686 1.00 49.84 331 GLY A O 1
ATOM 2469 N N . SER A 1 332 ? 0.867 14.033 -8.756 1.00 53.12 332 SER A N 1
ATOM 2470 C CA . SER A 1 332 ? 1.519 13.557 -7.532 1.00 53.12 332 SER A CA 1
ATOM 2471 C C . SER A 1 332 ? 2.600 14.563 -7.130 1.00 53.12 332 SER A C 1
ATOM 2473 O O . SER A 1 332 ? 3.676 14.590 -7.722 1.00 53.12 332 SER A O 1
ATOM 2475 N N . ALA A 1 333 ? 2.319 15.429 -6.151 1.00 49.00 333 ALA A N 1
ATOM 2476 C CA . ALA A 1 333 ? 3.329 16.348 -5.631 1.00 49.00 333 ALA A CA 1
ATOM 2477 C C . ALA A 1 333 ? 4.532 15.552 -5.092 1.00 49.00 333 ALA A C 1
ATOM 2479 O O . ALA A 1 333 ? 4.358 14.514 -4.442 1.00 49.00 333 ALA A O 1
ATOM 2480 N N . ALA A 1 334 ? 5.747 16.033 -5.367 1.00 41.25 334 ALA A N 1
ATOM 2481 C CA . ALA A 1 334 ? 6.976 15.418 -4.878 1.00 41.25 334 ALA A CA 1
ATOM 2482 C C . ALA A 1 334 ? 6.935 15.291 -3.343 1.00 41.25 334 ALA A C 1
ATOM 2484 O O . ALA A 1 334 ? 6.578 16.241 -2.650 1.00 41.25 334 ALA A O 1
ATOM 2485 N N . GLY A 1 335 ? 7.261 14.106 -2.822 1.00 47.44 335 GLY A N 1
ATOM 2486 C CA . GLY A 1 335 ? 7.203 13.810 -1.385 1.00 47.44 335 GLY A CA 1
ATOM 2487 C C . GLY A 1 335 ? 5.836 13.357 -0.859 1.00 47.44 335 GLY A C 1
ATOM 2488 O O . GLY A 1 335 ? 5.724 13.067 0.327 1.00 47.44 335 GLY A O 1
ATOM 2489 N N . THR A 1 336 ? 4.804 13.252 -1.706 1.00 55.28 336 THR A N 1
ATOM 2490 C CA . THR A 1 336 ? 3.541 12.598 -1.323 1.00 55.28 336 THR A CA 1
ATOM 2491 C C . THR A 1 336 ? 3.608 11.101 -1.627 1.00 55.28 336 THR A C 1
ATOM 2493 O O . THR A 1 336 ? 3.953 10.693 -2.739 1.00 55.28 336 THR A O 1
ATOM 2496 N N . PHE A 1 337 ? 3.249 10.262 -0.654 1.00 55.00 337 PHE A N 1
ATOM 2497 C CA . PHE A 1 337 ? 3.193 8.799 -0.804 1.00 55.00 337 PHE A CA 1
ATOM 2498 C C . PHE A 1 337 ? 1.893 8.330 -1.469 1.00 55.00 337 PHE A C 1
ATOM 2500 O O . PHE A 1 337 ? 1.393 7.232 -1.213 1.00 55.00 337 PHE A O 1
ATOM 2507 N N . LYS A 1 338 ? 1.313 9.184 -2.322 1.00 67.44 338 LYS A N 1
ATOM 2508 C CA . LYS A 1 338 ? 0.132 8.843 -3.110 1.00 67.44 338 LYS A CA 1
ATOM 2509 C C . LYS A 1 338 ? 0.484 7.644 -3.975 1.00 67.44 338 LYS A C 1
ATOM 2511 O O . LYS A 1 338 ? 1.421 7.707 -4.759 1.00 67.44 338 LYS A O 1
ATOM 2516 N N . GLU A 1 339 ? -0.295 6.581 -3.851 1.00 68.25 339 GLU A N 1
ATOM 2517 C CA . GLU A 1 339 ? -0.142 5.237 -4.434 1.00 68.25 339 GLU A CA 1
ATOM 2518 C C . GLU A 1 339 ? -0.051 5.146 -5.975 1.00 68.25 339 GLU A C 1
ATOM 2520 O O . GLU A 1 339 ? -0.210 4.078 -6.561 1.00 68.25 339 GLU A O 1
ATOM 2525 N N . ARG A 1 340 ? 0.129 6.269 -6.666 1.00 79.38 340 ARG A N 1
ATOM 2526 C CA . ARG A 1 340 ? 0.217 6.355 -8.121 1.00 79.38 340 ARG A CA 1
ATOM 2527 C C . ARG A 1 340 ? 1.672 6.290 -8.555 1.00 79.38 340 ARG A C 1
ATOM 2529 O O . ARG A 1 340 ? 2.570 6.697 -7.817 1.00 79.38 340 ARG A O 1
ATOM 2536 N N . ILE A 1 341 ? 1.889 5.833 -9.784 1.00 86.25 341 ILE A N 1
ATOM 2537 C CA . ILE A 1 341 ? 3.172 6.012 -10.464 1.00 86.25 341 ILE A CA 1
ATOM 2538 C C . ILE A 1 341 ? 3.452 7.520 -10.515 1.00 86.25 341 ILE A C 1
ATOM 2540 O O . ILE A 1 341 ? 2.572 8.274 -10.944 1.00 86.25 341 ILE A O 1
ATOM 2544 N N . PRO A 1 342 ? 4.626 7.990 -10.073 1.00 86.62 342 PRO A N 1
ATOM 2545 C CA . PRO A 1 342 ? 4.962 9.402 -10.188 1.00 86.62 342 PRO A CA 1
ATOM 2546 C C . PRO A 1 342 ? 4.989 9.847 -11.641 1.00 86.62 342 PRO A C 1
ATOM 2548 O O . PRO A 1 342 ? 5.518 9.135 -12.495 1.00 86.62 342 PRO A O 1
ATOM 2551 N N . ASP A 1 343 ? 4.476 11.048 -11.910 1.00 86.81 343 ASP A N 1
ATOM 2552 C CA . ASP A 1 343 ? 4.402 11.587 -13.272 1.00 86.81 343 ASP A CA 1
ATOM 2553 C C . ASP A 1 343 ? 5.792 11.636 -13.928 1.00 86.81 343 ASP A C 1
ATOM 2555 O O . ASP A 1 343 ? 5.932 11.365 -15.114 1.00 86.81 343 ASP A O 1
ATOM 2559 N N . THR A 1 344 ? 6.850 11.884 -13.148 1.00 89.19 344 THR A N 1
ATOM 2560 C CA . THR A 1 344 ? 8.241 11.845 -13.625 1.00 89.19 344 THR A CA 1
ATOM 2561 C C . THR A 1 344 ? 8.660 10.462 -14.120 1.00 89.19 344 THR A C 1
ATOM 2563 O O . THR A 1 344 ? 9.276 10.361 -15.177 1.00 89.19 344 THR A O 1
ATOM 2566 N N . VAL A 1 345 ? 8.309 9.398 -13.393 1.00 92.44 345 VAL A N 1
ATOM 2567 C CA . VAL A 1 345 ? 8.598 8.008 -13.780 1.00 92.44 345 VAL A CA 1
ATOM 2568 C C . VAL A 1 345 ? 7.774 7.618 -14.999 1.00 92.44 345 VAL A C 1
ATOM 2570 O O . VAL A 1 345 ? 8.319 7.068 -15.955 1.00 92.44 345 VAL A O 1
ATOM 2573 N N . LYS A 1 346 ? 6.479 7.951 -14.989 1.00 92.12 346 LYS A N 1
ATOM 2574 C CA . LYS A 1 346 ? 5.571 7.687 -16.104 1.00 92.12 346 LYS A CA 1
ATOM 2575 C C . LYS A 1 346 ? 6.062 8.349 -17.393 1.00 92.12 346 LYS A C 1
ATOM 2577 O O . LYS A 1 346 ? 6.270 7.654 -18.380 1.00 92.12 346 LYS A O 1
ATOM 2582 N N . ASN A 1 347 ? 6.332 9.652 -17.354 1.00 93.62 347 ASN A N 1
ATOM 2583 C CA . ASN A 1 347 ? 6.800 10.402 -18.517 1.00 93.62 347 ASN A CA 1
ATOM 2584 C C . ASN A 1 347 ? 8.177 9.911 -18.987 1.00 93.62 347 ASN A C 1
ATOM 2586 O O . ASN A 1 347 ? 8.428 9.858 -20.188 1.00 93.62 347 ASN A O 1
ATOM 2590 N N . ALA A 1 348 ? 9.073 9.531 -18.065 1.00 95.19 348 ALA A N 1
ATOM 2591 C CA . ALA A 1 348 ? 10.373 8.963 -18.422 1.00 95.19 348 ALA A CA 1
ATOM 2592 C C . ALA A 1 348 ? 10.234 7.616 -19.149 1.00 95.19 348 ALA A C 1
ATOM 2594 O O . ALA A 1 348 ? 10.972 7.372 -20.102 1.00 95.19 348 ALA A O 1
ATOM 2595 N N . TYR A 1 349 ? 9.283 6.774 -18.731 1.00 96.88 349 TYR A N 1
ATOM 2596 C CA . TYR A 1 349 ? 8.983 5.507 -19.394 1.00 96.88 349 TYR A CA 1
ATOM 2597 C C . TYR A 1 349 ? 8.338 5.713 -20.769 1.00 96.88 349 TYR A C 1
ATOM 2599 O O . TYR A 1 349 ? 8.770 5.107 -21.742 1.00 96.88 349 TYR A O 1
ATOM 2607 N N . GLU A 1 350 ? 7.361 6.614 -20.883 1.00 95.62 350 GLU A N 1
ATOM 2608 C CA . GLU A 1 350 ? 6.734 6.958 -22.171 1.00 95.62 350 GLU A CA 1
ATOM 2609 C C . GLU A 1 350 ? 7.774 7.531 -23.149 1.00 95.62 350 GLU A C 1
ATOM 2611 O O . GLU A 1 350 ? 7.883 7.080 -24.286 1.00 95.62 350 GLU A O 1
ATOM 2616 N N . SER A 1 351 ? 8.650 8.420 -22.672 1.00 95.75 351 SER A N 1
ATOM 2617 C CA . SER A 1 351 ? 9.766 8.946 -23.471 1.00 95.75 351 SER A CA 1
ATOM 2618 C C . SER A 1 351 ? 10.771 7.859 -23.874 1.00 95.75 351 SER A C 1
ATOM 2620 O O . SER A 1 351 ? 11.420 7.973 -24.910 1.00 95.75 351 SER A O 1
ATOM 2622 N N . LEU A 1 352 ? 10.958 6.825 -23.047 1.00 96.56 352 LEU A N 1
ATOM 2623 C CA . LEU A 1 352 ? 11.786 5.668 -23.388 1.00 96.56 352 LEU A CA 1
ATOM 2624 C C . LEU A 1 352 ? 11.129 4.867 -24.519 1.00 96.56 352 LEU A C 1
ATOM 2626 O O . LEU A 1 352 ? 11.799 4.555 -25.496 1.00 96.56 352 LEU A O 1
ATOM 2630 N N . GLN A 1 353 ? 9.819 4.616 -24.452 1.00 96.25 353 GLN A N 1
ATOM 2631 C CA . GLN A 1 353 ? 9.076 3.929 -25.517 1.00 96.25 353 GLN A CA 1
ATOM 2632 C C . GLN A 1 353 ? 9.152 4.657 -26.866 1.00 96.25 353 GLN A C 1
ATOM 2634 O O . GLN A 1 353 ? 9.198 4.010 -27.906 1.00 96.25 353 GLN A O 1
ATOM 2639 N N . GLU A 1 354 ? 9.214 5.989 -26.874 1.00 94.94 354 GLU A N 1
ATOM 2640 C CA . GLU A 1 354 ? 9.370 6.770 -28.109 1.00 94.94 354 GLU A CA 1
ATOM 2641 C C . GLU A 1 354 ? 10.755 6.624 -28.763 1.00 94.94 354 GLU A C 1
ATOM 2643 O O . GLU A 1 354 ? 10.883 6.812 -29.973 1.00 94.94 354 GLU A O 1
ATOM 2648 N N . ARG A 1 355 ? 11.797 6.299 -27.984 1.00 94.38 355 ARG A N 1
ATOM 2649 C CA . ARG A 1 355 ? 13.189 6.211 -28.465 1.00 94.38 355 ARG A CA 1
ATOM 2650 C C . ARG A 1 355 ? 13.637 4.802 -28.838 1.00 94.38 355 ARG A C 1
ATOM 2652 O O . ARG A 1 355 ? 14.618 4.664 -29.561 1.00 94.38 355 ARG A O 1
ATOM 2659 N N . ILE A 1 356 ? 12.956 3.780 -28.331 1.00 96.50 356 ILE A N 1
ATOM 2660 C CA . ILE A 1 356 ? 13.313 2.378 -28.550 1.00 96.50 356 ILE A CA 1
ATOM 2661 C C . ILE A 1 356 ? 12.601 1.850 -29.802 1.00 96.50 356 ILE A C 1
ATOM 2663 O O . ILE A 1 356 ? 11.387 2.005 -29.962 1.00 96.50 356 ILE A O 1
ATOM 2667 N N . GLY A 1 357 ? 13.350 1.213 -30.701 1.00 94.94 357 GLY A N 1
ATOM 2668 C CA . GLY A 1 357 ? 12.827 0.581 -31.906 1.00 94.94 357 GLY A CA 1
ATOM 2669 C C . GLY A 1 357 ? 12.136 -0.772 -31.656 1.00 94.94 357 GLY A C 1
ATOM 2670 O O . GLY A 1 357 ? 12.242 -1.371 -30.579 1.00 94.94 357 GLY A O 1
ATOM 2671 N N . PRO A 1 358 ? 11.393 -1.304 -32.644 1.00 94.44 358 PRO A N 1
ATOM 2672 C CA . PRO A 1 358 ? 10.934 -2.693 -32.626 1.00 94.44 358 PRO A CA 1
ATOM 2673 C C . PRO A 1 358 ? 12.119 -3.680 -32.712 1.00 94.44 358 PRO A C 1
ATOM 2675 O O . PRO A 1 358 ? 13.068 -3.401 -33.442 1.00 94.44 358 PRO A O 1
ATOM 2678 N N . PRO A 1 359 ? 12.067 -4.858 -32.056 1.00 93.88 359 PRO A N 1
ATOM 2679 C CA . PRO A 1 359 ? 10.937 -5.414 -31.302 1.00 93.88 359 PRO A CA 1
ATOM 2680 C C . PRO A 1 359 ? 10.870 -4.971 -29.830 1.00 93.88 359 PRO A C 1
ATOM 2682 O O . PRO A 1 359 ? 9.817 -5.119 -29.210 1.00 93.88 359 PRO A O 1
ATOM 2685 N N . ALA A 1 360 ? 11.938 -4.380 -29.290 1.00 95.62 360 ALA A N 1
ATOM 2686 C CA . ALA A 1 360 ? 12.044 -3.977 -27.887 1.00 95.62 360 ALA A CA 1
ATOM 2687 C C . ALA A 1 360 ? 10.886 -3.070 -27.430 1.00 95.62 360 ALA A C 1
ATOM 2689 O O . ALA A 1 360 ? 10.316 -3.280 -26.360 1.00 95.62 360 ALA A O 1
ATOM 2690 N N . ASN A 1 361 ? 10.445 -2.135 -28.273 1.00 96.06 361 ASN A N 1
ATOM 2691 C CA . ASN A 1 361 ? 9.306 -1.266 -27.965 1.00 96.06 361 ASN A CA 1
ATOM 2692 C C . ASN A 1 361 ? 7.987 -2.030 -27.750 1.00 96.06 361 ASN A C 1
ATOM 2694 O O . ASN A 1 361 ? 7.217 -1.727 -26.838 1.00 96.06 361 ASN A O 1
ATOM 2698 N N . ALA A 1 362 ? 7.739 -3.079 -28.543 1.00 95.94 362 ALA A N 1
ATOM 2699 C CA . ALA A 1 362 ? 6.541 -3.900 -28.379 1.00 95.94 362 ALA A CA 1
ATOM 2700 C C . ALA A 1 362 ? 6.524 -4.585 -27.005 1.00 95.94 362 ALA A C 1
ATOM 2702 O O . ALA A 1 362 ? 5.467 -4.685 -26.386 1.00 95.94 362 ALA A O 1
ATOM 2703 N N . THR A 1 363 ? 7.695 -4.995 -26.508 1.00 96.25 363 THR A N 1
ATOM 2704 C CA . THR A 1 363 ? 7.875 -5.531 -25.152 1.00 96.25 363 THR A CA 1
ATOM 2705 C C . THR A 1 363 ? 7.607 -4.468 -24.089 1.00 96.25 363 THR A C 1
ATOM 2707 O O . THR A 1 363 ? 6.889 -4.739 -23.129 1.00 96.25 363 THR A O 1
ATOM 2710 N N . LEU A 1 364 ? 8.099 -3.238 -24.282 1.00 95.81 364 LEU A N 1
ATOM 2711 C CA . LEU A 1 364 ? 7.818 -2.124 -23.372 1.00 95.81 364 LEU A CA 1
ATOM 2712 C C . LEU A 1 364 ? 6.319 -1.826 -23.255 1.00 95.81 364 LEU A C 1
ATOM 2714 O O . LEU A 1 364 ? 5.857 -1.484 -22.176 1.00 95.81 364 LEU A O 1
ATOM 2718 N N . GLY A 1 365 ? 5.535 -1.997 -24.321 1.00 92.62 365 GLY A N 1
ATOM 2719 C CA .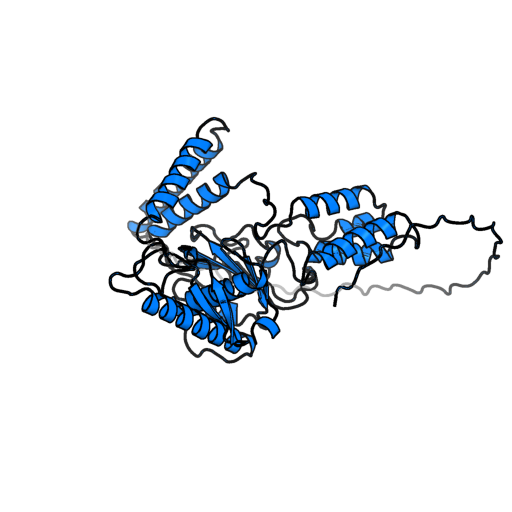 GLY A 1 365 ? 4.083 -1.773 -24.303 1.00 92.62 365 GLY A CA 1
ATOM 2720 C C . GLY A 1 365 ? 3.241 -2.843 -23.592 1.00 92.62 365 GLY A C 1
ATOM 2721 O O . GLY A 1 365 ? 2.030 -2.663 -23.451 1.00 92.62 365 GLY A O 1
ATOM 2722 N N . GLN A 1 366 ? 3.825 -3.964 -23.160 1.00 91.25 366 GLN A N 1
ATOM 2723 C CA . GLN A 1 366 ? 3.049 -5.091 -22.638 1.00 91.25 366 GLN A CA 1
ATOM 2724 C C . GLN A 1 366 ? 2.464 -4.815 -21.250 1.00 91.25 366 GLN A C 1
ATOM 2726 O O . GLN A 1 366 ? 3.161 -4.372 -20.338 1.00 91.25 366 GLN A O 1
ATOM 2731 N N . GLY A 1 367 ? 1.187 -5.163 -21.074 1.00 84.56 367 GLY A N 1
ATOM 2732 C CA . GLY A 1 367 ? 0.545 -5.193 -19.762 1.00 84.56 367 GLY A CA 1
ATOM 2733 C C . GLY A 1 367 ? 0.234 -3.823 -19.161 1.00 84.56 367 GLY A C 1
ATOM 2734 O O . GLY A 1 367 ? 0.215 -3.726 -17.945 1.00 84.56 367 GLY A O 1
ATOM 2735 N N . ASP A 1 368 ? -0.006 -2.780 -19.962 1.00 86.88 368 ASP A N 1
ATOM 2736 C CA . ASP A 1 368 ? -0.410 -1.440 -19.480 1.00 86.88 368 ASP A CA 1
ATOM 2737 C C . ASP A 1 368 ? 0.512 -0.866 -18.370 1.00 86.88 368 ASP A C 1
ATOM 2739 O O . ASP A 1 368 ? 0.059 -0.550 -17.265 1.00 86.88 368 ASP A O 1
ATOM 2743 N N . PRO A 1 369 ? 1.833 -0.754 -18.618 1.00 88.12 369 PRO A N 1
ATOM 2744 C CA . PRO A 1 369 ? 2.824 -0.440 -17.583 1.00 88.12 369 PRO A CA 1
ATOM 2745 C C . PRO A 1 369 ? 2.620 0.937 -16.936 1.00 88.12 369 PRO A C 1
ATOM 2747 O O . PRO A 1 369 ? 2.921 1.108 -15.757 1.00 88.12 369 PRO A O 1
ATOM 2750 N N . THR A 1 370 ? 2.089 1.914 -17.678 1.00 88.12 370 THR A N 1
ATOM 2751 C CA . THR A 1 370 ? 1.831 3.290 -17.211 1.00 88.12 370 THR A CA 1
ATOM 2752 C C . THR A 1 370 ? 0.414 3.493 -16.663 1.00 88.12 370 THR A C 1
ATOM 2754 O O . THR A 1 370 ? 0.055 4.606 -16.247 1.00 88.12 370 THR A O 1
ATOM 2757 N N . GLY A 1 371 ? -0.402 2.438 -16.676 1.00 81.75 371 GLY A N 1
ATOM 2758 C CA . GLY A 1 371 ? -1.781 2.453 -16.221 1.00 81.75 371 GLY A CA 1
ATOM 2759 C C . GLY A 1 371 ? -1.961 2.080 -14.752 1.00 81.75 371 GLY A C 1
ATOM 2760 O O . GLY A 1 371 ? -1.026 1.963 -13.962 1.00 81.75 371 GLY A O 1
ATOM 2761 N N . THR A 1 372 ? -3.225 1.906 -14.366 1.00 73.25 372 THR A N 1
ATOM 2762 C CA . THR A 1 372 ? -3.631 1.633 -12.966 1.00 73.25 372 THR A CA 1
ATOM 2763 C C . THR A 1 372 ? -3.539 0.157 -12.564 1.00 73.25 372 THR A C 1
ATOM 2765 O O . THR A 1 372 ? -3.829 -0.193 -11.419 1.00 73.25 372 THR A O 1
ATOM 2768 N N . ALA A 1 373 ? -3.180 -0.705 -13.513 1.00 69.56 373 ALA A N 1
ATOM 2769 C CA . ALA A 1 373 ? -3.180 -2.155 -13.380 1.00 69.56 373 ALA A CA 1
ATOM 2770 C C . ALA A 1 373 ? -1.833 -2.735 -12.906 1.00 69.56 373 ALA A C 1
ATOM 2772 O O . ALA A 1 373 ? -1.824 -3.783 -12.261 1.00 69.56 373 ALA A O 1
ATOM 2773 N N . SER A 1 374 ? -0.717 -2.059 -13.201 1.00 78.44 374 SER A N 1
ATOM 2774 C CA . SER A 1 374 ? 0.566 -2.756 -13.396 1.00 78.44 374 SER A CA 1
ATOM 2775 C C . SER A 1 374 ? 1.748 -2.118 -12.667 1.00 78.44 374 SER A C 1
ATOM 2777 O O . SER A 1 374 ? 2.401 -2.787 -11.866 1.00 78.44 374 SER A O 1
ATOM 2779 N N . GLY A 1 375 ? 1.984 -0.818 -12.868 1.00 89.31 375 GLY A N 1
ATOM 2780 C CA . GLY A 1 375 ? 2.941 -0.050 -12.071 1.00 89.31 375 GLY A CA 1
ATOM 2781 C C . GLY A 1 375 ? 4.427 -0.287 -12.371 1.00 89.31 375 GLY A C 1
ATOM 2782 O O . GLY A 1 375 ? 4.803 -0.911 -13.366 1.00 89.31 375 GLY A O 1
ATOM 2783 N N . ILE A 1 376 ? 5.281 0.233 -11.479 1.00 93.56 376 ILE A N 1
ATOM 2784 C CA . ILE A 1 376 ? 6.756 0.244 -11.593 1.00 93.56 376 ILE A CA 1
ATOM 2785 C C . ILE A 1 376 ? 7.346 -1.153 -11.834 1.00 93.56 376 ILE A C 1
ATOM 2787 O O . ILE A 1 376 ? 8.270 -1.307 -12.633 1.00 93.56 376 ILE A O 1
ATOM 2791 N N . ARG A 1 377 ? 6.800 -2.182 -11.187 1.00 93.75 377 ARG A N 1
ATOM 2792 C CA . ARG A 1 377 ? 7.225 -3.574 -11.363 1.00 93.75 377 ARG A CA 1
ATOM 2793 C C . ARG A 1 377 ? 7.143 -4.045 -12.813 1.00 93.75 377 ARG A C 1
ATOM 2795 O O . ARG A 1 377 ? 8.102 -4.612 -13.329 1.00 93.75 377 ARG A O 1
ATOM 2802 N N . VAL A 1 378 ? 6.018 -3.786 -13.480 1.00 93.56 378 VAL A N 1
ATOM 2803 C CA . VAL A 1 378 ? 5.821 -4.187 -14.882 1.00 93.56 378 VAL A CA 1
ATOM 2804 C C . VAL A 1 378 ? 6.722 -3.379 -15.809 1.00 93.56 378 VAL A C 1
ATOM 2806 O O . VAL A 1 378 ? 7.293 -3.951 -16.735 1.00 93.56 378 VAL A O 1
ATOM 2809 N N . MET A 1 379 ? 6.921 -2.084 -15.527 1.00 95.81 379 MET A N 1
ATOM 2810 C CA . MET A 1 379 ? 7.875 -1.252 -16.270 1.00 95.81 379 MET A CA 1
ATOM 2811 C C . MET A 1 379 ? 9.281 -1.860 -16.260 1.00 95.81 379 MET A C 1
ATOM 2813 O O . MET A 1 379 ? 9.886 -1.996 -17.322 1.00 95.81 379 MET A O 1
ATOM 2817 N N . LEU A 1 380 ? 9.791 -2.233 -15.082 1.00 96.31 380 LEU A N 1
ATOM 2818 C CA . LEU A 1 380 ? 11.129 -2.811 -14.950 1.00 96.31 380 LEU A CA 1
ATOM 2819 C C . LEU A 1 380 ? 11.252 -4.169 -15.625 1.00 96.31 380 LEU A C 1
ATOM 2821 O O . LEU A 1 380 ? 12.221 -4.390 -16.343 1.00 96.31 380 LEU A O 1
ATOM 2825 N N . GLU A 1 381 ? 10.273 -5.053 -15.450 1.00 95.31 381 GLU A N 1
ATOM 2826 C CA . GLU A 1 381 ? 10.337 -6.365 -16.091 1.00 95.31 381 GLU A CA 1
ATOM 2827 C C . GLU A 1 381 ? 10.304 -6.246 -17.620 1.00 95.31 381 GLU A C 1
ATOM 2829 O O . GLU A 1 381 ? 11.052 -6.926 -18.320 1.00 95.31 381 GLU A O 1
ATOM 2834 N N . ASN A 1 382 ? 9.481 -5.343 -18.157 1.00 96.62 382 ASN A N 1
ATOM 2835 C CA . ASN A 1 382 ? 9.470 -5.074 -19.591 1.00 96.62 382 ASN A CA 1
ATOM 2836 C C . ASN A 1 382 ? 10.818 -4.516 -20.074 1.00 96.62 382 ASN A C 1
ATOM 2838 O O . ASN A 1 382 ? 11.259 -4.870 -21.164 1.00 96.62 382 ASN A O 1
ATOM 2842 N N . VAL A 1 383 ? 11.477 -3.663 -19.281 1.00 97.62 383 VAL A N 1
ATOM 2843 C CA . VAL A 1 383 ? 12.812 -3.131 -19.602 1.00 97.62 383 VAL A CA 1
ATOM 2844 C C . VAL A 1 383 ? 13.866 -4.235 -19.585 1.00 97.62 383 VAL A C 1
ATOM 2846 O O . VAL A 1 383 ? 14.663 -4.311 -20.515 1.00 97.62 383 VAL A O 1
ATOM 2849 N N . ASP A 1 384 ? 13.837 -5.127 -18.596 1.00 96.75 384 ASP A N 1
ATOM 2850 C CA . ASP A 1 384 ? 14.759 -6.264 -18.519 1.00 96.75 384 ASP A CA 1
ATOM 2851 C C . ASP A 1 384 ? 14.596 -7.212 -19.714 1.00 96.75 384 ASP A C 1
ATOM 2853 O O . ASP A 1 384 ? 15.582 -7.658 -20.299 1.00 96.75 384 ASP A O 1
ATOM 2857 N N . LEU A 1 385 ? 13.357 -7.466 -20.141 1.00 96.50 385 LEU A N 1
ATOM 2858 C CA . LEU A 1 385 ? 13.086 -8.244 -21.349 1.00 96.50 385 LEU A CA 1
ATOM 2859 C C . LEU A 1 385 ? 13.529 -7.503 -22.617 1.00 96.50 385 LEU A C 1
ATOM 2861 O O . LEU A 1 385 ? 14.141 -8.110 -23.496 1.00 96.50 385 LEU A O 1
ATOM 2865 N N . ALA A 1 386 ? 13.268 -6.198 -22.716 1.00 97.62 386 ALA A N 1
ATOM 2866 C CA . ALA A 1 386 ? 13.679 -5.375 -23.852 1.00 97.62 386 ALA A CA 1
ATOM 2867 C C . ALA A 1 386 ? 15.209 -5.304 -24.000 1.00 97.62 386 ALA A C 1
ATOM 2869 O O . ALA A 1 386 ? 15.706 -5.309 -25.123 1.00 97.62 386 ALA A O 1
ATOM 2870 N N . LEU A 1 387 ? 15.965 -5.327 -22.895 1.00 97.94 387 LEU A N 1
A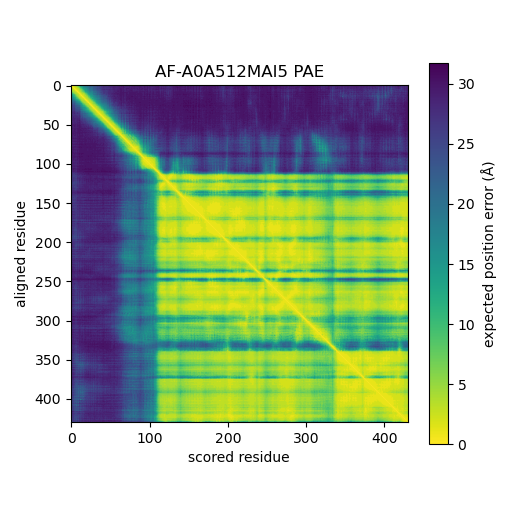TOM 2871 C CA . LEU A 1 387 ? 17.432 -5.381 -22.919 1.00 97.94 387 LEU A CA 1
ATOM 2872 C C . LEU A 1 387 ? 17.970 -6.615 -23.654 1.00 97.94 387 LEU A C 1
ATOM 2874 O O . LEU A 1 387 ? 19.016 -6.539 -24.289 1.00 97.94 387 LEU A O 1
ATOM 2878 N N . THR A 1 388 ? 17.241 -7.734 -23.640 1.00 97.25 388 THR A N 1
ATOM 2879 C CA . THR A 1 388 ? 17.630 -8.947 -24.388 1.00 97.25 388 THR A CA 1
ATOM 2880 C C . THR A 1 388 ? 17.386 -8.844 -25.897 1.00 97.25 388 THR A C 1
ATOM 2882 O O . THR A 1 388 ? 17.808 -9.717 -26.653 1.00 97.25 388 THR A O 1
ATOM 2885 N N . GLN A 1 389 ? 16.687 -7.795 -26.340 1.00 97.06 389 GLN A N 1
ATOM 2886 C CA . GLN A 1 389 ? 16.210 -7.619 -27.714 1.00 97.06 389 GLN A CA 1
ATOM 2887 C C . GLN A 1 389 ? 16.947 -6.509 -28.473 1.00 97.06 389 GLN A C 1
ATOM 2889 O O . GLN A 1 389 ? 16.737 -6.360 -29.677 1.00 97.06 389 GLN A O 1
ATOM 2894 N N . VAL A 1 390 ? 17.789 -5.732 -27.789 1.00 96.62 390 VAL A N 1
ATOM 2895 C CA . VAL A 1 390 ? 18.571 -4.635 -28.377 1.00 96.62 390 VAL A CA 1
ATOM 2896 C C . VAL A 1 390 ? 20.012 -5.064 -28.652 1.00 96.62 390 VAL A C 1
ATOM 2898 O O . VAL A 1 390 ? 20.529 -6.017 -28.069 1.00 96.62 390 VAL A O 1
ATOM 2901 N N . ILE A 1 391 ? 20.684 -4.350 -29.556 1.00 96.44 391 ILE A N 1
ATOM 2902 C CA . ILE A 1 391 ? 22.090 -4.610 -29.889 1.00 96.44 391 ILE A CA 1
ATOM 2903 C C . ILE A 1 391 ? 22.980 -4.163 -28.723 1.00 96.44 391 ILE A C 1
ATOM 2905 O O . ILE A 1 391 ? 22.862 -3.031 -28.248 1.00 96.44 391 ILE A O 1
ATOM 2909 N N . HIS A 1 392 ? 23.912 -5.021 -28.306 1.00 95.88 392 HIS A N 1
ATOM 2910 C CA . HIS A 1 392 ? 24.885 -4.692 -27.265 1.00 95.88 392 HIS A CA 1
ATOM 2911 C C . HIS A 1 392 ? 25.774 -3.499 -27.670 1.00 95.88 392 HIS A C 1
ATOM 2913 O O . HIS A 1 392 ? 26.286 -3.432 -28.788 1.00 95.88 392 HIS A O 1
ATOM 2919 N N . GLY A 1 393 ? 25.963 -2.549 -26.759 1.00 95.19 393 GLY A N 1
ATOM 2920 C CA . GLY A 1 393 ? 26.649 -1.275 -26.961 1.00 95.19 393 GLY A CA 1
ATOM 2921 C C . GLY A 1 393 ? 25.814 -0.199 -27.667 1.00 95.19 393 GLY A C 1
ATOM 2922 O O . GLY A 1 393 ? 26.322 0.904 -27.899 1.00 95.19 393 GLY A O 1
ATOM 2923 N N . SER A 1 394 ? 24.553 -0.473 -28.018 1.00 97.00 394 SER A N 1
ATOM 2924 C CA . SER A 1 394 ? 23.682 0.504 -28.686 1.00 97.00 394 SER A CA 1
ATOM 2925 C C . SER A 1 394 ? 23.252 1.646 -27.757 1.00 97.00 394 SER A C 1
ATOM 2927 O O . SER A 1 394 ? 23.397 1.588 -26.534 1.00 97.00 394 SER A O 1
ATOM 2929 N N . GLN A 1 395 ? 22.715 2.721 -28.345 1.00 97.44 395 GLN A N 1
ATOM 2930 C CA . GLN A 1 395 ? 22.095 3.785 -27.553 1.00 97.44 395 GLN A CA 1
ATOM 2931 C C . GLN A 1 395 ? 20.825 3.295 -26.847 1.00 97.44 395 GLN A C 1
ATOM 2933 O O . GLN A 1 395 ? 20.580 3.688 -25.713 1.00 97.44 395 GLN A O 1
ATOM 2938 N N . GLU A 1 396 ? 20.063 2.403 -27.483 1.00 97.31 396 GLU A N 1
ATOM 2939 C CA . GLU A 1 396 ? 18.854 1.808 -26.910 1.00 97.31 396 GLU A CA 1
ATOM 2940 C C . GLU A 1 396 ? 19.160 1.021 -25.631 1.00 97.31 396 GLU A C 1
ATOM 2942 O O . GLU A 1 396 ? 18.488 1.205 -24.618 1.00 97.31 396 GLU A O 1
ATOM 2947 N N . GLU A 1 397 ? 20.222 0.205 -25.641 1.00 98.06 397 GLU A N 1
ATOM 2948 C CA . GLU A 1 397 ? 20.675 -0.511 -24.446 1.00 98.06 397 GLU A CA 1
ATOM 2949 C C . GLU A 1 397 ? 21.041 0.460 -23.316 1.00 98.06 397 GLU A C 1
ATOM 2951 O O . GLU A 1 397 ? 20.600 0.279 -22.181 1.00 98.06 397 GLU A O 1
ATOM 2956 N N . ARG A 1 398 ? 21.794 1.528 -23.622 1.00 97.94 398 ARG A N 1
ATOM 2957 C CA . ARG A 1 398 ? 22.162 2.549 -22.628 1.00 97.94 398 ARG A CA 1
ATOM 2958 C C . ARG A 1 398 ? 20.943 3.255 -22.038 1.00 97.94 398 ARG A C 1
ATOM 2960 O O . ARG A 1 398 ? 20.906 3.472 -20.830 1.00 97.94 398 ARG A O 1
ATOM 2967 N N . ASP A 1 399 ? 19.955 3.595 -22.860 1.00 97.50 399 ASP A N 1
ATOM 2968 C CA . ASP A 1 399 ? 18.722 4.254 -22.421 1.00 97.50 399 ASP A CA 1
ATOM 2969 C C . ASP A 1 399 ? 17.883 3.342 -21.508 1.00 97.50 399 ASP A C 1
ATOM 2971 O O . ASP A 1 399 ? 17.417 3.779 -20.450 1.00 97.50 399 ASP A O 1
ATOM 2975 N N . LEU A 1 400 ? 17.736 2.064 -21.879 1.00 98.25 400 LEU A N 1
ATOM 2976 C CA . LEU A 1 400 ? 17.057 1.042 -21.076 1.00 98.25 400 LEU A CA 1
ATOM 2977 C C . LEU A 1 400 ? 17.771 0.826 -19.732 1.00 98.25 400 LEU A C 1
ATOM 2979 O O . LEU A 1 400 ? 17.134 0.867 -18.676 1.00 98.25 400 LEU A O 1
ATOM 2983 N N . GLN A 1 401 ? 19.098 0.655 -19.753 1.00 98.19 401 GLN A N 1
ATOM 2984 C CA . GLN A 1 401 ? 19.915 0.502 -18.545 1.00 98.19 401 GLN A CA 1
ATOM 2985 C C . GLN A 1 401 ? 19.826 1.739 -17.648 1.00 98.19 401 GLN A C 1
ATOM 2987 O O . GLN A 1 401 ? 19.668 1.607 -16.435 1.00 98.19 401 GLN A O 1
ATOM 2992 N N . PHE A 1 402 ? 19.888 2.943 -18.224 1.00 97.56 402 PHE A N 1
ATOM 2993 C CA . PHE A 1 402 ? 19.767 4.192 -17.478 1.00 97.56 402 PHE A CA 1
ATOM 2994 C C . PHE A 1 402 ? 18.422 4.281 -16.754 1.00 97.56 402 PHE A C 1
ATOM 2996 O O . PHE A 1 402 ? 18.392 4.557 -15.553 1.00 97.56 402 PHE A O 1
ATOM 3003 N N . PHE A 1 403 ? 17.316 3.990 -17.446 1.00 97.31 403 PHE A N 1
ATOM 3004 C CA . PHE A 1 403 ? 15.998 3.952 -16.815 1.00 97.31 403 PHE A CA 1
ATOM 3005 C C . PHE A 1 403 ? 15.954 2.925 -15.675 1.00 97.31 403 PHE A C 1
ATOM 3007 O O . PHE A 1 403 ? 15.604 3.277 -14.547 1.00 97.31 403 PHE A O 1
ATOM 3014 N N . ALA A 1 404 ? 16.361 1.679 -15.936 1.00 97.19 404 ALA A N 1
ATOM 3015 C CA . ALA A 1 404 ? 16.299 0.605 -14.947 1.00 97.19 404 ALA A CA 1
ATOM 3016 C C . ALA A 1 404 ? 17.139 0.912 -13.697 1.00 97.19 404 ALA A C 1
ATOM 3018 O O . ALA A 1 404 ? 16.670 0.735 -12.571 1.00 97.19 404 ALA A O 1
ATOM 3019 N N . ASN A 1 405 ? 18.357 1.422 -13.888 1.00 96.94 405 ASN A N 1
ATOM 3020 C CA . ASN A 1 405 ? 19.260 1.788 -12.800 1.00 96.94 405 ASN A CA 1
ATOM 3021 C C . ASN A 1 405 ? 18.694 2.936 -11.961 1.00 96.94 405 ASN A C 1
ATOM 3023 O O . ASN A 1 405 ? 18.719 2.855 -10.735 1.00 96.94 405 ASN A O 1
ATOM 3027 N N . ASN A 1 406 ? 18.118 3.964 -12.593 1.00 95.81 406 ASN A N 1
ATOM 3028 C CA . ASN A 1 406 ? 17.498 5.074 -11.869 1.00 95.81 406 ASN A CA 1
ATOM 3029 C C . ASN A 1 406 ? 16.311 4.616 -11.021 1.00 95.81 406 ASN A C 1
ATOM 3031 O O . ASN A 1 406 ? 16.203 5.002 -9.856 1.00 95.81 406 ASN A O 1
ATOM 3035 N N . ILE A 1 407 ? 15.436 3.769 -11.571 1.00 94.94 407 ILE A N 1
ATOM 3036 C CA . ILE A 1 407 ? 14.297 3.237 -10.818 1.00 94.94 407 ILE A CA 1
ATOM 3037 C C . ILE A 1 407 ? 14.780 2.374 -9.650 1.00 94.94 407 ILE A C 1
ATOM 3039 O O . ILE A 1 407 ? 14.333 2.592 -8.528 1.00 94.94 407 ILE A O 1
ATOM 3043 N N . ARG A 1 408 ? 15.722 1.450 -9.870 1.00 94.56 408 ARG A N 1
ATOM 3044 C CA . ARG A 1 408 ? 16.266 0.588 -8.803 1.00 94.56 408 ARG A CA 1
ATOM 3045 C C . ARG A 1 408 ? 17.011 1.366 -7.718 1.00 94.56 408 ARG A C 1
ATOM 3047 O O . ARG A 1 408 ? 16.979 0.958 -6.564 1.00 94.56 408 ARG A O 1
ATOM 3054 N N . ALA A 1 409 ? 17.659 2.476 -8.069 1.00 92.94 409 ALA A N 1
ATOM 3055 C CA . ALA A 1 409 ? 18.318 3.351 -7.102 1.00 92.94 409 ALA A CA 1
ATOM 3056 C C . ALA A 1 409 ? 17.324 4.202 -6.294 1.00 92.94 409 ALA A C 1
ATOM 3058 O O . ALA A 1 409 ? 17.601 4.551 -5.150 1.00 92.94 409 ALA A O 1
ATOM 3059 N N . THR A 1 410 ? 16.177 4.546 -6.886 1.00 90.62 410 THR A N 1
ATOM 3060 C CA . THR A 1 410 ? 15.176 5.431 -6.266 1.00 90.62 410 THR A CA 1
ATOM 3061 C C . THR A 1 410 ? 14.161 4.662 -5.423 1.00 90.62 410 THR A C 1
ATOM 3063 O O . THR A 1 410 ? 13.716 5.152 -4.386 1.00 90.62 410 THR A O 1
ATOM 3066 N N . TYR A 1 411 ? 13.778 3.466 -5.870 1.00 90.69 411 TYR A N 1
ATOM 3067 C CA . TYR A 1 411 ? 12.681 2.693 -5.303 1.00 90.69 411 TYR A CA 1
ATOM 3068 C C . TYR A 1 411 ? 13.170 1.369 -4.728 1.00 90.69 411 TYR A C 1
ATOM 3070 O O . TYR A 1 411 ? 13.648 0.492 -5.448 1.00 90.69 411 TYR A O 1
ATOM 3078 N N . ASP A 1 412 ? 12.953 1.202 -3.427 1.00 91.06 412 ASP A N 1
ATOM 3079 C CA . ASP A 1 412 ? 13.028 -0.093 -2.766 1.00 91.06 412 ASP A CA 1
ATOM 3080 C C . ASP A 1 412 ? 11.943 -1.043 -3.304 1.00 91.06 412 ASP A C 1
ATOM 3082 O O . ASP A 1 412 ? 10.873 -0.619 -3.759 1.00 91.06 412 ASP A O 1
ATOM 3086 N N . HIS A 1 413 ? 12.252 -2.344 -3.270 1.00 93.50 413 HIS A N 1
ATOM 3087 C CA . HIS A 1 413 ? 11.325 -3.429 -3.616 1.00 93.50 413 HIS A CA 1
ATOM 3088 C C . HIS A 1 413 ? 10.589 -3.214 -4.949 1.00 93.50 413 HIS A C 1
ATOM 3090 O O . HIS A 1 413 ? 9.392 -3.466 -5.090 1.00 93.50 413 HIS A O 1
ATOM 3096 N N . SER A 1 414 ? 11.308 -2.718 -5.954 1.00 93.62 414 SER A N 1
ATOM 3097 C CA . SER A 1 414 ? 10.735 -2.351 -7.250 1.00 93.62 414 SER A CA 1
ATOM 3098 C C . SER A 1 414 ? 10.093 -3.531 -7.998 1.00 93.62 414 SER A C 1
ATOM 3100 O O . SER A 1 414 ? 9.214 -3.321 -8.826 1.00 93.62 414 SER A O 1
ATOM 3102 N N . ASN A 1 415 ? 10.442 -4.768 -7.636 1.00 92.06 415 ASN A N 1
ATOM 3103 C CA . ASN A 1 415 ? 9.866 -6.018 -8.136 1.00 92.06 415 ASN A CA 1
ATOM 3104 C C . ASN A 1 415 ? 8.458 -6.348 -7.602 1.00 92.06 415 ASN A C 1
ATOM 3106 O O . ASN A 1 415 ? 7.888 -7.345 -8.028 1.00 92.06 415 ASN A O 1
ATOM 3110 N N . VAL A 1 416 ? 7.908 -5.567 -6.669 1.00 93.31 416 VAL A N 1
ATOM 3111 C CA . VAL A 1 416 ? 6.541 -5.712 -6.108 1.00 93.31 416 VAL A CA 1
ATOM 3112 C C . VAL A 1 416 ? 5.773 -4.383 -6.095 1.00 93.31 416 VAL A C 1
ATOM 3114 O O . VAL A 1 416 ? 4.609 -4.340 -5.699 1.00 93.31 416 VAL A O 1
ATOM 3117 N N . ARG A 1 417 ? 6.423 -3.298 -6.534 1.00 92.50 417 ARG A N 1
ATOM 3118 C CA . ARG A 1 417 ? 5.955 -1.915 -6.421 1.00 92.50 417 ARG A CA 1
ATOM 3119 C C . ARG A 1 417 ? 4.997 -1.512 -7.539 1.00 92.50 417 ARG A C 1
ATOM 3121 O O . ARG A 1 417 ? 5.258 -1.761 -8.718 1.00 92.50 417 ARG A O 1
ATOM 3128 N N . PHE A 1 418 ? 3.950 -0.781 -7.175 1.00 88.56 418 PHE A N 1
ATOM 3129 C CA . PHE A 1 418 ? 3.017 -0.158 -8.110 1.00 88.56 418 PHE A CA 1
ATOM 3130 C C . PHE A 1 418 ? 3.371 1.304 -8.385 1.00 88.56 418 PHE A C 1
ATOM 3132 O O . PHE A 1 418 ? 3.524 1.692 -9.540 1.00 88.56 418 PHE A O 1
ATOM 3139 N N . GLY A 1 419 ? 3.538 2.104 -7.339 1.00 89.38 419 GLY A N 1
ATOM 3140 C CA . GLY A 1 419 ? 3.788 3.540 -7.383 1.00 89.38 419 GLY A CA 1
ATOM 3141 C C . GLY A 1 419 ? 4.622 3.990 -6.184 1.00 89.38 419 GLY A C 1
ATOM 3142 O O . GLY A 1 419 ? 5.669 3.408 -5.909 1.00 89.38 419 GLY A O 1
ATOM 3143 N N . ASN A 1 420 ? 4.181 5.032 -5.474 1.00 88.38 420 ASN A N 1
ATOM 3144 C CA . ASN A 1 420 ? 4.864 5.575 -4.287 1.00 88.38 420 ASN A CA 1
ATOM 3145 C C . ASN A 1 420 ? 4.374 4.998 -2.944 1.00 88.38 420 ASN A C 1
ATOM 3147 O O . ASN A 1 420 ? 4.600 5.606 -1.898 1.00 88.38 420 ASN A O 1
ATOM 3151 N N . GLU A 1 421 ? 3.696 3.850 -2.940 1.00 91.12 421 GLU A N 1
ATOM 3152 C CA . GLU A 1 421 ? 3.228 3.224 -1.703 1.00 91.12 421 GLU A CA 1
ATOM 3153 C C . GLU A 1 421 ? 4.383 2.823 -0.768 1.00 91.12 421 GLU A C 1
ATOM 3155 O O . GLU A 1 421 ? 5.527 2.620 -1.193 1.00 91.12 421 GLU A O 1
ATOM 3160 N N . ILE A 1 422 ? 4.084 2.688 0.522 1.00 93.38 422 ILE A N 1
ATOM 3161 C CA . ILE A 1 422 ? 5.021 2.125 1.495 1.00 93.38 422 ILE A CA 1
ATOM 3162 C C . ILE A 1 422 ? 5.027 0.611 1.337 1.00 93.38 422 ILE A C 1
ATOM 3164 O O . ILE A 1 422 ? 3.970 -0.016 1.327 1.00 93.38 422 ILE A O 1
ATOM 3168 N N . ILE A 1 423 ? 6.214 0.022 1.233 1.00 94.44 423 ILE A N 1
ATOM 3169 C CA . ILE A 1 423 ? 6.373 -1.421 1.081 1.00 94.44 423 ILE A CA 1
ATOM 3170 C C . ILE A 1 423 ? 6.971 -1.984 2.362 1.00 94.44 423 ILE A C 1
ATOM 3172 O O . ILE A 1 423 ? 7.983 -1.481 2.841 1.00 94.44 423 ILE A O 1
ATOM 3176 N N . PHE A 1 424 ? 6.352 -3.040 2.887 1.00 95.00 424 PHE A N 1
ATOM 3177 C CA . PHE A 1 424 ? 6.914 -3.835 3.973 1.00 95.00 424 PHE A CA 1
ATOM 3178 C C . PHE A 1 424 ? 7.037 -5.295 3.547 1.00 95.00 424 PHE A C 1
ATOM 3180 O O . PHE A 1 424 ? 6.089 -5.899 3.042 1.00 95.00 424 PHE A O 1
ATOM 3187 N N . THR A 1 425 ? 8.223 -5.864 3.712 1.00 93.75 425 THR A N 1
ATOM 3188 C CA . THR A 1 425 ? 8.503 -7.284 3.478 1.00 93.75 425 THR A CA 1
ATOM 3189 C C . THR A 1 425 ? 8.034 -8.143 4.651 1.00 93.75 425 THR A C 1
ATOM 3191 O O . THR A 1 425 ? 7.710 -7.628 5.717 1.00 93.75 425 THR A O 1
ATOM 3194 N N . ALA A 1 426 ? 8.043 -9.469 4.493 1.00 90.38 426 ALA A N 1
ATOM 3195 C CA . ALA A 1 426 ? 7.785 -10.373 5.614 1.00 90.38 426 ALA A CA 1
ATOM 3196 C C . ALA A 1 426 ? 8.781 -10.156 6.770 1.00 90.38 426 ALA A C 1
ATOM 3198 O O . ALA A 1 426 ? 8.382 -10.190 7.927 1.00 90.38 426 ALA A O 1
ATOM 3199 N N . GLN A 1 427 ? 10.050 -9.856 6.467 1.00 89.12 427 GLN A N 1
ATOM 3200 C CA . GLN A 1 427 ? 11.066 -9.558 7.481 1.00 89.12 427 GLN A CA 1
ATOM 3201 C C . GLN A 1 427 ? 10.768 -8.259 8.235 1.00 89.12 427 GLN A C 1
ATOM 3203 O O . GLN A 1 427 ? 11.035 -8.159 9.426 1.00 89.12 427 GLN A O 1
ATOM 3208 N N . ASP A 1 428 ? 10.188 -7.267 7.563 1.00 89.06 428 ASP A N 1
ATOM 3209 C CA . ASP A 1 428 ? 9.773 -6.035 8.224 1.00 89.06 428 ASP A CA 1
ATOM 3210 C C . ASP A 1 428 ? 8.636 -6.272 9.230 1.00 89.06 428 ASP A C 1
ATOM 3212 O O . ASP A 1 428 ? 8.461 -5.475 10.154 1.00 89.06 428 ASP A O 1
ATOM 3216 N N . MET A 1 429 ? 7.845 -7.325 9.029 1.00 86.00 429 MET A N 1
ATOM 3217 C CA . MET A 1 429 ? 6.679 -7.677 9.843 1.00 86.00 429 MET A CA 1
ATOM 3218 C C . MET A 1 429 ? 6.976 -8.739 10.917 1.00 86.00 429 MET A C 1
ATOM 3220 O O . MET A 1 429 ? 6.106 -9.001 11.747 1.00 86.00 429 MET A O 1
ATOM 3224 N N . ALA A 1 430 ? 8.165 -9.349 10.875 1.00 75.94 430 ALA A N 1
ATOM 3225 C CA . ALA A 1 430 ? 8.591 -10.444 11.744 1.00 75.94 430 ALA A CA 1
ATOM 3226 C C . ALA A 1 430 ? 9.281 -9.976 13.030 1.00 75.94 430 ALA A C 1
ATOM 3228 O O . ALA A 1 430 ? 9.868 -8.864 13.031 1.00 75.94 430 ALA A O 1
#

Organism: NCBI:txid748831

Nearest PDB structures (foldseek):
  7zub-assembly1_C  TM=2.786E-01  e=1.957E+00  Homo sapiens
  1x8z-assembly1_A-2  TM=3.312E-01  e=7.308E+00  Arabidopsis tha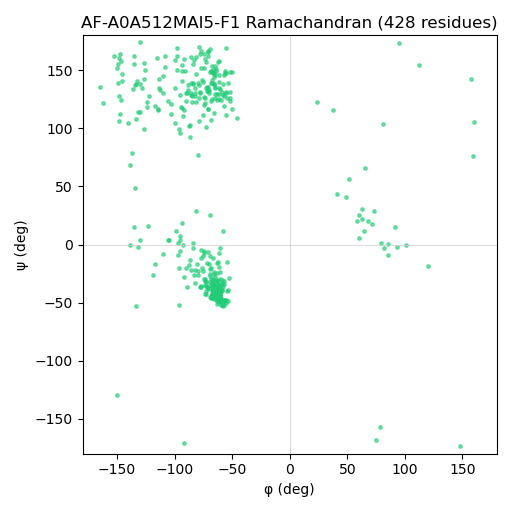liana
  1x8z-assembly3_A  TM=3.312E-01  e=7.308E+00  Arabidopsis thaliana
  6ha8-assembly1_t  TM=2.429E-01  e=4.622E+00  Bacillus subtilis subsp. subtilis str. 168

Solvent-accessible surface area (backbone atoms only — not comparable to full-atom values): 25099 Å² total; per-residue (Å²): 140,85,84,84,84,81,82,86,80,92,76,84,84,81,88,82,82,84,87,84,89,84,83,90,80,89,86,88,86,86,84,91,83,81,90,79,84,85,82,91,83,84,83,89,82,84,84,82,89,80,83,89,77,92,73,93,75,83,79,80,77,80,60,82,76,58,68,60,55,55,57,52,56,58,52,49,54,52,53,52,51,50,61,70,66,59,72,94,76,80,63,66,63,61,52,49,54,48,50,50,50,52,54,53,65,59,46,67,56,81,73,70,88,62,66,45,76,38,69,39,87,78,76,69,48,79,35,75,40,66,54,61,47,46,40,44,45,74,45,89,88,64,49,71,67,55,49,47,47,54,51,41,53,29,29,50,51,10,43,51,52,51,27,34,28,55,75,63,49,81,71,95,63,68,36,48,59,43,56,56,28,16,37,50,38,23,54,49,55,52,44,30,66,74,74,39,95,70,87,60,39,28,39,40,32,54,16,60,87,47,38,53,59,53,40,51,44,48,20,78,62,14,26,50,13,48,67,82,61,53,47,59,34,34,68,39,89,83,20,43,30,29,36,35,69,41,45,47,46,41,73,49,70,56,34,26,33,55,59,30,20,16,13,42,39,36,30,42,36,62,58,28,78,94,77,60,30,85,51,33,26,34,39,37,31,69,29,80,38,37,47,70,79,37,65,33,65,94,52,79,52,98,82,58,34,72,52,85,87,57,80,62,39,59,57,24,32,52,50,36,53,52,52,51,58,74,49,56,89,61,72,75,55,90,93,55,30,49,57,46,61,44,59,69,60,44,52,52,49,54,56,46,50,73,69,37,57,84,65,26,28,63,42,53,61,50,75,49,27,84,47,55,48,35,12,52,24,42,46,47,53,24,40,60,56,23,55,75,58,47,58,89,92,36,70,57,38,53,53,46,50,51,53,49,51,52,49,59,73,73,36,79,66,41,69,77,27,43,38,42,41,48,74,40,51,61,75,75,48,87

Radius of gyration: 28.36 Å; Cα contacts (8 Å, |Δi|>4): 625; chains: 1; bounding box: 90×69×74 Å

Sequence (430 aa):
MSVHLQQPLLGGLPPLPHDQGIDAGQNNVPPQQGYVPPQLGGQLPQAPHLAQQQGGQQIPQPSIHMRRFSAVLVGVGSAFRALLAVGTLGISEGLKALAGKIYDAATSSSRHQGPIAINLPNNGGLVHVDPSILPGRIPKGMTQLQMQQALQDKVDDGYRLVSDLTAGNPIGRTCTQKDMTDIMFFLQVKAENSKGSFKEGAFNIADPGGRIKTFLDSNNTAYQRDSSHITAFQTTGGEGHRGIDANGGGPDFDKTLPHGMKTLLYGGMSTNPGLKMPEDRLYLKIESHGAWLTKPRGGDDAGGPHRTGNRHDVGAFLGHSLSFIATRGQGSAAGTFKERIPDTVKNAYESLQERIGPPANATLGQGDPTGTASGIRVMLENVDLALTQVIHGSQEERDLQFFANNIRATYDHSNVRFGNEIIFTAQDMA

Mean predicted aligned error: 14.42 Å

Secondary structure (DSSP, 8-state):
-----PPPP-PPPPPPPP------------------PPPP-----PPPP--------PPPPPPTTTHHHHHHHHHHHHHHHHHHHS-SSSSHHHHHHHHHHHHHHHS-S----SPEEEE-TTT--EEEE-GGGS-SSPPTT--HHHHHHHHHHHHHHHHHHHHHHHHT----SPPPHHHHHHHHHHHHHHHHHHHS---SBEEEEE-GGGHHHHHHHTSTTEEE---SSSTTTTTSTT---EEEE--TT-S-GGG--GGG--EEEEEEE--BTTTTB-S-EEEEEEESS--TTSPPTTS--TTS------HHHHHHHHHHHHHHHHHTT----TT-B-SSPPHHHHHHHHHHHHHPPTTHHHHHTTT-TTSTTTHHHHHHHHHHHHHTTSPTT-HHHHHHHHHHHHHHHH-TTTTT--SS-EEE-HHHH-